Protein AF-A0A1Z4BYY1-F1 (afdb_monomer_lite)

Radius of gyration: 28.83 Å; chains: 1; bounding box: 79×63×106 Å

InterPro domains:
  IPR002645 STAS domain [PF01740] (46-101)
  IPR002645 STAS domain [PF13466] (146-228)
  IPR002645 STAS domain [PS50801] (149-253)
  IPR036513 STAS domain superfamily [G3DSA:3.30.750.24] (23-112)
  IPR036513 STAS domain superfamily [G3DSA:3.30.750.24] (144-237)
  IPR036513 STAS domain superfamily [SSF52091] (21-101)
  IPR036513 STAS domain superfamily [SSF52091] (142-229)
  IPR052746 MlaB ABC Transporter Complex Protein [PTHR35849] (22-103)

Secondary structure (DSSP, 8-state):
------EEEEE--SSTTEEEEEEEEEESGGGHHHHHTTTTPPTT-EEEEEEEEEEEE-HHHHHHHHHHHHHHHHTTPEEEEES--HHH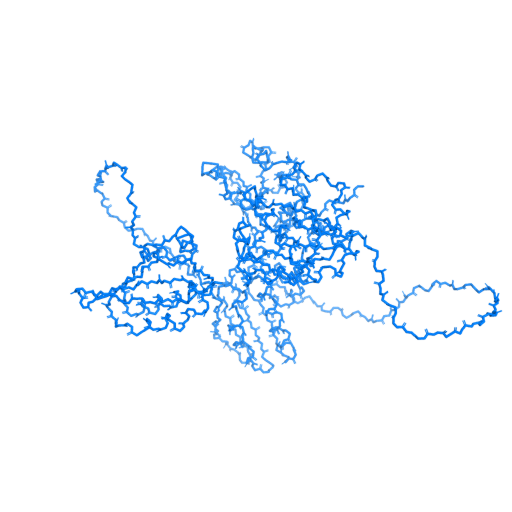HHHHHHTTGGGGB-----------PPPP----PPPPPP-----SS-EEEEE--SSTTEEEEEEEEEESGGGHHHHHTTTTPPTT-EEEEEEEEEEEE-HHHHHHHHHHHHHHHTTT-EEEEES--HHHHHHHHHTT-GGGBTTS-------PPP-----PPPP--------------------------EEEEEEE-SSGGGHHHHHHHHHHHHHHHTSEEEEEEE-STTT---SSGGG-SEEEE-HHHHHHHHHHH-PEEEEEETT----EEEEEETT----SGGGGTT-EEEES-SSSHHHHHHHHHHHTT-GGGGGPEEEE-SSHHHHHHHHHTTS-SEEEEEHHHHHTS-HHHHHTEEEEEE---S----EEEE-GGGHHHHHHHHHHHHGGGTSHHHHHHHHHTT---EEPPPHHHHHHHHHHHHHHSPPP-

Organism: NCBI:txid1704499

pLDDT: mean 74.2, std 22.25, range [24.22, 98.38]

Structure (mmCIF, N/CA/C/O backbone):
data_AF-A0A1Z4BYY1-F1
#
_entry.id   AF-A0A1Z4BYY1-F1
#
loop_
_atom_site.group_PDB
_atom_site.id
_atom_site.type_symbol
_atom_site.label_atom_id
_atom_site.label_alt_id
_atom_site.label_comp_id
_atom_site.label_asym_id
_atom_site.label_entity_id
_atom_site.label_seq_id
_atom_site.pdbx_PDB_ins_code
_atom_site.Cartn_x
_atom_site.Cartn_y
_atom_site.Cartn_z
_atom_site.occupancy
_atom_site.B_iso_or_equiv
_atom_site.auth_seq_id
_atom_site.auth_comp_id
_atom_site.auth_asym_id
_atom_site.auth_atom_id
_atom_site.pdbx_PDB_model_num
ATOM 1 N N . MET A 1 1 ? -32.435 -3.959 11.731 1.00 29.23 1 MET A N 1
ATOM 2 C CA . MET A 1 1 ? -33.380 -4.037 10.593 1.00 29.23 1 MET A CA 1
ATOM 3 C C . MET A 1 1 ? -32.977 -5.238 9.761 1.00 29.23 1 MET A C 1
ATOM 5 O O . MET A 1 1 ? -31.782 -5.407 9.567 1.00 29.23 1 MET A O 1
ATOM 9 N N . ASN A 1 2 ? -33.936 -6.091 9.390 1.00 29.00 2 ASN A N 1
ATOM 10 C CA . ASN A 1 2 ? -33.721 -7.375 8.711 1.00 29.00 2 ASN A CA 1
ATOM 11 C C . ASN A 1 2 ? -32.662 -7.276 7.605 1.00 29.00 2 ASN A C 1
ATOM 13 O O . ASN A 1 2 ? -32.911 -6.640 6.584 1.00 29.00 2 ASN A O 1
ATOM 17 N N . THR A 1 3 ? -31.516 -7.938 7.783 1.00 36.88 3 THR A N 1
ATOM 18 C CA . THR A 1 3 ? -30.720 -8.409 6.650 1.00 36.88 3 THR A CA 1
ATOM 19 C C . THR A 1 3 ? -31.627 -9.355 5.878 1.00 36.88 3 THR A C 1
ATOM 21 O O . THR A 1 3 ? -31.947 -10.457 6.327 1.00 36.88 3 THR A O 1
ATOM 24 N N . SER A 1 4 ? -32.166 -8.874 4.762 1.00 45.34 4 SER A N 1
ATOM 25 C CA . SER A 1 4 ? -32.947 -9.710 3.865 1.00 45.34 4 SER A CA 1
ATOM 26 C C . SER A 1 4 ? -32.005 -10.777 3.319 1.00 45.34 4 SER A C 1
ATOM 28 O O . SER A 1 4 ? -31.196 -10.493 2.440 1.00 45.34 4 SER A O 1
ATOM 30 N N . LYS A 1 5 ? -32.076 -11.986 3.893 1.00 61.59 5 LYS A N 1
ATOM 31 C CA . LYS A 1 5 ? -31.408 -13.181 3.364 1.00 61.59 5 LYS A CA 1
ATOM 32 C C . LYS A 1 5 ? -31.688 -13.282 1.870 1.00 61.59 5 LYS A C 1
ATOM 34 O O . LYS A 1 5 ? -32.816 -12.983 1.463 1.00 61.59 5 LYS A O 1
ATOM 39 N N . LEU A 1 6 ? -30.687 -13.704 1.095 1.00 68.44 6 LEU A N 1
ATOM 40 C CA . LEU A 1 6 ? -30.835 -13.865 -0.346 1.00 68.44 6 LEU A CA 1
ATOM 41 C C . LEU A 1 6 ? -32.078 -14.713 -0.643 1.00 68.44 6 LEU A C 1
ATOM 43 O O . LEU A 1 6 ? -32.304 -15.762 -0.040 1.00 68.44 6 LEU A O 1
ATOM 47 N N . LYS A 1 7 ? -32.914 -14.245 -1.561 1.00 67.94 7 LYS A N 1
ATOM 48 C CA . LYS A 1 7 ? -34.047 -15.017 -2.072 1.00 67.94 7 LYS A CA 1
ATOM 49 C C . LYS A 1 7 ? -33.906 -15.154 -3.572 1.00 67.94 7 LYS A C 1
ATOM 51 O O . LYS A 1 7 ? -33.552 -14.193 -4.251 1.00 67.94 7 LYS A O 1
ATOM 56 N N . ILE A 1 8 ? -34.218 -16.348 -4.060 1.00 75.00 8 ILE A N 1
ATOM 57 C CA . ILE A 1 8 ? -34.346 -16.641 -5.480 1.00 75.00 8 ILE A CA 1
ATOM 58 C C . ILE A 1 8 ? -35.834 -16.758 -5.789 1.00 75.00 8 ILE A C 1
ATOM 60 O O . ILE A 1 8 ? -36.528 -17.587 -5.197 1.00 75.00 8 ILE A O 1
ATOM 64 N N . LEU A 1 9 ? -36.325 -15.930 -6.708 1.00 63.56 9 LEU A N 1
ATOM 65 C CA . LEU A 1 9 ? -37.685 -16.045 -7.233 1.00 63.56 9 LEU A CA 1
ATOM 66 C C . LEU A 1 9 ? -37.616 -16.629 -8.653 1.00 63.56 9 LEU A C 1
ATOM 68 O O . LEU A 1 9 ? -37.113 -15.942 -9.548 1.00 63.56 9 LEU A O 1
ATOM 72 N N . PRO A 1 10 ? -38.068 -17.880 -8.875 1.00 64.88 10 PRO A N 1
ATOM 73 C CA . PRO A 1 10 ? -38.140 -18.455 -10.213 1.00 64.88 10 PRO A CA 1
ATOM 74 C C . PRO A 1 10 ? -39.303 -17.834 -10.995 1.00 64.88 10 PRO A C 1
ATOM 76 O O . PRO A 1 10 ? -40.405 -17.688 -10.459 1.00 64.88 10 PRO A O 1
ATOM 79 N N . GLN A 1 11 ? -39.085 -17.508 -12.271 1.00 54.97 11 GLN A N 1
ATOM 80 C CA . GLN A 1 11 ? -40.147 -17.063 -13.177 1.00 54.97 11 GLN A CA 1
ATOM 81 C C . GLN A 1 11 ? -40.450 -18.150 -14.225 1.00 54.97 11 GLN A C 1
ATOM 83 O O . GLN A 1 11 ? -39.518 -18.725 -14.792 1.00 54.97 11 GLN A O 1
ATOM 88 N N . PRO A 1 12 ? -41.729 -18.459 -14.512 1.00 47.47 12 PRO A N 1
ATOM 89 C CA . PRO A 1 12 ? -42.070 -19.383 -15.587 1.00 47.47 12 PRO A CA 1
ATOM 90 C C . PRO A 1 12 ? -41.693 -18.773 -16.942 1.00 47.47 12 PRO A C 1
ATOM 92 O O . PRO A 1 12 ? -42.216 -17.732 -17.336 1.00 47.47 12 PRO A O 1
ATOM 95 N N . SER A 1 13 ? -40.784 -19.438 -17.651 1.00 49.53 13 SER A N 1
ATOM 96 C CA . SER A 1 13 ? -40.435 -19.124 -19.036 1.00 49.53 13 SER A CA 1
ATOM 97 C C . SER A 1 13 ? -41.408 -19.799 -20.005 1.00 49.53 13 SER A C 1
ATOM 99 O O . SER A 1 13 ? -41.860 -20.920 -19.766 1.00 49.53 13 SER A O 1
ATOM 101 N N . ALA A 1 14 ? -41.709 -19.124 -21.118 1.00 45.97 14 ALA A N 1
ATOM 102 C CA . ALA A 1 14 ? -42.519 -19.669 -22.209 1.00 45.97 14 ALA A CA 1
ATOM 103 C C . ALA A 1 14 ? -41.783 -20.761 -23.017 1.00 45.97 14 ALA A C 1
ATOM 105 O O . ALA A 1 14 ? -42.436 -21.589 -23.650 1.00 45.97 14 ALA A O 1
ATOM 106 N N . ASP A 1 15 ? -40.447 -20.807 -22.935 1.00 52.66 15 ASP A N 1
ATOM 107 C CA . ASP A 1 15 ? -39.593 -21.813 -23.571 1.00 52.66 15 ASP A CA 1
ATOM 108 C C . ASP A 1 15 ? -38.971 -22.745 -22.525 1.00 52.66 15 ASP A C 1
ATOM 110 O O . ASP A 1 15 ? -38.279 -22.297 -21.608 1.00 52.66 15 ASP A O 1
ATOM 114 N N . LYS A 1 16 ? -39.159 -24.065 -22.698 1.00 50.00 16 LYS A N 1
ATOM 115 C CA . LYS A 1 16 ? -38.660 -25.126 -21.790 1.00 50.00 16 LYS A CA 1
ATOM 116 C C . LYS A 1 16 ? -37.138 -25.117 -21.560 1.00 50.00 16 LYS A C 1
ATOM 118 O O . LYS A 1 16 ? -36.675 -25.792 -20.646 1.00 50.00 16 LYS A O 1
ATOM 123 N N . LEU A 1 17 ? -36.378 -24.393 -22.382 1.00 59.91 17 LEU A N 1
ATOM 124 C CA . LEU A 1 17 ? -34.914 -24.318 -22.354 1.00 59.91 17 LEU A CA 1
ATOM 125 C C . LEU A 1 17 ? -34.377 -22.990 -21.795 1.00 59.91 17 LEU A C 1
ATOM 127 O O . LEU A 1 17 ? -33.167 -22.814 -21.766 1.00 59.91 17 LEU A O 1
ATOM 131 N N . SER A 1 18 ? -35.236 -22.070 -21.345 1.00 67.38 18 SER A N 1
ATOM 132 C CA . SER A 1 18 ? -34.820 -20.798 -20.738 1.00 67.38 18 SER A CA 1
ATOM 133 C C . SER A 1 18 ? -35.343 -20.701 -19.304 1.00 67.38 18 SER A C 1
ATOM 135 O O . SER A 1 18 ? -36.520 -20.958 -19.067 1.00 67.38 18 SER A O 1
ATOM 137 N N . GLN A 1 19 ? -34.487 -20.374 -18.337 1.00 74.56 19 GLN A N 1
ATOM 138 C CA . GLN A 1 19 ? -34.858 -20.184 -16.933 1.00 74.56 19 GLN A CA 1
ATOM 139 C C . GLN A 1 19 ? -34.368 -18.827 -16.436 1.00 74.56 19 GLN A C 1
ATOM 141 O O . GLN A 1 19 ? -33.205 -18.481 -16.626 1.00 74.56 19 GLN A O 1
ATOM 146 N N . GLN A 1 20 ? -35.247 -18.073 -15.777 1.00 80.88 20 GLN A N 1
ATOM 147 C CA . GLN A 1 20 ? -34.940 -16.746 -15.249 1.00 80.88 20 GLN A CA 1
ATOM 148 C C . GLN A 1 20 ? -35.119 -16.718 -13.730 1.00 80.88 20 GLN A C 1
ATOM 150 O O . GLN A 1 20 ? -36.133 -17.185 -13.198 1.00 80.88 20 GLN A O 1
ATOM 155 N N . PHE A 1 21 ? -34.133 -16.145 -13.043 1.00 81.19 21 PHE A N 1
ATOM 156 C CA . PHE A 1 21 ? -34.082 -16.043 -11.590 1.00 81.19 21 PHE A CA 1
ATOM 157 C C . PHE A 1 21 ? -33.832 -14.604 -11.158 1.00 81.19 21 PHE A C 1
ATOM 159 O O . PHE A 1 21 ? -32.887 -13.960 -11.615 1.00 81.19 21 PHE A O 1
ATOM 166 N N . PHE A 1 22 ? -34.641 -14.121 -10.219 1.00 75.44 22 PHE A N 1
ATOM 167 C CA . PHE A 1 22 ? -34.391 -12.847 -9.550 1.00 75.44 22 PHE A CA 1
ATOM 168 C C . PHE A 1 22 ? -33.659 -13.095 -8.247 1.00 75.44 22 PHE A C 1
ATOM 170 O O . PHE A 1 22 ? -34.157 -13.827 -7.387 1.00 75.44 22 PHE A O 1
ATOM 177 N N . LEU A 1 23 ? -32.500 -12.461 -8.109 1.00 77.19 23 LEU A N 1
ATOM 178 C CA . LEU A 1 23 ? -31.747 -12.426 -6.867 1.00 77.19 23 LEU A CA 1
ATOM 179 C C . LEU A 1 23 ? -32.184 -11.187 -6.079 1.00 77.19 23 LEU A C 1
ATOM 181 O O . LEU A 1 23 ? -32.141 -10.067 -6.589 1.00 77.19 23 LEU A O 1
ATOM 185 N N . VAL A 1 24 ? -32.632 -11.401 -4.844 1.00 75.19 24 VAL A N 1
ATOM 186 C CA . VAL A 1 24 ? -33.107 -10.334 -3.952 1.00 75.19 24 VAL A CA 1
ATOM 187 C C . VAL A 1 24 ? -32.321 -10.380 -2.646 1.00 75.19 24 VAL A C 1
ATOM 189 O O . VAL A 1 24 ? -32.402 -11.382 -1.935 1.00 75.19 24 VAL A O 1
ATOM 192 N N . GLY A 1 25 ? -31.598 -9.306 -2.317 1.00 74.12 25 GLY A N 1
ATOM 193 C CA . GLY A 1 25 ? -30.807 -9.165 -1.086 1.00 74.12 25 GLY A CA 1
ATOM 194 C C . GLY A 1 25 ? -29.290 -9.191 -1.309 1.00 74.12 25 GLY A C 1
ATOM 195 O O . GLY A 1 25 ? -28.794 -8.831 -2.375 1.00 74.12 25 GLY A O 1
ATOM 196 N N . THR A 1 26 ? -28.533 -9.598 -0.289 1.00 69.38 26 THR A N 1
ATOM 197 C CA . THR A 1 26 ? -27.060 -9.644 -0.340 1.00 69.38 26 THR A CA 1
ATOM 198 C C . THR A 1 26 ? -26.565 -11.018 -0.779 1.00 69.38 26 THR A C 1
ATOM 200 O O . THR A 1 26 ? -27.019 -12.035 -0.259 1.00 69.38 26 THR A O 1
ATOM 203 N N . VAL A 1 27 ? -25.595 -11.057 -1.695 1.00 70.75 27 VAL A N 1
ATOM 204 C CA . VAL A 1 27 ? -24.869 -12.283 -2.052 1.00 70.75 27 VAL A CA 1
ATOM 205 C C . VAL A 1 27 ? -23.561 -12.326 -1.258 1.00 70.75 27 VAL A C 1
ATOM 207 O O . VAL A 1 27 ? -22.602 -11.614 -1.572 1.00 70.75 27 VAL A O 1
ATOM 210 N N . ASP A 1 28 ? -23.535 -13.140 -0.205 1.00 61.19 28 ASP A N 1
ATOM 211 C CA . ASP A 1 28 ? -22.402 -13.323 0.705 1.00 61.19 28 ASP A CA 1
ATOM 212 C C . ASP A 1 28 ? -22.211 -14.799 1.111 1.00 61.19 28 ASP A C 1
ATOM 214 O O . ASP A 1 28 ? -22.616 -15.706 0.389 1.00 61.19 28 ASP A O 1
ATOM 218 N N . ILE A 1 29 ? -21.552 -15.061 2.244 1.00 58.00 29 ILE A N 1
ATOM 219 C CA . ILE A 1 29 ? -21.330 -16.421 2.745 1.00 58.00 29 ILE A CA 1
ATOM 220 C C . ILE A 1 29 ? -22.628 -17.116 3.185 1.00 58.00 29 ILE A C 1
ATOM 222 O O . ILE A 1 29 ? -22.705 -18.339 3.129 1.00 58.00 29 ILE A O 1
ATOM 226 N N . GLU A 1 30 ? -23.669 -16.371 3.565 1.00 67.81 30 GLU A N 1
ATOM 227 C CA . GLU A 1 30 ? -24.973 -16.943 3.921 1.00 67.81 30 GLU A CA 1
ATOM 228 C C . GLU A 1 30 ? -25.808 -17.294 2.678 1.00 67.81 30 GLU A C 1
ATOM 230 O O . GLU A 1 30 ? -26.826 -17.978 2.779 1.00 67.81 30 GLU A O 1
ATOM 235 N N . ALA A 1 31 ? -25.379 -16.856 1.488 1.00 69.19 31 ALA A N 1
ATOM 236 C CA . ALA A 1 31 ? -26.041 -17.161 0.223 1.00 69.19 31 ALA A CA 1
ATOM 237 C C . ALA A 1 31 ? -25.719 -18.562 -0.328 1.00 69.19 31 ALA A C 1
ATOM 239 O O . ALA A 1 31 ? -26.334 -18.958 -1.318 1.00 69.19 31 ALA A O 1
ATOM 240 N N . VAL A 1 32 ? -24.783 -19.305 0.282 1.00 72.31 32 VAL A N 1
ATOM 241 C CA . VAL A 1 32 ? -24.315 -20.623 -0.192 1.00 72.31 32 VAL A CA 1
ATOM 242 C C . VAL A 1 32 ? -25.484 -21.580 -0.405 1.00 72.31 32 VAL A C 1
ATOM 244 O O . VAL A 1 32 ? -25.726 -21.993 -1.536 1.00 72.31 32 VAL A O 1
ATOM 247 N N . ASP A 1 33 ? -26.264 -21.848 0.644 1.00 71.88 33 ASP A N 1
ATOM 248 C CA . ASP A 1 33 ? -27.361 -22.824 0.600 1.00 71.88 33 ASP A CA 1
ATOM 249 C C . ASP A 1 33 ? -28.412 -22.464 -0.461 1.00 71.88 33 ASP A C 1
ATOM 251 O O . ASP A 1 33 ? -29.008 -23.330 -1.100 1.00 71.88 33 ASP A O 1
ATOM 255 N N . ILE A 1 34 ? -28.631 -21.164 -0.675 1.00 72.94 34 ILE A N 1
ATOM 256 C CA . ILE A 1 34 ? -29.602 -20.642 -1.638 1.00 72.94 34 ILE A CA 1
ATOM 257 C C . ILE A 1 34 ? -29.064 -20.766 -3.067 1.00 72.94 34 ILE A C 1
ATOM 259 O O . ILE A 1 34 ? -29.794 -21.214 -3.948 1.00 72.94 34 ILE A O 1
ATOM 263 N N . LEU A 1 35 ? -27.795 -20.437 -3.313 1.00 74.88 35 LEU A N 1
ATOM 264 C CA . LEU A 1 35 ? -27.165 -20.597 -4.628 1.00 74.88 35 LEU A CA 1
ATOM 265 C C . LEU A 1 35 ? -26.968 -22.072 -5.006 1.00 74.88 35 LEU A C 1
ATOM 267 O O . LEU A 1 35 ? -27.059 -22.408 -6.184 1.00 74.88 35 LEU A O 1
ATOM 271 N N . GLU A 1 36 ? -26.770 -22.971 -4.042 1.00 78.56 36 GLU A N 1
ATOM 272 C CA . GLU A 1 36 ? -26.684 -24.412 -4.313 1.00 78.56 36 GLU A CA 1
ATOM 273 C C . GLU A 1 36 ? -28.003 -24.993 -4.843 1.00 78.56 36 GLU A C 1
ATOM 275 O O . GLU A 1 36 ? -27.984 -25.941 -5.632 1.00 78.56 36 GLU A O 1
ATOM 280 N N . THR A 1 37 ? -29.153 -24.372 -4.543 1.00 75.75 37 THR A N 1
ATOM 281 C CA . THR A 1 37 ? -30.435 -24.759 -5.169 1.00 75.75 37 THR A CA 1
ATOM 282 C C . THR A 1 37 ? -30.434 -24.592 -6.690 1.00 75.75 37 THR A C 1
ATOM 284 O O . THR A 1 37 ? -31.232 -25.218 -7.383 1.00 75.75 37 THR A O 1
ATOM 287 N N . LEU A 1 38 ? -29.508 -23.798 -7.231 1.00 78.88 38 LEU A N 1
ATOM 288 C CA . LEU A 1 38 ? -29.332 -23.584 -8.662 1.00 78.88 38 LEU A CA 1
ATOM 289 C C . LEU A 1 38 ? -28.371 -24.598 -9.316 1.00 78.88 38 LEU A C 1
ATOM 291 O O . LEU A 1 38 ? -28.220 -24.618 -10.541 1.00 78.88 38 LEU A O 1
ATOM 295 N N . TYR A 1 39 ? -27.744 -25.492 -8.542 1.00 78.06 39 TYR A N 1
ATOM 296 C CA . TYR A 1 39 ? -26.809 -26.498 -9.073 1.00 78.06 39 TYR A CA 1
ATOM 297 C C . TYR A 1 39 ? -27.520 -27.633 -9.816 1.00 78.06 39 TYR A C 1
ATOM 299 O O . TYR A 1 39 ? -26.894 -28.382 -10.567 1.00 78.06 39 TYR A O 1
ATOM 307 N N . ILE A 1 40 ? -28.828 -27.788 -9.618 1.00 76.25 40 ILE A N 1
ATOM 308 C CA . ILE A 1 40 ? -29.632 -28.877 -10.190 1.00 76.25 40 ILE A CA 1
ATOM 309 C C . ILE A 1 40 ? -30.207 -28.555 -11.576 1.00 76.25 40 ILE A C 1
ATOM 311 O O . ILE A 1 40 ? -31.000 -29.337 -12.098 1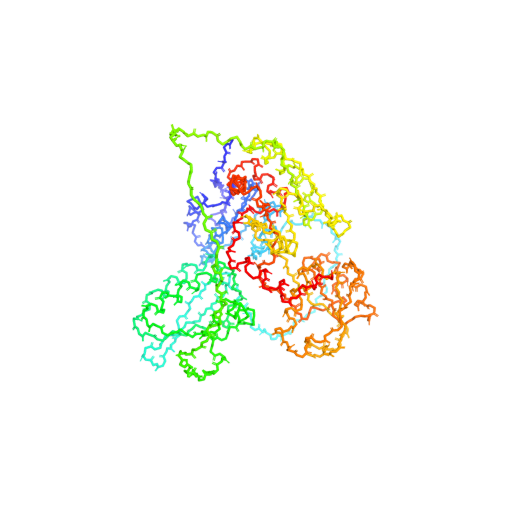.00 76.25 40 ILE A O 1
ATOM 315 N N . LEU A 1 41 ? -29.814 -27.435 -12.195 1.00 76.94 41 LEU A N 1
ATOM 316 C CA . LEU A 1 41 ? -30.310 -27.085 -13.525 1.00 76.94 41 LEU A CA 1
ATOM 317 C C . LEU A 1 41 ? -29.894 -28.112 -14.595 1.00 76.94 41 LEU A C 1
ATOM 319 O O . LEU A 1 41 ? -28.750 -28.596 -14.566 1.00 76.94 41 LEU A O 1
ATOM 323 N N . PRO A 1 42 ? -30.810 -28.445 -15.531 1.00 72.56 42 PRO A N 1
ATOM 324 C CA . PRO A 1 42 ? -30.518 -29.351 -16.636 1.00 72.56 42 PRO A CA 1
ATOM 325 C C . PRO A 1 42 ? -29.423 -28.772 -17.551 1.00 72.56 42 PRO A C 1
ATOM 327 O O . PRO A 1 42 ? -29.243 -27.552 -17.577 1.00 72.56 42 PRO A O 1
ATOM 330 N N . PRO A 1 43 ? -28.670 -29.627 -18.268 1.00 79.25 43 PRO A N 1
ATOM 331 C CA . PRO A 1 43 ? -27.701 -29.179 -19.266 1.00 79.25 43 PRO A CA 1
ATOM 332 C C . PRO A 1 43 ? -28.392 -28.547 -20.485 1.00 79.25 43 PRO A C 1
ATOM 334 O O . PRO A 1 43 ? -29.592 -28.746 -20.696 1.00 79.25 43 PRO A O 1
ATOM 337 N N . ASP A 1 44 ? -27.615 -27.814 -21.283 1.00 79.00 44 ASP A N 1
ATOM 338 C CA . ASP A 1 44 ? -28.036 -27.158 -22.531 1.00 79.00 44 ASP A CA 1
ATOM 339 C C . ASP A 1 44 ? -29.189 -26.143 -22.375 1.00 79.00 44 ASP A C 1
ATOM 341 O O . ASP A 1 44 ? -29.985 -25.944 -23.296 1.00 79.00 44 ASP A O 1
ATOM 345 N N . CYS A 1 45 ? -29.297 -25.481 -21.216 1.00 80.56 45 CYS A N 1
ATOM 346 C CA . CYS A 1 45 ? -30.302 -24.440 -20.981 1.00 80.56 45 CYS A CA 1
ATOM 347 C C . CYS A 1 45 ? -29.711 -23.023 -20.940 1.00 80.56 45 CYS A C 1
ATOM 349 O O . CYS A 1 45 ? -28.549 -22.806 -20.589 1.00 80.56 45 CYS A O 1
ATOM 351 N N . THR A 1 46 ? -30.535 -22.037 -21.280 1.00 81.50 46 THR A N 1
ATOM 352 C CA . THR A 1 46 ? -30.246 -20.618 -21.075 1.00 81.50 46 THR A CA 1
ATOM 353 C C . THR A 1 46 ? -30.692 -20.225 -19.676 1.00 81.50 46 THR A C 1
ATOM 355 O O . THR A 1 46 ? -31.842 -20.443 -19.300 1.00 81.50 46 THR A O 1
ATOM 358 N N . VAL A 1 47 ? -29.791 -19.633 -18.903 1.00 84.38 47 VAL A N 1
ATOM 359 C CA . VAL A 1 47 ? -30.039 -19.212 -17.529 1.00 84.38 47 VAL A CA 1
ATOM 360 C C . VAL A 1 47 ? -29.801 -17.718 -17.411 1.00 84.38 47 VAL A C 1
ATOM 362 O O . VAL A 1 47 ? -28.695 -17.241 -17.661 1.00 84.38 47 VAL A O 1
ATOM 365 N N . GLU A 1 48 ? -30.833 -16.983 -17.008 1.00 85.38 48 GLU A N 1
ATOM 366 C CA . GLU A 1 48 ? -30.750 -15.553 -16.748 1.00 85.38 48 GLU A CA 1
ATOM 367 C C . GLU A 1 48 ? -30.822 -15.257 -15.246 1.00 85.38 48 GLU A C 1
ATOM 369 O O . GLU A 1 48 ? -31.800 -15.600 -14.579 1.00 85.38 48 GLU A O 1
ATOM 374 N N . LEU A 1 49 ? -29.801 -14.579 -14.719 1.00 84.56 49 LEU A N 1
ATOM 375 C CA . LEU A 1 49 ? -29.792 -14.036 -13.365 1.00 84.56 49 LEU A CA 1
ATOM 376 C C . LEU A 1 49 ? -30.006 -12.526 -13.397 1.00 84.56 49 LEU A C 1
ATOM 378 O O . LEU A 1 49 ? -29.171 -11.776 -13.904 1.00 84.56 49 LEU A O 1
ATOM 382 N N . ASN A 1 50 ? -31.101 -12.080 -12.796 1.00 83.00 50 ASN A N 1
ATOM 383 C CA . ASN A 1 50 ? -31.432 -10.671 -12.672 1.00 83.00 50 ASN A CA 1
ATOM 384 C C . ASN A 1 50 ? -30.963 -10.126 -11.313 1.00 83.00 50 ASN A C 1
ATOM 386 O O . ASN A 1 50 ? -31.402 -10.599 -10.261 1.00 83.00 50 ASN A O 1
ATOM 390 N N . PHE A 1 51 ? -30.090 -9.116 -11.352 1.00 87.62 51 PHE A N 1
ATOM 391 C CA . PHE A 1 51 ? -29.461 -8.491 -10.182 1.00 87.62 51 PHE A CA 1
ATOM 392 C C . PHE A 1 51 ? -30.121 -7.167 -9.754 1.00 87.62 51 PHE A C 1
ATOM 394 O O . PHE A 1 51 ? -29.584 -6.465 -8.898 1.00 87.62 51 PHE A O 1
ATOM 401 N N . SER A 1 52 ? -31.294 -6.823 -10.299 1.00 76.88 52 SER A N 1
ATOM 402 C CA . SER A 1 52 ? -31.963 -5.533 -10.038 1.00 76.88 52 SER A CA 1
ATOM 403 C C . SER A 1 52 ? -32.272 -5.262 -8.562 1.00 76.88 52 SER A C 1
ATOM 405 O O . SER A 1 52 ? -32.370 -4.102 -8.170 1.00 76.88 52 SER A O 1
ATOM 407 N N . GLN A 1 53 ? -32.420 -6.311 -7.749 1.00 72.31 53 GLN A N 1
ATOM 408 C CA . GLN A 1 53 ? -32.680 -6.228 -6.307 1.00 72.31 53 GLN A CA 1
ATOM 409 C C . GLN A 1 53 ? -31.535 -6.819 -5.473 1.00 72.31 53 GLN A C 1
ATOM 411 O O . GLN A 1 53 ? -31.731 -7.192 -4.315 1.00 72.31 53 GLN A O 1
ATOM 416 N N . VAL A 1 54 ? -30.343 -6.933 -6.066 1.00 75.75 54 VAL A N 1
ATOM 417 C CA . VAL A 1 54 ? -29.134 -7.324 -5.343 1.00 75.75 54 VAL A CA 1
ATOM 418 C C . VAL A 1 54 ? -28.457 -6.076 -4.806 1.00 75.75 54 VAL A C 1
ATOM 420 O O . VAL A 1 54 ? -27.915 -5.262 -5.559 1.00 75.75 54 VAL A O 1
ATOM 423 N N . ASP A 1 55 ? -28.467 -5.950 -3.484 1.00 64.75 55 ASP A N 1
ATOM 424 C CA . ASP A 1 55 ? -27.930 -4.780 -2.793 1.00 64.75 55 ASP A CA 1
ATOM 425 C C . ASP A 1 55 ? -26.394 -4.783 -2.819 1.00 64.75 55 ASP A C 1
ATOM 427 O O . ASP A 1 55 ? -25.752 -3.754 -3.038 1.00 64.75 55 ASP A O 1
ATOM 431 N N . ARG A 1 56 ? -25.783 -5.959 -2.617 1.00 65.31 56 ARG A N 1
ATOM 432 C CA . ARG A 1 56 ? -24.327 -6.132 -2.519 1.00 65.31 56 ARG A CA 1
ATOM 433 C C . ARG A 1 56 ? -23.904 -7.556 -2.880 1.00 65.31 56 ARG A C 1
ATOM 435 O O . ARG A 1 56 ? -24.598 -8.514 -2.557 1.00 65.31 56 ARG A O 1
ATOM 442 N N . VAL A 1 57 ? -22.716 -7.683 -3.471 1.00 67.81 57 VAL A N 1
ATOM 443 C CA . VAL A 1 57 ? -21.975 -8.946 -3.616 1.00 67.81 57 VAL A CA 1
ATOM 444 C C . VAL A 1 57 ? -20.626 -8.762 -2.917 1.00 67.81 57 VAL A C 1
ATOM 446 O O . VAL A 1 57 ? -19.906 -7.819 -3.244 1.00 67.81 57 VAL A O 1
ATOM 449 N N . ASN A 1 58 ? -20.296 -9.587 -1.920 1.00 57.34 58 ASN A N 1
ATOM 450 C CA . ASN A 1 58 ? -18.971 -9.556 -1.276 1.00 57.34 58 ASN A CA 1
ATOM 451 C C . ASN A 1 58 ? -18.032 -10.621 -1.877 1.00 57.34 58 ASN A C 1
ATOM 453 O O . ASN A 1 58 ? -18.440 -11.386 -2.746 1.00 57.34 58 ASN A O 1
ATOM 457 N N . SER A 1 59 ? -16.776 -10.682 -1.429 1.00 53.91 59 SER A N 1
ATOM 458 C CA . SER A 1 59 ? -15.776 -11.624 -1.958 1.00 53.91 59 SER A CA 1
ATOM 459 C C . SER A 1 59 ? -16.188 -13.097 -1.822 1.00 53.91 59 SER A C 1
ATOM 461 O O . SER A 1 59 ? -15.989 -13.877 -2.750 1.00 53.91 59 SER A O 1
ATOM 463 N N . MET A 1 60 ? -16.826 -13.476 -0.710 1.00 62.44 60 MET A N 1
ATOM 464 C CA . MET A 1 60 ? -17.342 -14.835 -0.506 1.00 62.44 60 MET A CA 1
ATOM 465 C C . MET A 1 60 ? -18.545 -15.140 -1.403 1.00 62.44 60 MET A C 1
ATOM 467 O O . MET A 1 60 ? -18.578 -16.188 -2.040 1.00 62.44 60 MET A O 1
ATOM 471 N N . GLY A 1 61 ? -19.502 -14.220 -1.521 1.00 63.62 61 GLY A N 1
ATOM 472 C CA . GLY A 1 61 ? -20.652 -14.378 -2.412 1.00 63.62 61 GLY A CA 1
ATOM 473 C C . GLY A 1 61 ? -20.258 -14.413 -3.889 1.00 63.62 61 GLY A C 1
ATOM 474 O O . GLY A 1 61 ? -20.816 -15.186 -4.665 1.00 63.62 61 GLY A O 1
ATOM 475 N N . LEU A 1 62 ? -19.240 -13.642 -4.271 1.00 69.12 62 LEU A N 1
ATOM 476 C CA . LEU A 1 62 ? -18.658 -13.684 -5.608 1.00 69.12 62 LEU A CA 1
ATOM 477 C C . LEU A 1 62 ? -18.023 -15.042 -5.909 1.00 69.12 62 LEU A C 1
ATOM 479 O O . LEU A 1 62 ? -18.246 -15.586 -6.987 1.00 69.12 62 LEU A O 1
ATOM 483 N N . ALA A 1 63 ? -17.281 -15.612 -4.955 1.00 60.12 63 ALA A N 1
ATOM 484 C CA . ALA A 1 63 ? -16.713 -16.949 -5.098 1.00 60.12 63 ALA A CA 1
ATOM 485 C C . ALA A 1 63 ? -17.806 -18.015 -5.299 1.00 60.12 63 ALA A C 1
ATOM 487 O O . ALA A 1 63 ? -17.638 -18.926 -6.110 1.00 60.12 63 ALA A O 1
ATOM 488 N N . GLN A 1 64 ? -18.956 -17.876 -4.628 1.00 72.88 64 GLN A N 1
ATOM 489 C CA . GLN A 1 64 ? -20.096 -18.776 -4.834 1.00 72.88 64 GLN A CA 1
ATOM 490 C C . GLN A 1 64 ? -20.753 -18.602 -6.207 1.00 72.88 64 GLN A C 1
ATOM 492 O O . GLN A 1 64 ? -21.082 -19.598 -6.851 1.00 72.88 64 GLN A O 1
ATOM 497 N N . LEU A 1 65 ? -20.904 -17.363 -6.687 1.00 73.94 65 LEU A N 1
ATOM 498 C CA . LEU A 1 65 ? -21.388 -17.094 -8.046 1.00 73.94 65 LEU A CA 1
ATOM 499 C C . LEU A 1 65 ? -20.432 -17.650 -9.108 1.00 73.94 65 LEU A C 1
ATOM 501 O O . LEU A 1 65 ? -20.886 -18.261 -10.070 1.00 73.94 65 LEU A O 1
ATOM 505 N N . LEU A 1 66 ? -19.120 -17.503 -8.913 1.00 73.56 66 LEU A N 1
ATOM 506 C CA . LEU A 1 66 ? -18.096 -18.074 -9.791 1.00 73.56 66 LEU A CA 1
ATOM 507 C C . LEU A 1 66 ? -18.201 -19.599 -9.857 1.00 73.56 66 LEU A C 1
ATOM 509 O O . LEU A 1 66 ? -18.269 -20.154 -10.951 1.00 73.56 66 LEU A O 1
ATOM 513 N N . LYS A 1 67 ? -18.301 -20.265 -8.700 1.00 76.50 67 LYS A N 1
ATOM 514 C CA . LYS A 1 67 ? -18.485 -21.721 -8.613 1.00 76.50 67 LYS A CA 1
ATOM 515 C C . LYS A 1 67 ? -19.773 -22.178 -9.309 1.00 76.50 67 LYS A C 1
ATOM 517 O O . LYS A 1 67 ? -19.769 -23.182 -10.020 1.00 76.50 67 LYS A O 1
ATOM 522 N N . LEU A 1 68 ? -20.867 -21.433 -9.136 1.00 79.94 68 LEU A N 1
ATOM 523 C CA . LEU A 1 68 ? -22.138 -21.687 -9.819 1.00 79.94 68 LEU A CA 1
ATOM 524 C C . LEU A 1 68 ? -21.995 -21.550 -11.344 1.00 79.94 68 LEU A C 1
ATOM 526 O O . LEU A 1 68 ? -22.461 -22.413 -12.088 1.00 79.94 68 LEU A O 1
ATOM 530 N N . PHE A 1 69 ? -21.330 -20.492 -11.814 1.00 83.69 69 PHE A N 1
ATOM 531 C CA . PHE A 1 69 ? -21.127 -20.247 -13.242 1.00 83.69 69 PHE A CA 1
ATOM 532 C C . PHE A 1 69 ? -20.216 -21.285 -13.881 1.00 83.69 69 PHE A C 1
ATOM 534 O O . PHE A 1 69 ? -20.538 -21.781 -14.955 1.00 83.69 69 PHE A O 1
ATOM 541 N N . GLU A 1 70 ? -19.130 -21.666 -13.217 1.00 80.25 70 GLU A N 1
ATOM 542 C CA . GLU A 1 70 ? -18.232 -22.722 -13.683 1.00 80.25 70 GLU A CA 1
ATOM 543 C C . GLU A 1 70 ? -18.982 -24.055 -13.829 1.00 80.25 70 GLU A C 1
ATOM 545 O O . GLU A 1 70 ? -18.909 -24.710 -14.872 1.00 80.25 70 GLU A O 1
ATOM 550 N N . LEU A 1 71 ? -19.805 -24.410 -12.836 1.00 82.62 71 LEU A N 1
ATOM 551 C CA . LEU A 1 71 ? -20.650 -25.603 -12.885 1.00 82.62 71 LEU A CA 1
ATOM 552 C C . LEU A 1 71 ? -21.637 -25.572 -14.062 1.00 82.62 71 LEU A C 1
ATOM 554 O O . LEU A 1 71 ? -21.835 -26.588 -14.731 1.00 82.62 71 LEU A O 1
ATOM 558 N N . TRP A 1 72 ? -22.246 -24.422 -14.343 1.00 84.06 72 TRP A N 1
ATOM 559 C CA . TRP A 1 72 ? -23.145 -24.253 -15.486 1.00 84.06 72 TRP A CA 1
ATOM 560 C C . TRP A 1 72 ? -22.418 -24.278 -16.832 1.00 84.06 72 TRP A C 1
ATOM 562 O O . TRP A 1 72 ? -22.915 -24.902 -17.770 1.00 84.06 72 TRP A O 1
ATOM 572 N N . GLN A 1 73 ? -21.225 -23.691 -16.928 1.00 81.38 73 GLN A N 1
ATOM 573 C CA . GLN A 1 73 ? -20.402 -23.760 -18.137 1.00 81.38 73 GLN A CA 1
ATOM 574 C C . GLN A 1 73 ? -19.993 -25.204 -18.458 1.00 81.38 73 GLN A C 1
ATOM 576 O O . GLN A 1 73 ? -20.093 -25.620 -19.611 1.00 81.38 73 GLN A O 1
ATOM 581 N N . HIS A 1 74 ? -19.630 -26.008 -17.451 1.00 85.06 74 HIS A N 1
ATOM 582 C CA . HIS A 1 74 ? -19.346 -27.439 -17.635 1.00 85.06 74 HIS A CA 1
ATOM 583 C C . HIS A 1 74 ? -20.549 -28.250 -18.136 1.00 85.06 74 HIS A C 1
ATOM 585 O O . HIS A 1 74 ? -20.366 -29.308 -18.737 1.00 85.06 74 HIS A O 1
ATOM 591 N N . ARG A 1 75 ? -21.772 -27.760 -17.909 1.00 81.69 75 ARG A N 1
ATOM 592 C CA . ARG A 1 75 ? -23.022 -28.365 -18.393 1.00 81.69 75 ARG A CA 1
ATOM 593 C C . ARG A 1 75 ? -23.536 -27.749 -19.695 1.00 81.69 75 ARG A C 1
ATOM 595 O O . ARG A 1 75 ? -24.673 -28.014 -20.073 1.00 81.69 75 ARG A O 1
ATOM 602 N N . ASN A 1 76 ? -22.708 -26.948 -20.367 1.00 83.12 76 ASN A N 1
ATOM 603 C CA . ASN A 1 76 ? -23.041 -26.273 -21.620 1.00 83.12 76 ASN A CA 1
ATOM 604 C C . ASN A 1 76 ? -24.253 -25.320 -21.511 1.00 83.12 76 ASN A C 1
ATOM 606 O O . ASN A 1 76 ? -24.955 -25.069 -22.489 1.00 83.12 76 ASN A O 1
ATOM 610 N N . ASN A 1 77 ? -24.501 -24.770 -20.317 1.00 83.06 77 ASN A N 1
ATOM 611 C CA . ASN A 1 77 ? -25.567 -23.793 -20.105 1.00 83.06 77 ASN A CA 1
ATOM 612 C C . ASN A 1 77 ? -25.113 -22.392 -20.541 1.00 83.06 77 ASN A C 1
ATOM 614 O O . ASN A 1 77 ? -23.995 -21.963 -20.238 1.00 83.06 77 ASN A O 1
ATOM 618 N N . GLN A 1 78 ? -25.995 -21.648 -21.210 1.00 83.75 78 GLN A N 1
ATOM 619 C CA . GLN A 1 78 ? -25.746 -20.251 -21.569 1.00 83.75 78 GLN A CA 1
ATOM 620 C C . GLN A 1 78 ? -26.124 -19.339 -20.406 1.00 83.75 78 GLN A C 1
ATOM 622 O O . GLN A 1 78 ? -27.288 -19.260 -20.033 1.00 83.75 78 GLN A O 1
ATOM 627 N N . ILE A 1 79 ? -25.148 -18.629 -19.844 1.00 88.00 79 ILE A N 1
ATOM 628 C CA . ILE A 1 79 ? -25.349 -17.781 -18.665 1.00 88.00 79 ILE A CA 1
ATOM 629 C C . ILE A 1 79 ? -25.499 -16.328 -19.108 1.00 88.00 79 ILE A C 1
ATOM 631 O O . ILE A 1 79 ? -24.634 -15.797 -19.806 1.00 88.00 79 ILE A O 1
ATOM 635 N N . ARG A 1 80 ? -26.570 -15.677 -18.657 1.00 86.19 80 ARG A N 1
ATOM 636 C CA . ARG A 1 80 ? -26.824 -14.253 -18.862 1.00 86.19 80 ARG A CA 1
ATOM 637 C C . ARG A 1 80 ? -27.081 -13.576 -17.521 1.00 86.19 80 ARG A C 1
ATOM 639 O O . ARG A 1 80 ? -27.892 -14.036 -16.728 1.00 86.19 80 ARG A O 1
ATOM 646 N N . VAL A 1 81 ? -26.411 -12.463 -17.273 1.00 86.94 81 VAL A N 1
ATOM 647 C CA . VAL A 1 81 ? -26.576 -11.655 -16.067 1.00 86.94 81 VAL A CA 1
ATOM 648 C C . VAL A 1 81 ? -27.104 -10.286 -16.476 1.00 86.94 81 VAL A C 1
ATOM 650 O O . VAL A 1 81 ? -26.490 -9.595 -17.289 1.00 86.94 81 VAL A O 1
ATOM 653 N N . THR A 1 82 ? -28.260 -9.902 -15.939 1.00 86.00 82 THR A N 1
ATOM 654 C CA . THR A 1 82 ? -28.966 -8.664 -16.296 1.00 86.00 82 THR A CA 1
ATOM 655 C C . THR A 1 82 ? -29.136 -7.747 -15.089 1.00 86.00 82 THR A C 1
ATOM 657 O O . THR A 1 82 ? -29.154 -8.193 -13.940 1.00 86.00 82 THR A O 1
ATOM 660 N N . ASN A 1 83 ? -29.283 -6.444 -15.352 1.00 80.56 83 ASN A N 1
ATOM 661 C CA . ASN A 1 83 ? -29.624 -5.428 -14.349 1.00 80.56 83 ASN A CA 1
ATOM 662 C C . ASN A 1 83 ? -28.656 -5.354 -13.154 1.00 80.56 83 ASN A C 1
ATOM 664 O O . ASN A 1 83 ? -29.077 -5.197 -12.009 1.00 80.56 83 ASN A O 1
ATOM 668 N N . VAL A 1 84 ? -27.349 -5.463 -13.413 1.00 77.31 84 VAL A N 1
ATOM 669 C CA . VAL A 1 84 ? -26.321 -5.264 -12.382 1.00 77.31 84 VAL A CA 1
ATOM 670 C C . VAL A 1 84 ? -26.198 -3.789 -12.015 1.00 77.31 84 VAL A C 1
ATOM 672 O O . VAL A 1 84 ? -26.153 -2.913 -12.879 1.00 77.31 84 VAL A O 1
ATOM 675 N N . ASN A 1 85 ? -26.100 -3.497 -10.719 1.00 71.50 85 ASN A N 1
ATOM 676 C CA . ASN A 1 85 ? -25.787 -2.145 -10.270 1.00 71.50 85 ASN A CA 1
ATOM 677 C C . ASN A 1 85 ? -24.315 -1.786 -10.579 1.00 71.50 85 ASN A C 1
ATOM 679 O O . ASN A 1 85 ? -23.485 -2.656 -10.857 1.00 71.50 85 ASN A O 1
ATOM 683 N N . ARG A 1 86 ? -23.965 -0.493 -10.511 1.00 64.94 86 ARG A N 1
ATOM 684 C CA . ARG A 1 86 ? -22.627 0.007 -10.888 1.00 64.94 86 ARG A CA 1
ATOM 685 C C . ARG A 1 86 ? -21.488 -0.675 -10.123 1.00 64.94 86 ARG A C 1
ATOM 687 O O . ARG A 1 86 ? -20.444 -0.941 -10.710 1.00 64.94 86 ARG A O 1
ATOM 694 N N . MET A 1 87 ? -21.678 -0.950 -8.835 1.00 56.22 87 MET A N 1
ATOM 695 C CA . MET A 1 87 ? -20.656 -1.561 -7.983 1.00 56.22 87 MET A CA 1
ATOM 696 C C . MET A 1 87 ? -20.431 -3.031 -8.358 1.00 56.22 87 MET A C 1
ATOM 698 O O . MET A 1 87 ? -19.290 -3.454 -8.528 1.00 56.22 87 MET A O 1
ATOM 702 N N . ILE A 1 88 ? -21.513 -3.780 -8.579 1.00 66.25 88 ILE A N 1
ATOM 703 C CA . ILE A 1 88 ? -21.464 -5.175 -9.036 1.00 66.25 88 ILE A CA 1
ATOM 704 C C . ILE A 1 88 ? -20.873 -5.252 -10.449 1.00 66.25 88 ILE A C 1
ATOM 706 O O . ILE A 1 88 ? -20.059 -6.128 -10.718 1.00 66.25 88 ILE A O 1
ATOM 710 N N . GLY A 1 89 ? -21.190 -4.296 -11.327 1.00 61.88 89 GLY A N 1
ATOM 711 C CA . GLY A 1 89 ? -20.590 -4.200 -12.659 1.00 61.88 89 GLY A CA 1
ATOM 712 C C . GLY A 1 89 ? -19.072 -3.981 -12.628 1.00 61.88 89 GLY A C 1
ATOM 713 O O . GLY A 1 89 ? -18.343 -4.631 -13.374 1.00 61.88 89 GLY A O 1
ATOM 714 N N . VAL A 1 90 ? -18.570 -3.116 -11.736 1.00 59.34 90 VAL A N 1
ATOM 715 C CA . VAL A 1 90 ? -17.118 -2.936 -11.526 1.00 59.34 90 VAL A CA 1
ATOM 716 C C . VAL A 1 90 ? -16.484 -4.222 -11.001 1.00 59.34 90 VAL A C 1
ATOM 718 O O . VAL A 1 90 ? -15.450 -4.645 -11.508 1.00 59.34 90 VAL A O 1
ATOM 721 N N . LEU A 1 91 ? -17.132 -4.883 -10.046 1.00 51.19 91 LEU A N 1
ATOM 722 C CA . LEU A 1 91 ? -16.656 -6.130 -9.456 1.00 51.19 91 LEU A CA 1
ATOM 723 C C . LEU A 1 91 ? -16.622 -7.278 -10.484 1.00 51.19 91 LEU A C 1
ATOM 725 O O . LEU A 1 91 ? -15.640 -8.014 -10.551 1.00 51.19 91 LEU A O 1
ATOM 729 N N . PHE A 1 92 ? -17.617 -7.369 -11.371 1.00 64.50 92 PHE A N 1
ATOM 730 C CA . PHE A 1 92 ? -17.618 -8.300 -12.506 1.00 64.50 92 PHE A CA 1
ATOM 731 C C . PHE A 1 92 ? -16.511 -7.978 -13.515 1.00 64.50 92 PHE A C 1
ATOM 733 O O . PHE A 1 92 ? -15.916 -8.886 -14.095 1.00 64.50 92 PHE A O 1
ATOM 740 N N . LYS A 1 93 ? -16.192 -6.692 -13.697 1.00 65.38 93 LYS A N 1
ATOM 741 C CA . LYS A 1 93 ? -15.086 -6.253 -14.553 1.00 65.38 93 LYS A CA 1
ATOM 742 C C . LYS A 1 93 ? -13.721 -6.618 -13.980 1.00 65.38 93 LYS A C 1
ATOM 744 O O . LYS A 1 93 ? -12.864 -7.068 -14.734 1.00 65.38 93 LYS A O 1
ATOM 749 N N . MET A 1 94 ? -13.537 -6.458 -12.673 1.00 48.47 94 MET A N 1
ATOM 750 C CA . MET A 1 94 ? -12.292 -6.806 -11.979 1.00 48.47 94 MET A CA 1
ATOM 751 C C . MET A 1 94 ? -12.037 -8.316 -11.945 1.00 48.47 94 MET A C 1
ATOM 753 O O . MET A 1 94 ? -10.887 -8.726 -11.931 1.00 48.47 94 MET A O 1
ATOM 757 N N . THR A 1 95 ? -13.095 -9.130 -11.986 1.00 53.41 95 THR A N 1
ATOM 758 C CA . THR A 1 95 ? -13.020 -10.601 -11.869 1.00 53.41 95 THR A CA 1
ATOM 759 C C . THR A 1 95 ? -13.244 -11.346 -13.187 1.00 53.41 95 THR A C 1
ATOM 761 O O . THR A 1 95 ? -13.460 -12.555 -13.211 1.00 53.41 95 THR A O 1
ATOM 764 N N . GLY A 1 96 ? -13.229 -10.635 -14.321 1.00 64.62 96 GLY A N 1
ATOM 765 C CA . GLY A 1 96 ? -13.370 -11.245 -15.650 1.00 64.62 96 GLY A CA 1
ATOM 766 C C . GLY A 1 96 ? -14.755 -11.846 -15.949 1.00 64.62 96 GLY A C 1
ATOM 767 O O . GLY A 1 96 ? -14.918 -12.556 -16.947 1.00 64.62 96 GLY A O 1
ATOM 768 N N . LEU A 1 97 ? -15.761 -11.544 -15.123 1.00 71.06 97 LEU A N 1
ATOM 769 C CA . LEU A 1 97 ? -17.154 -11.981 -15.264 1.00 71.06 97 LEU A CA 1
ATOM 770 C C . LEU A 1 97 ? -17.971 -11.124 -16.241 1.00 71.06 97 LEU A C 1
ATOM 772 O O . LEU A 1 97 ? -19.113 -11.467 -16.544 1.00 71.06 97 LEU A O 1
ATOM 776 N N . THR A 1 98 ? -17.405 -10.040 -16.780 1.00 78.69 98 THR A N 1
ATOM 777 C CA . THR A 1 98 ? -18.068 -9.157 -17.763 1.00 78.69 98 THR A CA 1
ATOM 778 C C . THR A 1 98 ? -18.663 -9.920 -18.944 1.00 78.69 98 THR A C 1
ATOM 780 O O . THR A 1 98 ? -19.694 -9.523 -19.469 1.00 78.69 98 THR A O 1
ATOM 783 N N . ARG A 1 99 ? -18.049 -11.046 -19.333 1.00 80.25 99 ARG A N 1
ATOM 784 C CA . ARG A 1 99 ? -18.514 -11.919 -20.424 1.00 80.25 99 ARG A CA 1
ATOM 785 C C . ARG A 1 99 ? -19.916 -12.504 -20.217 1.00 80.25 99 ARG A C 1
ATOM 787 O O . ARG A 1 99 ? -20.509 -12.978 -21.176 1.00 80.25 99 ARG A O 1
ATOM 794 N N . PHE A 1 100 ? -20.421 -12.501 -18.983 1.00 82.00 100 PHE A N 1
ATOM 795 C CA . PHE A 1 100 ? -21.764 -12.975 -18.652 1.00 82.00 100 PHE A CA 1
ATOM 796 C C . PHE A 1 100 ? -22.795 -11.845 -18.590 1.00 82.00 100 PHE A C 1
ATOM 798 O O . PHE A 1 100 ? -23.987 -12.130 -18.508 1.00 82.00 100 PHE A O 1
ATOM 805 N N . LEU A 1 101 ? -22.374 -10.575 -18.613 1.00 80.94 101 LEU A N 1
ATOM 806 C CA . LEU A 1 101 ? -23.299 -9.444 -18.612 1.00 80.94 101 LEU A CA 1
ATOM 807 C C . LEU A 1 101 ? -24.010 -9.360 -19.964 1.00 80.94 101 LEU A C 1
ATOM 809 O O . LEU A 1 101 ? -23.367 -9.402 -21.012 1.00 80.94 101 LEU A O 1
ATOM 813 N N . ALA A 1 102 ? -25.334 -9.217 -19.946 1.00 73.25 102 ALA A N 1
ATOM 814 C CA . ALA A 1 102 ? -26.060 -8.847 -21.152 1.00 73.25 102 ALA A CA 1
ATOM 815 C C . ALA A 1 102 ? -25.653 -7.423 -21.561 1.00 73.25 102 ALA A C 1
ATOM 817 O O . ALA A 1 102 ? -25.665 -6.516 -20.728 1.00 73.25 102 ALA A O 1
ATOM 818 N N . GLU A 1 103 ? -25.284 -7.226 -22.827 1.00 49.62 103 GLU A N 1
ATOM 819 C CA . GLU A 1 103 ? -25.052 -5.891 -23.374 1.00 49.62 103 GLU A CA 1
ATOM 820 C C . GLU A 1 103 ? -26.351 -5.082 -23.302 1.00 49.62 103 GLU A C 1
ATOM 822 O O . GLU A 1 103 ? -27.294 -5.351 -24.040 1.00 49.62 103 GLU A O 1
ATOM 827 N N . ASP A 1 104 ? -26.391 -4.088 -22.417 1.00 35.25 104 ASP A N 1
ATOM 828 C CA . ASP A 1 104 ? -27.413 -3.047 -22.434 1.00 35.25 104 ASP A CA 1
ATOM 829 C C . ASP A 1 104 ? -26.714 -1.690 -22.283 1.00 35.25 104 ASP A C 1
ATOM 831 O O . ASP A 1 104 ? -26.436 -1.194 -21.190 1.00 35.25 104 ASP A O 1
ATOM 835 N N . LEU A 1 105 ? -26.334 -1.117 -23.426 1.00 33.44 105 LEU A N 1
ATOM 836 C CA . LEU A 1 105 ? -25.807 0.241 -23.547 1.00 33.44 105 LEU A CA 1
ATOM 837 C C . LEU A 1 105 ? -26.617 0.968 -24.621 1.00 33.44 105 LEU A C 1
ATOM 839 O O . LEU A 1 105 ? -26.184 1.186 -25.750 1.00 33.44 105 LEU A O 1
ATOM 843 N N . GLY A 1 106 ? -27.829 1.361 -24.238 1.00 28.27 106 GLY A N 1
ATOM 844 C CA . GLY A 1 106 ? -28.558 2.421 -24.914 1.00 28.27 106 GLY A CA 1
ATOM 845 C C . GLY A 1 106 ? -27.889 3.772 -24.658 1.00 28.27 106 GLY A C 1
ATOM 846 O O . GLY A 1 106 ? -28.252 4.474 -23.721 1.00 28.27 106 GLY A O 1
ATOM 847 N N . MET A 1 107 ? -26.929 4.144 -25.503 1.00 28.27 107 MET A N 1
ATOM 848 C CA . MET A 1 107 ? -26.669 5.538 -25.877 1.00 28.27 107 MET A CA 1
ATOM 849 C C . MET A 1 107 ? -26.255 5.572 -27.351 1.00 28.27 107 MET A C 1
ATOM 851 O O . MET A 1 107 ? -25.173 5.127 -27.726 1.00 28.27 107 MET A O 1
ATOM 855 N N . GLU A 1 108 ? -27.159 6.085 -28.187 1.00 27.22 108 GLU A N 1
ATOM 856 C CA . GLU A 1 108 ? -26.945 6.358 -29.605 1.00 27.22 108 GLU A CA 1
ATOM 857 C C . GLU A 1 108 ? -25.761 7.309 -29.822 1.00 27.22 108 GLU A C 1
ATOM 859 O O . GLU A 1 108 ? -25.816 8.469 -29.418 1.00 27.22 108 GLU A O 1
ATOM 864 N N . ILE A 1 109 ? -24.753 6.866 -30.578 1.00 29.14 109 ILE A N 1
ATOM 865 C CA . ILE A 1 109 ? -23.987 7.748 -31.465 1.00 29.14 109 ILE A CA 1
ATOM 866 C C . ILE A 1 109 ? -23.830 7.048 -32.821 1.00 29.14 109 ILE A C 1
ATOM 868 O O . ILE A 1 109 ? -23.124 6.056 -32.959 1.00 29.14 109 ILE A O 1
ATOM 872 N N . ALA A 1 110 ? -24.563 7.595 -33.791 1.00 28.23 110 ALA A N 1
ATOM 873 C CA . ALA A 1 110 ? -24.370 7.603 -35.241 1.00 28.23 110 ALA A CA 1
ATOM 874 C C . ALA A 1 110 ? -23.614 6.437 -35.919 1.00 28.23 110 ALA A C 1
ATOM 876 O O . ALA A 1 110 ? -22.396 6.291 -35.845 1.00 28.23 110 ALA A O 1
ATOM 877 N N . LYS A 1 111 ? -24.381 5.720 -36.749 1.00 27.34 111 LYS A N 1
ATOM 878 C CA . LYS A 1 111 ? -23.950 4.831 -37.836 1.00 27.34 111 LYS A CA 1
ATOM 879 C C . LYS A 1 111 ? -22.778 5.393 -38.656 1.00 27.34 111 LYS A C 1
ATOM 881 O O . LYS A 1 111 ? -22.915 6.434 -39.296 1.00 27.34 111 LYS A O 1
ATOM 886 N N . ALA A 1 112 ? -21.734 4.584 -38.804 1.00 27.41 112 ALA A N 1
ATOM 887 C CA . ALA A 1 112 ? -20.985 4.474 -40.050 1.00 27.41 112 ALA A CA 1
ATOM 888 C C . ALA A 1 112 ? -20.733 2.984 -40.334 1.00 27.41 112 ALA A C 1
ATOM 890 O O . ALA A 1 112 ? -20.120 2.272 -39.544 1.00 27.41 112 ALA A O 1
ATOM 891 N N . THR A 1 113 ? -21.299 2.508 -41.438 1.00 27.89 113 THR A N 1
ATOM 892 C CA . THR A 1 113 ? -21.234 1.134 -41.948 1.00 27.89 113 THR A CA 1
ATOM 893 C C . THR A 1 113 ? -19.783 0.701 -42.216 1.00 27.89 113 THR A C 1
ATOM 895 O O . THR A 1 113 ? -19.040 1.487 -42.807 1.00 27.89 113 THR A O 1
ATOM 898 N N . PRO A 1 114 ? -19.363 -0.533 -41.871 1.00 28.88 114 PRO A N 1
ATOM 899 C CA . PRO A 1 114 ? -18.043 -1.035 -42.231 1.00 28.88 114 PRO A CA 1
ATOM 900 C C . PRO A 1 114 ? -18.048 -1.607 -43.654 1.00 28.88 114 PRO A C 1
ATOM 902 O O . PRO A 1 114 ? -18.911 -2.405 -44.024 1.00 28.88 114 PRO A O 1
ATOM 905 N N . ALA A 1 115 ? -17.059 -1.202 -44.449 1.00 25.78 115 ALA A N 1
ATOM 906 C CA . ALA A 1 115 ? -16.709 -1.871 -45.691 1.00 25.78 115 ALA A CA 1
ATOM 907 C C . ALA A 1 115 ? -15.907 -3.144 -45.383 1.00 25.78 115 ALA A C 1
ATOM 909 O O . ALA A 1 115 ? -14.986 -3.146 -44.568 1.00 25.78 115 ALA A O 1
ATOM 910 N N . VAL A 1 116 ? -16.301 -4.222 -46.052 1.00 28.09 116 VAL A N 1
ATOM 911 C CA . VAL A 1 116 ? -15.718 -5.564 -46.025 1.00 28.09 116 VAL A CA 1
ATOM 912 C C . VAL A 1 116 ? -14.297 -5.548 -46.596 1.00 28.09 116 VAL A C 1
ATOM 914 O O . VAL A 1 116 ? -14.103 -5.095 -47.721 1.00 28.09 116 VAL A O 1
ATOM 917 N N . ALA A 1 117 ? -13.331 -6.118 -45.871 1.00 26.64 117 ALA A N 1
ATOM 918 C CA . ALA A 1 117 ? -12.067 -6.587 -46.439 1.00 26.64 117 ALA A CA 1
ATOM 919 C C . ALA A 1 117 ? -11.519 -7.783 -45.635 1.00 26.64 117 ALA A C 1
ATOM 921 O O . ALA A 1 117 ? -10.991 -7.638 -44.539 1.00 26.64 117 ALA A O 1
ATOM 922 N N . THR A 1 118 ? -11.758 -8.966 -46.204 1.00 24.78 118 THR A N 1
ATOM 923 C CA . THR A 1 118 ? -10.878 -10.146 -46.322 1.00 24.78 118 THR A CA 1
ATOM 924 C C . THR A 1 118 ? -9.832 -10.454 -45.240 1.00 24.78 118 THR A C 1
ATOM 926 O O . THR A 1 118 ? -8.871 -9.728 -45.018 1.00 24.78 118 THR A O 1
ATOM 929 N N . SER A 1 119 ? -10.005 -11.658 -44.696 1.00 25.89 119 SER A N 1
ATOM 930 C CA . SER A 1 119 ? -9.134 -12.470 -43.847 1.00 25.89 119 SER A CA 1
ATOM 931 C C . SER A 1 119 ? -7.789 -12.874 -44.467 1.00 25.89 119 SER A C 1
ATOM 933 O O . SER A 1 119 ? -7.770 -13.346 -45.601 1.00 25.89 119 SER A O 1
ATOM 935 N N . GLU A 1 120 ? -6.737 -12.888 -43.644 1.00 26.12 120 GLU A N 1
ATOM 936 C CA . GLU A 1 120 ? -5.638 -13.871 -43.676 1.00 26.12 120 GLU A CA 1
ATOM 937 C C . GLU A 1 120 ? -5.137 -14.135 -42.232 1.00 26.12 120 GLU A C 1
ATOM 939 O O . GLU A 1 120 ? -5.220 -13.232 -41.393 1.00 26.12 120 GLU A O 1
ATOM 944 N N . PRO A 1 121 ? -4.690 -15.361 -41.885 1.00 27.02 121 PRO A N 1
ATOM 945 C CA . PRO A 1 121 ? -4.528 -15.793 -40.498 1.00 27.02 121 PRO A CA 1
ATOM 946 C C . PRO A 1 121 ? -3.123 -15.489 -39.956 1.00 27.02 121 PRO A C 1
ATOM 948 O O . PRO A 1 121 ? -2.129 -16.012 -40.455 1.00 27.02 121 PRO A O 1
ATOM 951 N N . ALA A 1 122 ? -3.036 -14.694 -38.887 1.00 25.16 122 ALA A N 1
ATOM 952 C CA . ALA A 1 122 ? -1.806 -14.510 -38.116 1.00 25.16 122 ALA A CA 1
ATOM 953 C C . ALA A 1 122 ? -1.833 -15.377 -36.846 1.00 25.16 122 ALA A C 1
ATOM 955 O O . ALA A 1 122 ? -2.844 -15.466 -36.152 1.00 25.16 122 ALA A O 1
ATOM 956 N N . ALA A 1 123 ? -0.711 -16.046 -36.589 1.00 26.94 123 ALA A N 1
ATOM 957 C CA . ALA A 1 123 ? -0.505 -17.053 -35.557 1.00 26.94 123 ALA A CA 1
ATOM 958 C C . ALA A 1 123 ? -0.885 -16.594 -34.136 1.00 26.94 123 ALA A C 1
ATOM 960 O O . ALA A 1 123 ? -0.529 -15.502 -33.700 1.00 26.94 123 ALA A O 1
ATOM 961 N N . VAL A 1 124 ? -1.561 -17.486 -33.407 1.00 28.77 124 VAL A N 1
ATOM 962 C CA . VAL A 1 124 ? -1.909 -17.354 -31.986 1.00 28.77 124 VAL A CA 1
ATOM 963 C C . VAL A 1 124 ? -0.651 -17.593 -31.134 1.00 28.77 124 VAL A C 1
ATOM 965 O O . VAL A 1 124 ? -0.105 -18.697 -31.190 1.00 28.77 124 VAL A O 1
ATOM 968 N N . PRO A 1 125 ? -0.174 -16.624 -30.329 1.00 25.72 125 PRO A N 1
ATOM 969 C CA . PRO A 1 125 ? 0.758 -16.903 -29.241 1.00 25.72 125 PRO A CA 1
ATOM 970 C C . PRO A 1 125 ? -0.003 -17.548 -28.067 1.00 25.72 125 PRO A C 1
ATOM 972 O O . PRO A 1 125 ? -1.189 -17.264 -27.882 1.00 25.72 125 PRO A O 1
ATOM 975 N N . PRO A 1 126 ? 0.636 -18.413 -27.260 1.00 28.45 126 PRO A N 1
ATOM 976 C CA . PRO A 1 126 ? -0.057 -19.167 -26.223 1.00 28.45 126 PRO A CA 1
ATOM 977 C C . PRO A 1 126 ? -0.610 -18.235 -25.137 1.00 28.45 126 PRO A C 1
ATOM 979 O O . PRO A 1 126 ? 0.110 -17.432 -24.549 1.00 28.45 126 PRO A O 1
ATOM 982 N N . THR A 1 127 ? -1.910 -18.360 -24.874 1.00 26.95 127 THR A N 1
ATOM 983 C CA . THR A 1 127 ? -2.610 -17.716 -23.761 1.00 26.95 127 THR A CA 1
ATOM 984 C C . THR A 1 127 ? -2.105 -18.296 -22.440 1.00 26.95 127 THR A C 1
ATOM 986 O O . THR A 1 127 ? -2.318 -19.473 -22.155 1.00 26.95 127 THR A O 1
ATOM 989 N N . ILE A 1 128 ? -1.433 -17.475 -21.633 1.00 27.50 128 ILE A N 1
ATOM 990 C CA . ILE A 1 128 ? -1.080 -17.801 -20.248 1.00 27.50 128 ILE A CA 1
ATOM 991 C C . ILE A 1 128 ? -2.371 -17.709 -19.422 1.00 27.50 128 ILE A C 1
A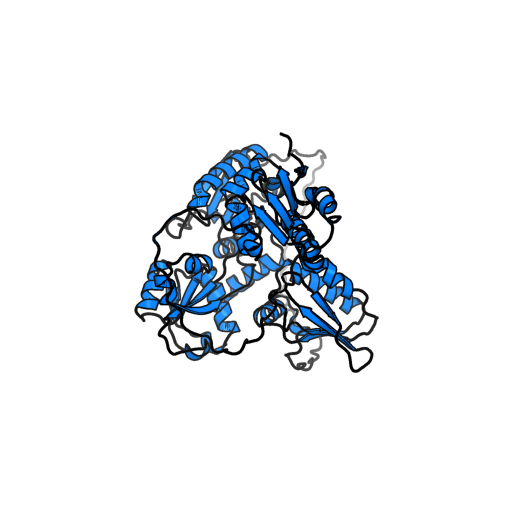TOM 993 O O . ILE A 1 128 ? -2.988 -16.650 -19.334 1.00 27.50 128 ILE A O 1
ATOM 997 N N . LEU A 1 129 ? -2.811 -18.839 -18.869 1.00 29.17 129 LEU A N 1
ATOM 998 C CA . LEU A 1 129 ? -3.936 -18.932 -17.938 1.00 29.17 129 LEU A CA 1
ATOM 999 C C . LEU A 1 129 ? -3.494 -18.396 -16.569 1.00 29.17 129 LEU A C 1
ATOM 1001 O O . LEU A 1 129 ? -2.755 -19.065 -15.854 1.00 29.17 129 LEU A O 1
ATOM 1005 N N . THR A 1 130 ? -3.947 -17.207 -16.181 1.00 34.00 130 THR A N 1
ATOM 1006 C CA . THR A 1 130 ? -3.771 -16.681 -14.822 1.00 34.00 130 THR A CA 1
ATOM 1007 C C . THR A 1 130 ? -4.854 -17.254 -13.899 1.00 34.00 130 THR A C 1
ATOM 1009 O O . THR A 1 130 ? -6.000 -16.813 -13.916 1.00 34.00 130 THR A O 1
ATOM 1012 N N . SER A 1 131 ? -4.522 -18.275 -13.102 1.00 38.69 131 SER A N 1
ATOM 1013 C CA . SER A 1 131 ? -5.426 -18.816 -12.074 1.00 38.69 131 SER A CA 1
ATOM 1014 C C . SER A 1 131 ? -5.364 -17.981 -10.787 1.00 38.69 131 SER A C 1
ATOM 1016 O O . SER A 1 131 ? -4.287 -17.834 -10.211 1.00 38.69 131 SER A O 1
ATOM 1018 N N . GLU A 1 132 ? -6.503 -17.490 -10.282 1.00 52.12 132 GLU A N 1
ATOM 1019 C CA . GLU A 1 132 ? -6.555 -16.685 -9.044 1.00 52.12 132 GLU A CA 1
ATOM 1020 C C . GLU A 1 132 ? -6.315 -17.496 -7.749 1.00 52.12 132 GLU A C 1
ATOM 1022 O O . GLU A 1 132 ? -5.920 -16.930 -6.734 1.00 52.12 132 GLU A O 1
ATOM 1027 N N . LYS A 1 133 ? -6.518 -18.821 -7.759 1.00 65.38 133 LYS A N 1
ATOM 1028 C CA . LYS A 1 133 ? -6.367 -19.696 -6.580 1.00 65.38 133 LYS A CA 1
ATOM 1029 C C . LYS A 1 133 ? -5.081 -20.522 -6.662 1.00 65.38 133 LYS A C 1
ATOM 1031 O O . LYS A 1 133 ? -4.773 -21.031 -7.737 1.00 65.38 133 LYS A O 1
ATOM 1036 N N . LEU A 1 134 ? -4.371 -20.697 -5.537 1.00 76.56 134 LEU A N 1
ATOM 1037 C CA . LEU A 1 134 ? -3.180 -21.553 -5.487 1.00 76.56 134 LEU A CA 1
ATOM 1038 C C . LEU A 1 134 ? -3.540 -22.994 -5.865 1.00 76.56 134 LEU A C 1
ATOM 1040 O O . LEU A 1 134 ? -4.350 -23.636 -5.192 1.00 76.56 134 LEU A O 1
ATOM 1044 N N . GLN A 1 135 ? -2.901 -23.514 -6.907 1.00 82.38 135 GLN A N 1
ATOM 1045 C CA . GLN A 1 135 ? -2.953 -24.926 -7.272 1.00 82.38 135 GLN A CA 1
ATOM 1046 C C . GLN A 1 135 ? -1.570 -25.548 -7.108 1.00 82.38 135 GLN A C 1
ATOM 1048 O O . GLN A 1 135 ? -0.555 -24.918 -7.404 1.00 82.38 135 GLN A O 1
ATOM 1053 N N . ILE A 1 136 ? -1.535 -26.793 -6.637 1.00 84.94 136 ILE A N 1
ATOM 1054 C CA . ILE A 1 136 ? -0.296 -27.533 -6.399 1.00 84.94 136 ILE A CA 1
ATOM 1055 C C . ILE A 1 136 ? -0.351 -28.812 -7.218 1.00 84.94 136 ILE A C 1
ATOM 1057 O O . ILE A 1 136 ? -1.203 -29.670 -6.987 1.00 84.94 136 ILE A O 1
ATOM 1061 N N . GLN A 1 137 ? 0.555 -28.938 -8.182 1.00 81.81 137 GLN A N 1
ATOM 1062 C CA . GLN A 1 137 ? 0.652 -30.117 -9.029 1.00 81.81 137 GLN A CA 1
ATOM 1063 C C . GLN A 1 137 ? 1.909 -30.921 -8.671 1.00 81.81 137 GLN A C 1
ATOM 1065 O O . GLN A 1 137 ? 3.016 -30.383 -8.764 1.00 81.81 137 GLN A O 1
ATOM 1070 N N . PRO A 1 138 ? 1.787 -32.206 -8.292 1.00 81.44 138 PRO A N 1
ATOM 1071 C CA . PRO A 1 138 ? 2.949 -33.067 -8.123 1.00 81.44 138 PRO A CA 1
ATOM 1072 C C . PRO A 1 138 ? 3.618 -33.320 -9.480 1.00 81.44 138 PRO A C 1
ATOM 1074 O O . PRO A 1 138 ? 2.953 -33.571 -10.486 1.00 81.44 138 PRO A O 1
ATOM 1077 N N . GLN A 1 139 ? 4.944 -33.264 -9.506 1.00 75.75 139 GLN A N 1
ATOM 1078 C CA . GLN A 1 139 ? 5.768 -33.561 -10.673 1.00 75.75 139 GLN A CA 1
ATOM 1079 C C . GLN A 1 139 ? 6.466 -34.919 -10.505 1.00 75.75 139 GLN A C 1
ATOM 1081 O O . GLN A 1 139 ? 6.793 -35.310 -9.383 1.00 75.75 139 GLN A O 1
ATOM 1086 N N . PRO A 1 140 ? 6.716 -35.654 -11.604 1.00 65.06 140 PRO A N 1
ATOM 1087 C CA . PRO A 1 140 ? 7.385 -36.947 -11.542 1.00 65.06 140 PRO A CA 1
ATOM 1088 C C . PRO A 1 140 ? 8.832 -36.787 -11.060 1.00 65.06 140 PRO A C 1
ATOM 1090 O O . PRO A 1 140 ? 9.672 -36.198 -11.743 1.00 65.06 140 PRO A O 1
ATOM 1093 N N . SER A 1 141 ? 9.129 -37.346 -9.890 1.00 61.84 141 SER A N 1
ATOM 1094 C CA . SER A 1 141 ? 10.482 -37.407 -9.341 1.00 61.84 141 SER A CA 1
ATOM 1095 C C . SER A 1 141 ? 11.237 -38.622 -9.869 1.00 61.84 141 SER A C 1
ATOM 1097 O O . SER A 1 141 ? 10.702 -39.729 -9.922 1.00 61.84 141 SER A O 1
ATOM 1099 N N . ARG A 1 142 ? 12.503 -38.429 -10.255 1.00 51.78 142 ARG A N 1
ATOM 1100 C CA . ARG A 1 142 ? 13.357 -39.491 -10.824 1.00 51.78 142 ARG A CA 1
ATOM 1101 C C . ARG A 1 142 ? 13.998 -40.398 -9.761 1.00 51.78 142 ARG A C 1
ATOM 1103 O O . ARG A 1 142 ? 14.604 -41.405 -10.114 1.00 51.78 142 ARG A O 1
ATOM 1110 N N . THR A 1 143 ? 13.845 -40.060 -8.484 1.00 55.12 143 THR A N 1
ATOM 1111 C CA . THR A 1 143 ? 14.588 -40.620 -7.347 1.00 55.12 143 THR A CA 1
ATOM 1112 C C . THR A 1 143 ? 13.696 -40.619 -6.107 1.00 55.12 143 THR A C 1
ATOM 1114 O O . THR A 1 143 ? 13.165 -39.586 -5.720 1.00 55.12 143 THR A O 1
ATOM 1117 N N . ASN A 1 144 ? 13.512 -41.774 -5.465 1.00 50.84 144 ASN A N 1
ATOM 1118 C CA . ASN A 1 144 ? 12.858 -41.866 -4.154 1.00 50.84 144 ASN A CA 1
ATOM 1119 C C . ASN A 1 144 ? 13.940 -41.543 -3.100 1.00 50.84 144 ASN A C 1
ATOM 1121 O O . ASN A 1 144 ? 14.951 -42.252 -3.117 1.00 50.84 144 ASN A O 1
ATOM 1125 N N . PRO A 1 145 ? 13.839 -40.481 -2.267 1.00 64.62 145 PRO A N 1
ATOM 1126 C CA . PRO A 1 145 ? 12.632 -39.853 -1.715 1.00 64.62 145 PRO A CA 1
ATOM 1127 C C . PRO A 1 145 ? 12.435 -38.367 -2.103 1.00 64.62 145 PRO A C 1
ATOM 1129 O O . PRO A 1 145 ? 11.956 -37.569 -1.293 1.00 64.62 145 PRO A O 1
ATOM 1132 N N . GLU A 1 146 ? 12.831 -37.954 -3.308 1.00 75.62 146 GLU A N 1
ATOM 1133 C CA . GLU A 1 146 ? 12.600 -36.580 -3.769 1.00 75.62 146 GLU A CA 1
ATOM 1134 C C . GLU A 1 146 ? 11.141 -36.407 -4.215 1.00 75.62 146 GLU A C 1
ATOM 1136 O O . GLU A 1 146 ? 10.608 -37.216 -4.970 1.00 75.62 146 GLU A O 1
ATOM 1141 N N . GLN A 1 147 ? 10.472 -35.346 -3.779 1.00 82.19 147 GLN A N 1
ATOM 1142 C CA . GLN A 1 147 ? 9.128 -34.955 -4.195 1.00 82.19 147 GLN A CA 1
ATOM 1143 C C . GLN A 1 147 ? 9.186 -33.547 -4.767 1.00 82.19 147 GLN A C 1
ATOM 1145 O O . GLN A 1 147 ? 9.696 -32.631 -4.126 1.00 82.19 147 GLN A O 1
ATOM 1150 N N . ARG A 1 148 ? 8.670 -33.356 -5.980 1.00 86.25 148 ARG A N 1
ATOM 1151 C CA . ARG A 1 148 ? 8.629 -32.040 -6.613 1.00 86.25 148 ARG A CA 1
ATOM 1152 C C . ARG A 1 148 ? 7.187 -31.602 -6.806 1.00 86.25 148 ARG A C 1
ATOM 1154 O O . ARG A 1 148 ? 6.373 -32.377 -7.297 1.00 86.25 148 ARG A O 1
ATOM 1161 N N . PHE A 1 149 ? 6.886 -30.362 -6.451 1.00 87.12 149 PHE A N 1
ATOM 1162 C CA . PHE A 1 149 ? 5.567 -29.765 -6.622 1.00 87.12 149 PHE A CA 1
ATOM 1163 C C . PHE A 1 149 ? 5.702 -28.461 -7.390 1.00 87.12 149 PHE A C 1
ATOM 1165 O O . PHE A 1 149 ? 6.545 -27.635 -7.050 1.00 87.12 149 PHE A O 1
ATOM 1172 N N . LYS A 1 150 ? 4.872 -28.267 -8.411 1.00 85.00 150 LYS A N 1
ATOM 1173 C CA . LYS A 1 150 ? 4.762 -26.990 -9.114 1.00 85.00 150 LYS A CA 1
ATOM 1174 C C . LYS A 1 150 ? 3.546 -26.234 -8.606 1.00 85.00 150 LYS A C 1
ATOM 1176 O O . LYS A 1 150 ? 2.454 -26.800 -8.531 1.00 85.00 150 LYS A O 1
ATOM 1181 N N . LEU A 1 151 ? 3.773 -24.989 -8.205 1.00 87.06 151 LEU A N 1
ATOM 1182 C CA . LEU A 1 151 ? 2.756 -24.100 -7.667 1.00 87.06 151 LEU A CA 1
ATOM 1183 C C . LEU A 1 151 ? 2.303 -23.143 -8.771 1.00 87.06 151 LEU A C 1
ATOM 1185 O O . LEU A 1 151 ? 3.128 -22.622 -9.520 1.00 87.06 151 LEU A O 1
ATOM 1189 N N . TYR A 1 152 ? 0.994 -22.918 -8.845 1.00 82.38 152 TYR A N 1
ATOM 1190 C CA . TYR A 1 152 ? 0.354 -22.041 -9.823 1.00 82.38 152 TYR A CA 1
ATOM 1191 C C . TYR A 1 152 ? -0.566 -21.054 -9.111 1.00 82.38 152 TYR A C 1
ATOM 1193 O O . TYR A 1 152 ? -1.342 -21.460 -8.245 1.00 82.38 152 TYR A O 1
ATOM 1201 N N . GLY A 1 153 ? -0.521 -19.782 -9.498 1.00 80.62 153 GLY A N 1
ATOM 1202 C CA . GLY A 1 153 ? -1.422 -18.752 -8.982 1.00 80.62 153 GLY A CA 1
ATOM 1203 C C . GLY A 1 153 ? -0.832 -17.960 -7.816 1.00 80.62 153 GLY A C 1
ATOM 1204 O O . GLY A 1 153 ? 0.346 -17.612 -7.820 1.00 80.62 153 GLY A O 1
ATOM 1205 N N . MET A 1 154 ? -1.663 -17.608 -6.838 1.00 75.56 154 MET A N 1
ATOM 1206 C CA . MET A 1 154 ? -1.312 -16.655 -5.780 1.00 75.56 154 MET A CA 1
ATOM 1207 C C . MET A 1 154 ? -1.228 -17.358 -4.427 1.00 75.56 154 MET A C 1
ATOM 1209 O O . MET A 1 154 ? -2.152 -18.074 -4.044 1.00 75.56 154 MET A O 1
ATOM 1213 N N . VAL A 1 155 ? -0.142 -17.147 -3.681 1.00 73.94 155 VAL A N 1
ATOM 1214 C CA . VAL A 1 155 ? -0.027 -17.634 -2.302 1.00 73.94 155 VAL A CA 1
ATOM 1215 C C . VAL A 1 155 ? -0.538 -16.537 -1.371 1.00 73.94 155 VAL A C 1
ATOM 1217 O O . VAL A 1 155 ? 0.177 -15.588 -1.048 1.00 73.94 155 VAL A O 1
ATOM 1220 N N . ASP A 1 156 ? -1.802 -16.648 -0.972 1.00 65.19 156 ASP A N 1
ATOM 1221 C CA . ASP A 1 156 ? -2.469 -15.712 -0.067 1.00 65.19 156 ASP A CA 1
ATOM 1222 C C . ASP A 1 156 ? -3.305 -16.428 1.008 1.00 65.19 156 ASP A C 1
ATOM 1224 O O . ASP A 1 156 ? -3.110 -17.612 1.282 1.00 65.19 156 ASP A O 1
ATOM 1228 N N . VAL A 1 157 ? -4.231 -15.718 1.658 1.00 51.62 157 VAL A N 1
ATOM 1229 C CA . VAL A 1 157 ? -5.118 -16.281 2.690 1.00 51.62 157 VAL A CA 1
ATOM 1230 C C . VAL A 1 157 ? -5.953 -17.467 2.186 1.00 51.62 157 VAL A C 1
ATOM 1232 O O . VAL A 1 157 ? -6.298 -18.346 2.972 1.00 51.62 157 VAL A O 1
ATOM 1235 N N . ASN A 1 158 ? -6.228 -17.548 0.882 1.00 67.62 158 ASN A N 1
ATOM 1236 C CA . ASN A 1 158 ? -7.010 -18.628 0.277 1.00 67.62 158 ASN A CA 1
ATOM 1237 C C . ASN A 1 158 ? -6.151 -19.847 -0.103 1.00 67.62 158 ASN A C 1
ATOM 1239 O O . ASN A 1 158 ? -6.684 -20.869 -0.539 1.00 67.62 158 ASN A O 1
ATOM 1243 N N . ALA A 1 159 ? -4.825 -19.761 0.057 1.00 73.88 159 ALA A N 1
ATOM 1244 C CA . ALA A 1 159 ? -3.893 -20.847 -0.238 1.00 73.88 159 ALA A CA 1
ATOM 1245 C C . ALA A 1 159 ? -3.866 -21.946 0.839 1.00 73.88 159 ALA A C 1
ATOM 1247 O O . ALA A 1 159 ? -3.227 -22.976 0.629 1.00 73.88 159 ALA A O 1
ATOM 1248 N N . VAL A 1 160 ? -4.542 -21.746 1.978 1.00 70.44 160 VAL A N 1
ATOM 1249 C CA . VAL A 1 160 ? -4.508 -22.655 3.138 1.00 70.44 160 VAL A CA 1
ATOM 1250 C C . VAL A 1 160 ? -4.878 -24.084 2.750 1.00 70.44 160 VAL A C 1
ATOM 1252 O O . VAL A 1 160 ? -4.094 -24.992 3.007 1.00 70.44 160 VAL A O 1
ATOM 1255 N N . ASP A 1 161 ? -6.014 -24.283 2.078 1.00 75.06 161 ASP A N 1
ATOM 1256 C CA . ASP A 1 161 ? -6.484 -25.625 1.702 1.00 75.06 161 ASP A CA 1
ATOM 1257 C C . ASP A 1 161 ? -5.504 -26.326 0.753 1.00 75.06 161 ASP A C 1
ATOM 1259 O O . ASP A 1 161 ? -5.234 -27.519 0.881 1.00 75.06 161 ASP A O 1
ATOM 1263 N N . ALA A 1 162 ? -4.930 -25.572 -0.189 1.00 79.19 162 ALA A N 1
ATOM 1264 C CA . ALA A 1 162 ? -3.954 -26.098 -1.131 1.00 79.19 162 ALA A CA 1
ATOM 1265 C C . ALA A 1 162 ? -2.658 -26.496 -0.408 1.00 79.19 162 ALA A C 1
ATOM 1267 O O . ALA A 1 162 ? -2.175 -27.612 -0.586 1.00 79.19 162 ALA A O 1
ATOM 1268 N N . LEU A 1 163 ? -2.126 -25.634 0.465 1.00 79.75 163 LEU A N 1
ATOM 1269 C CA . LEU A 1 163 ? -0.909 -25.904 1.238 1.00 79.75 163 LEU A CA 1
ATOM 1270 C C . LEU A 1 163 ? -1.100 -27.015 2.281 1.00 79.75 163 LEU A C 1
ATOM 1272 O O . LEU A 1 163 ? -0.151 -27.741 2.565 1.00 79.75 163 LEU A O 1
ATOM 1276 N N . GLN A 1 164 ? -2.309 -27.217 2.814 1.00 79.94 164 GLN A N 1
ATOM 1277 C CA . GLN A 1 164 ? -2.605 -28.336 3.719 1.00 79.94 164 GLN A CA 1
ATOM 1278 C C . GLN A 1 164 ? -2.340 -29.701 3.073 1.00 79.94 164 GLN A C 1
ATOM 1280 O O . GLN A 1 164 ? -1.899 -30.626 3.757 1.00 79.94 164 GLN A O 1
ATOM 1285 N N . THR A 1 165 ? -2.513 -29.823 1.753 1.00 78.31 165 THR A N 1
ATOM 1286 C CA . THR A 1 165 ? -2.198 -31.065 1.022 1.00 78.31 165 THR A CA 1
ATOM 1287 C C . THR A 1 165 ? -0.718 -31.452 1.093 1.00 78.31 165 THR A C 1
ATOM 1289 O O . THR A 1 165 ? -0.372 -32.606 0.862 1.00 78.31 165 THR A O 1
ATOM 1292 N N . LEU A 1 166 ? 0.160 -30.514 1.457 1.00 84.25 166 LEU A N 1
ATOM 1293 C CA . LEU A 1 166 ? 1.599 -30.723 1.585 1.00 84.25 166 LEU A CA 1
ATOM 1294 C C . LEU A 1 166 ? 2.037 -31.159 2.998 1.00 84.25 166 LEU A C 1
ATOM 1296 O O . LEU A 1 166 ? 3.188 -31.544 3.198 1.00 84.25 166 LEU A O 1
ATOM 1300 N N . TYR A 1 167 ? 1.132 -31.182 3.982 1.00 81.56 167 TYR A N 1
ATOM 1301 C CA . TYR A 1 167 ? 1.439 -31.649 5.346 1.00 81.56 167 TYR A CA 1
ATOM 1302 C C . TYR A 1 167 ? 1.559 -33.179 5.461 1.00 81.56 167 TYR A C 1
ATOM 1304 O O . TYR A 1 167 ? 2.058 -33.687 6.462 1.00 81.56 167 TYR A O 1
ATOM 1312 N N . ILE A 1 168 ? 1.122 -33.929 4.446 1.00 78.88 168 ILE A N 1
ATOM 1313 C CA . ILE A 1 168 ? 1.138 -35.405 4.432 1.00 78.88 168 ILE A CA 1
ATOM 1314 C C . ILE A 1 168 ? 2.404 -36.004 3.790 1.00 78.88 168 ILE A C 1
ATOM 1316 O O . ILE A 1 168 ? 2.450 -37.203 3.514 1.00 78.88 168 ILE A O 1
ATOM 1320 N N . VAL A 1 169 ? 3.429 -35.187 3.532 1.00 79.12 169 VAL A N 1
ATOM 1321 C CA . VAL A 1 169 ? 4.705 -35.640 2.954 1.00 79.12 169 VAL A CA 1
ATOM 1322 C C . VAL A 1 169 ? 5.418 -36.614 3.917 1.00 79.12 169 VAL A C 1
ATOM 1324 O O . VAL A 1 169 ? 5.468 -36.355 5.121 1.00 79.12 169 VAL A O 1
ATOM 1327 N N . PRO A 1 170 ? 5.971 -37.742 3.421 1.00 74.62 170 PRO A N 1
ATOM 1328 C CA . PRO A 1 170 ? 6.640 -38.742 4.250 1.00 74.62 170 PRO A CA 1
ATOM 1329 C C . PRO A 1 170 ? 7.906 -38.209 4.942 1.00 74.62 170 PRO A C 1
ATOM 1331 O O . PRO A 1 170 ? 8.593 -37.323 4.438 1.00 74.62 170 PRO A O 1
ATOM 1334 N N . LEU A 1 171 ? 8.229 -38.800 6.097 1.00 69.31 171 LEU A N 1
ATOM 1335 C CA . LEU A 1 171 ? 9.427 -38.492 6.889 1.00 69.31 171 LEU A CA 1
ATOM 1336 C C . LEU A 1 171 ? 10.710 -38.712 6.069 1.00 69.31 171 LEU A C 1
ATOM 1338 O O . LEU A 1 171 ? 10.789 -39.666 5.291 1.00 69.31 171 LEU A O 1
ATOM 1342 N N . ASN A 1 172 ? 11.723 -37.864 6.281 1.00 69.00 172 ASN A N 1
ATOM 1343 C CA . ASN A 1 172 ? 13.015 -37.887 5.573 1.00 69.00 172 ASN A CA 1
ATOM 1344 C C . ASN A 1 172 ? 12.931 -37.670 4.047 1.00 69.00 172 ASN A C 1
ATOM 1346 O O . ASN A 1 172 ? 13.846 -38.050 3.310 1.00 69.00 172 ASN A O 1
ATOM 1350 N N . ALA A 1 173 ? 11.837 -37.088 3.547 1.00 79.94 173 ALA A N 1
ATOM 1351 C CA . ALA A 1 173 ? 11.720 -36.712 2.143 1.00 79.94 173 ALA A CA 1
ATOM 1352 C C . ALA A 1 173 ? 12.547 -35.460 1.802 1.00 79.94 173 ALA A C 1
ATOM 1354 O O . ALA A 1 173 ? 12.913 -34.656 2.663 1.00 79.94 173 ALA A O 1
ATOM 1355 N N . SER A 1 174 ? 12.815 -35.275 0.511 1.00 83.88 174 SER A N 1
ATOM 1356 C CA . SER A 1 174 ? 13.354 -34.026 -0.031 1.00 83.88 174 SER A CA 1
ATOM 1357 C C . SER A 1 174 ? 12.298 -33.371 -0.901 1.00 83.88 174 SER A C 1
ATOM 1359 O O . SER A 1 174 ? 11.893 -33.948 -1.904 1.00 83.88 174 SER A O 1
ATOM 1361 N N . VAL A 1 175 ? 11.814 -32.193 -0.515 1.00 87.69 175 VAL A N 1
ATOM 1362 C CA . VAL A 1 175 ? 10.744 -31.484 -1.218 1.00 87.69 175 VAL A CA 1
ATOM 1363 C C . VAL A 1 175 ? 11.306 -30.314 -2.011 1.00 87.69 175 VAL A C 1
ATOM 1365 O O . VAL A 1 175 ? 11.964 -29.433 -1.463 1.00 87.69 175 VAL A O 1
ATOM 1368 N N . THR A 1 176 ? 10.999 -30.275 -3.307 1.00 88.19 176 THR A N 1
ATOM 1369 C CA . THR A 1 176 ? 11.272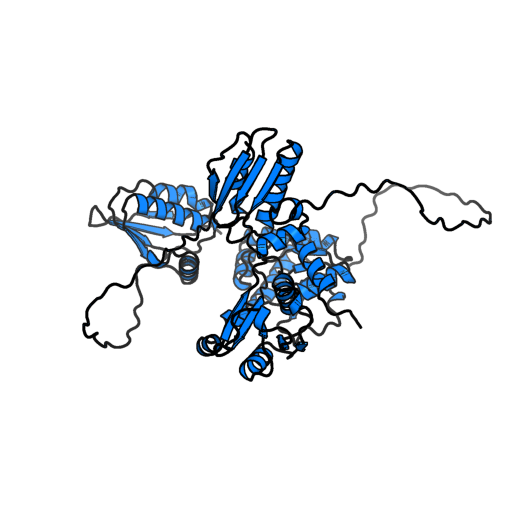 -29.134 -4.185 1.00 88.19 176 THR A CA 1
ATOM 1370 C C . THR A 1 176 ? 9.969 -28.461 -4.600 1.00 88.19 176 THR A C 1
ATOM 1372 O O . THR A 1 176 ? 9.138 -29.082 -5.259 1.00 88.19 176 THR A O 1
ATOM 1375 N N . LEU A 1 177 ? 9.798 -27.188 -4.255 1.00 89.12 177 LEU A N 1
ATOM 1376 C CA . LEU A 1 177 ? 8.684 -26.358 -4.699 1.00 89.12 177 LEU A CA 1
ATOM 1377 C C . LEU A 1 177 ? 9.118 -25.466 -5.862 1.00 89.12 177 LEU A C 1
ATOM 1379 O O . LEU A 1 177 ? 10.064 -24.692 -5.741 1.00 89.12 177 LEU A O 1
ATOM 1383 N N . ASP A 1 178 ? 8.420 -25.573 -6.984 1.00 86.56 178 ASP A N 1
ATOM 1384 C CA . ASP A 1 178 ? 8.656 -24.789 -8.191 1.00 86.56 178 ASP A CA 1
ATOM 1385 C C . ASP A 1 178 ? 7.677 -23.615 -8.252 1.00 86.56 178 ASP A C 1
ATOM 1387 O O . ASP A 1 178 ? 6.465 -23.814 -8.363 1.00 86.56 178 ASP A O 1
ATOM 1391 N N . PHE A 1 179 ? 8.224 -22.405 -8.153 1.00 89.62 179 PHE A N 1
ATOM 1392 C CA . PHE A 1 179 ? 7.484 -21.147 -8.075 1.00 89.62 179 PHE A CA 1
ATOM 1393 C C . PHE A 1 179 ? 7.368 -20.431 -9.431 1.00 89.62 179 PHE A C 1
ATOM 1395 O O . PHE A 1 179 ? 6.918 -19.289 -9.477 1.00 89.62 179 PHE A O 1
ATOM 1402 N N . SER A 1 180 ? 7.722 -21.098 -10.538 1.00 83.44 180 SER A N 1
ATOM 1403 C CA . SER A 1 180 ? 7.729 -20.492 -11.883 1.00 83.44 180 SER A CA 1
ATOM 1404 C C . SER A 1 180 ? 6.396 -19.871 -12.318 1.00 83.44 180 SER A C 1
ATOM 1406 O O . SER A 1 180 ? 6.407 -18.932 -13.104 1.00 83.44 180 SER A O 1
ATOM 1408 N N . GLU A 1 181 ? 5.266 -20.369 -11.810 1.00 81.94 181 GLU A N 1
ATOM 1409 C CA . GLU A 1 181 ? 3.912 -19.877 -12.131 1.00 81.94 181 GLU A CA 1
ATOM 1410 C C . GLU A 1 181 ? 3.215 -19.271 -10.905 1.00 81.94 181 GLU A C 1
ATOM 1412 O O . GLU A 1 181 ? 1.990 -19.116 -10.876 1.00 81.94 181 GLU A O 1
ATOM 1417 N N . VAL A 1 182 ? 3.987 -18.958 -9.861 1.00 79.88 182 VAL A N 1
ATOM 1418 C CA . VAL A 1 182 ? 3.478 -18.228 -8.706 1.00 79.88 182 VAL A CA 1
ATOM 1419 C C . VAL A 1 182 ? 3.550 -16.744 -9.027 1.00 79.88 182 VAL A C 1
ATOM 1421 O O . VAL A 1 182 ? 4.631 -16.160 -9.108 1.00 79.88 182 VAL A O 1
ATOM 1424 N N . ALA A 1 183 ? 2.382 -16.135 -9.215 1.00 66.38 183 ALA A N 1
ATOM 1425 C CA . ALA A 1 183 ? 2.269 -14.726 -9.564 1.00 66.38 183 ALA A CA 1
ATOM 1426 C C . ALA A 1 183 ? 2.672 -13.832 -8.382 1.00 66.38 183 ALA A C 1
ATOM 1428 O O . ALA A 1 183 ? 3.489 -12.931 -8.537 1.00 66.38 183 ALA A O 1
ATOM 1429 N N . ARG A 1 184 ? 2.154 -14.124 -7.180 1.00 70.12 184 ARG A N 1
ATOM 1430 C CA . ARG A 1 184 ? 2.397 -13.323 -5.969 1.00 70.12 184 ARG A CA 1
ATOM 1431 C C . ARG A 1 184 ? 2.404 -14.165 -4.696 1.00 70.12 184 ARG A C 1
ATOM 1433 O O . ARG A 1 184 ? 1.740 -15.203 -4.630 1.00 70.12 184 ARG A O 1
ATOM 1440 N N . VAL A 1 185 ? 3.079 -13.662 -3.664 1.00 69.75 185 VAL A N 1
ATOM 1441 C CA . VAL A 1 185 ? 3.007 -14.157 -2.280 1.00 69.75 185 VAL A CA 1
ATOM 1442 C C . VAL A 1 185 ? 2.752 -12.949 -1.382 1.00 69.75 185 VAL A C 1
ATOM 1444 O O . VAL A 1 185 ? 3.588 -12.054 -1.337 1.00 69.75 185 VAL A O 1
ATOM 1447 N N . ASN A 1 186 ? 1.613 -12.897 -0.688 1.00 59.41 186 ASN A N 1
ATOM 1448 C CA . ASN A 1 186 ? 1.351 -11.822 0.279 1.00 59.41 186 ASN A CA 1
ATOM 1449 C C . ASN A 1 186 ? 1.760 -12.233 1.704 1.00 59.41 186 ASN A C 1
ATOM 1451 O O . ASN A 1 186 ? 2.134 -13.381 1.947 1.00 59.41 186 ASN A O 1
ATOM 1455 N N . SER A 1 187 ? 1.658 -11.311 2.662 1.00 51.72 187 SER A N 1
ATOM 1456 C CA . SER A 1 187 ? 2.025 -11.538 4.069 1.00 51.72 187 SER A CA 1
ATOM 1457 C C . SER A 1 187 ? 1.323 -12.749 4.700 1.00 51.72 187 SER A C 1
ATOM 1459 O O . SER A 1 187 ? 1.959 -13.566 5.367 1.00 51.72 187 SER A O 1
ATOM 1461 N N . MET A 1 188 ? 0.022 -12.931 4.447 1.00 57.94 188 MET A N 1
ATOM 1462 C CA . MET A 1 188 ? -0.723 -14.091 4.951 1.00 57.94 188 MET A CA 1
ATOM 1463 C C . MET A 1 188 ? -0.277 -15.398 4.290 1.00 57.94 188 MET A C 1
ATOM 1465 O O . MET A 1 188 ? -0.116 -16.401 4.983 1.00 57.94 188 MET A O 1
ATOM 1469 N N . GLY A 1 189 ? -0.048 -15.399 2.977 1.00 65.31 189 GLY A N 1
ATOM 1470 C CA . GLY A 1 189 ? 0.458 -16.564 2.254 1.00 65.31 189 GLY A CA 1
ATOM 1471 C C . GLY A 1 189 ? 1.868 -16.962 2.690 1.00 65.31 189 GLY A C 1
ATOM 1472 O O . GLY A 1 189 ? 2.154 -18.146 2.873 1.00 65.31 189 GLY A O 1
ATOM 1473 N N . LEU A 1 190 ? 2.724 -15.976 2.952 1.00 69.62 190 LEU A N 1
ATOM 1474 C CA . LEU A 1 190 ? 4.055 -16.185 3.510 1.00 69.62 190 LEU A CA 1
ATOM 1475 C C . LEU A 1 190 ? 4.000 -16.836 4.893 1.00 69.62 190 LEU A C 1
ATOM 1477 O O . LEU A 1 190 ? 4.716 -17.805 5.137 1.00 69.62 190 LEU A O 1
ATOM 1481 N N . ALA A 1 191 ? 3.114 -16.368 5.776 1.00 55.66 191 ALA A N 1
ATOM 1482 C CA . ALA A 1 191 ? 2.922 -16.978 7.090 1.00 55.66 191 ALA A CA 1
ATOM 1483 C C . ALA A 1 191 ? 2.494 -18.456 6.988 1.00 55.66 191 ALA A C 1
ATOM 1485 O O . ALA A 1 191 ? 2.894 -19.277 7.817 1.00 55.66 191 ALA A O 1
ATOM 1486 N N . GLN A 1 192 ? 1.712 -18.825 5.967 1.00 70.25 192 GLN A N 1
ATOM 1487 C CA . GLN A 1 192 ? 1.355 -20.227 5.719 1.00 70.25 192 GLN A CA 1
ATOM 1488 C C . GLN A 1 192 ? 2.544 -21.047 5.207 1.00 70.25 192 GLN A C 1
ATOM 1490 O O . GLN A 1 192 ? 2.764 -22.159 5.690 1.00 70.25 192 GLN A O 1
ATOM 1495 N N . LEU A 1 193 ? 3.346 -20.498 4.288 1.00 78.25 193 LEU A N 1
ATOM 1496 C CA . LEU A 1 193 ? 4.585 -21.143 3.835 1.00 78.25 193 LEU A CA 1
ATOM 1497 C C . LEU A 1 193 ? 5.564 -21.354 4.994 1.00 78.25 193 LEU A C 1
ATOM 1499 O O . LEU A 1 193 ? 6.124 -22.437 5.127 1.00 78.25 193 LEU A O 1
ATOM 1503 N N . LEU A 1 194 ? 5.715 -20.362 5.874 1.00 71.00 194 LEU A N 1
ATOM 1504 C CA . LEU A 1 194 ? 6.545 -20.450 7.076 1.00 71.00 194 LEU A CA 1
ATOM 1505 C C . LEU A 1 194 ? 6.105 -21.589 7.997 1.00 71.00 194 LEU A C 1
ATOM 1507 O O . LEU A 1 194 ? 6.933 -22.404 8.404 1.00 71.00 194 LEU A O 1
ATOM 1511 N N . LYS A 1 195 ? 4.802 -21.687 8.284 1.00 71.81 195 LYS A N 1
ATOM 1512 C CA . LYS A 1 195 ? 4.241 -22.776 9.100 1.00 71.81 195 LYS A CA 1
ATOM 1513 C C . LYS A 1 195 ? 4.465 -24.146 8.465 1.00 71.81 195 LYS A C 1
ATOM 1515 O O . LYS A 1 195 ? 4.803 -25.093 9.175 1.00 71.81 195 LYS A O 1
ATOM 1520 N N . LEU A 1 196 ? 4.281 -24.258 7.150 1.00 81.38 196 LEU A N 1
ATOM 1521 C CA . LEU A 1 196 ? 4.534 -25.495 6.413 1.00 81.38 196 LEU A CA 1
ATOM 1522 C C . LEU A 1 196 ? 6.020 -25.874 6.472 1.00 81.38 196 LEU A C 1
ATOM 1524 O O . LEU A 1 196 ? 6.357 -27.020 6.762 1.00 81.38 196 LEU A O 1
ATOM 1528 N N . PHE A 1 197 ? 6.917 -24.912 6.253 1.00 84.44 197 PHE A N 1
ATOM 1529 C CA . PHE A 1 197 ? 8.356 -25.159 6.271 1.00 84.44 197 PHE A CA 1
ATOM 1530 C C . PHE A 1 197 ? 8.850 -25.533 7.664 1.00 84.44 197 PHE A C 1
ATOM 1532 O O . PHE A 1 197 ? 9.610 -26.488 7.790 1.00 84.44 197 PHE A O 1
ATOM 1539 N N . GLN A 1 198 ? 8.372 -24.865 8.714 1.00 75.62 198 GLN A N 1
ATOM 1540 C CA . GLN A 1 198 ? 8.683 -25.247 10.091 1.00 75.62 198 GLN A CA 1
ATOM 1541 C C . GLN A 1 198 ? 8.225 -26.684 10.384 1.00 75.62 198 GLN A C 1
ATOM 1543 O O . GLN A 1 198 ? 8.997 -27.489 10.901 1.00 75.62 198 GLN A O 1
ATOM 1548 N N . HIS A 1 199 ? 6.998 -27.033 9.988 1.00 81.31 199 HIS A N 1
ATOM 1549 C CA . HIS A 1 199 ? 6.450 -28.378 10.161 1.00 81.31 199 HIS A CA 1
ATOM 1550 C C . HIS A 1 199 ? 7.284 -29.465 9.462 1.00 81.31 199 HIS A C 1
ATOM 1552 O O . HIS A 1 199 ? 7.417 -30.579 9.981 1.00 81.31 199 HIS A O 1
ATOM 1558 N N . TRP A 1 200 ? 7.828 -29.155 8.284 1.00 85.44 200 TRP A N 1
ATOM 1559 C CA . TRP A 1 200 ? 8.732 -30.029 7.540 1.00 85.44 200 TRP A CA 1
ATOM 1560 C C . TRP A 1 200 ? 10.120 -30.126 8.176 1.00 85.44 200 TRP A C 1
ATOM 1562 O O . TRP A 1 200 ? 10.652 -31.228 8.292 1.00 85.44 200 TRP A O 1
ATOM 1572 N N . GLN A 1 201 ? 10.676 -29.015 8.661 1.00 82.50 201 GLN A N 1
ATOM 1573 C CA . GLN A 1 201 ? 11.955 -29.012 9.375 1.00 82.50 201 GLN A CA 1
ATOM 1574 C C . GLN A 1 201 ? 11.904 -29.848 10.662 1.00 82.50 201 GLN A C 1
ATOM 1576 O O . GLN A 1 201 ? 12.828 -30.608 10.921 1.00 82.50 201 GLN A O 1
ATOM 1581 N N . GLU A 1 202 ? 10.809 -29.781 11.428 1.00 84.56 202 GLU A N 1
ATOM 1582 C CA . GLU A 1 202 ? 10.587 -30.613 12.628 1.00 84.56 202 GLU A CA 1
ATOM 1583 C C . GLU A 1 202 ? 10.505 -32.125 12.322 1.00 84.56 202 GLU A C 1
ATOM 1585 O O . GLU A 1 202 ? 10.561 -32.947 13.236 1.00 84.56 202 GLU A O 1
ATOM 1590 N N . ARG A 1 203 ? 10.355 -32.497 11.044 1.00 82.44 203 ARG A N 1
ATOM 1591 C CA . ARG A 1 203 ? 10.243 -33.876 10.539 1.00 82.44 203 ARG A CA 1
ATOM 1592 C C . ARG A 1 203 ? 11.455 -34.330 9.725 1.00 82.44 203 ARG A C 1
ATOM 1594 O O . ARG A 1 203 ? 11.358 -35.340 9.025 1.00 82.44 203 ARG A O 1
ATOM 1601 N N . ASP A 1 204 ? 12.551 -33.573 9.776 1.00 83.31 204 ASP A N 1
ATOM 1602 C CA . ASP A 1 204 ? 13.764 -33.807 8.986 1.00 83.31 204 ASP A CA 1
ATOM 1603 C C . ASP A 1 204 ? 13.501 -33.884 7.464 1.00 83.31 204 ASP A C 1
ATOM 1605 O O . ASP A 1 204 ? 14.192 -34.581 6.718 1.00 83.31 204 ASP A O 1
ATOM 1609 N N . ILE A 1 205 ? 12.491 -33.155 6.973 1.00 84.62 205 ILE A N 1
ATOM 1610 C CA . ILE A 1 205 ? 12.206 -33.021 5.540 1.00 84.62 205 ILE A CA 1
ATOM 1611 C C . ILE A 1 205 ? 13.041 -31.860 4.994 1.00 84.62 205 ILE A C 1
ATOM 1613 O O . ILE A 1 205 ? 12.939 -30.722 5.460 1.00 84.62 205 ILE A O 1
ATOM 1617 N N . SER A 1 206 ? 13.868 -32.134 3.985 1.00 84.19 206 SER A N 1
ATOM 1618 C CA . SER A 1 206 ? 14.656 -31.086 3.324 1.00 84.19 206 SER A CA 1
ATOM 1619 C C . SER A 1 206 ? 13.787 -30.289 2.350 1.00 84.19 206 SER A C 1
ATOM 1621 O O . SER A 1 206 ? 12.947 -30.853 1.654 1.00 84.19 206 SER A O 1
ATOM 1623 N N . ILE A 1 207 ? 13.972 -28.968 2.317 1.00 88.44 207 ILE A N 1
ATOM 1624 C CA . ILE A 1 207 ? 13.113 -28.036 1.576 1.00 88.44 207 ILE A CA 1
ATOM 1625 C C . ILE A 1 207 ? 13.971 -27.271 0.579 1.00 88.44 207 ILE A C 1
ATOM 1627 O O . ILE A 1 207 ? 15.007 -26.710 0.942 1.00 88.44 207 ILE A O 1
ATOM 1631 N N . ARG A 1 208 ? 13.514 -27.216 -0.668 1.00 88.31 208 ARG A N 1
ATOM 1632 C CA . ARG A 1 208 ? 14.121 -26.435 -1.740 1.00 88.31 208 ARG A CA 1
ATOM 1633 C C . ARG A 1 208 ? 13.037 -25.683 -2.504 1.00 88.31 208 ARG A C 1
ATOM 1635 O O . ARG A 1 208 ? 12.027 -26.264 -2.878 1.00 88.31 208 ARG A O 1
ATOM 1642 N N . VAL A 1 209 ? 13.261 -24.409 -2.777 1.00 89.06 209 VAL A N 1
ATOM 1643 C CA . VAL A 1 209 ? 12.410 -23.549 -3.597 1.00 89.06 209 VAL A CA 1
ATOM 1644 C C . VAL A 1 209 ? 13.196 -23.150 -4.839 1.00 89.06 209 VAL A C 1
ATOM 1646 O O . VAL A 1 209 ? 14.329 -22.681 -4.741 1.00 89.06 209 VAL A O 1
ATOM 1649 N N . VAL A 1 210 ? 12.613 -23.382 -6.012 1.00 86.56 210 VAL A N 1
ATOM 1650 C CA . VAL A 1 210 ? 13.217 -23.097 -7.322 1.00 86.56 210 VAL A CA 1
ATOM 1651 C C . VAL A 1 210 ? 12.318 -22.162 -8.119 1.00 86.56 210 VAL A C 1
ATOM 1653 O O . VAL A 1 210 ? 11.100 -22.174 -7.937 1.00 86.56 210 VAL A O 1
ATOM 1656 N N . ASN A 1 211 ? 12.911 -21.393 -9.036 1.00 81.12 211 ASN A N 1
ATOM 1657 C CA . ASN A 1 211 ? 12.194 -20.497 -9.949 1.00 81.12 211 ASN A CA 1
ATOM 1658 C C . ASN A 1 211 ? 11.274 -19.496 -9.230 1.00 81.12 211 ASN A C 1
ATOM 1660 O O . ASN A 1 211 ? 10.211 -19.152 -9.744 1.00 81.12 211 ASN A O 1
ATOM 1664 N N . ALA A 1 212 ? 11.651 -19.055 -8.027 1.00 79.00 212 ALA A N 1
ATOM 1665 C CA . ALA A 1 212 ? 10.949 -17.965 -7.370 1.00 79.00 212 ALA A CA 1
ATOM 1666 C C . ALA A 1 212 ? 11.132 -16.699 -8.207 1.00 79.00 212 ALA A C 1
ATOM 1668 O O . ALA A 1 212 ? 12.255 -16.347 -8.570 1.00 79.00 212 ALA A O 1
ATOM 1669 N N . ASN A 1 213 ? 10.029 -16.016 -8.514 1.00 69.94 213 ASN A N 1
ATOM 1670 C CA . ASN A 1 213 ? 10.130 -14.713 -9.151 1.00 69.94 213 ASN A CA 1
ATOM 1671 C C . ASN A 1 213 ? 10.883 -13.739 -8.224 1.00 69.94 213 ASN A C 1
ATOM 1673 O O . ASN A 1 213 ? 11.021 -13.968 -7.018 1.00 69.94 213 ASN A O 1
ATOM 1677 N N . ARG A 1 214 ? 11.384 -12.641 -8.790 1.00 64.81 214 ARG A N 1
ATOM 1678 C CA . ARG A 1 214 ? 12.255 -11.701 -8.078 1.00 64.81 214 ARG A CA 1
ATOM 1679 C C . ARG A 1 214 ? 11.639 -11.187 -6.775 1.00 64.81 214 ARG A C 1
ATOM 1681 O O . ARG A 1 214 ? 12.320 -11.194 -5.756 1.00 64.81 214 ARG A O 1
ATOM 1688 N N . MET A 1 215 ? 10.364 -10.801 -6.786 1.00 63.81 215 MET A N 1
ATOM 1689 C CA . MET A 1 215 ? 9.676 -10.284 -5.597 1.00 63.81 215 MET A CA 1
ATOM 1690 C C . MET A 1 215 ? 9.525 -11.350 -4.509 1.00 63.81 215 MET A C 1
ATOM 1692 O O . MET A 1 215 ? 9.744 -11.063 -3.336 1.00 63.81 215 MET A O 1
ATOM 1696 N N . ILE A 1 216 ? 9.259 -12.601 -4.883 1.00 70.75 216 ILE A N 1
ATOM 1697 C CA . ILE A 1 216 ? 9.209 -13.725 -3.939 1.00 70.75 216 ILE A CA 1
ATOM 1698 C C . ILE A 1 216 ? 10.604 -14.033 -3.387 1.00 70.75 216 ILE A C 1
ATOM 1700 O O . ILE A 1 216 ? 10.751 -14.253 -2.187 1.00 70.75 216 ILE A O 1
ATOM 1704 N N . GLY A 1 217 ? 11.639 -14.006 -4.230 1.00 68.88 217 GLY A N 1
ATOM 1705 C CA . GLY A 1 217 ? 13.027 -14.181 -3.799 1.00 68.88 217 GLY A CA 1
ATOM 1706 C C . GLY A 1 217 ? 13.465 -13.102 -2.804 1.00 68.88 217 GLY A C 1
ATOM 1707 O O . GLY A 1 217 ? 14.093 -13.403 -1.791 1.00 68.88 217 GLY A O 1
ATOM 1708 N N . VAL A 1 218 ? 13.074 -11.855 -3.055 1.00 59.72 218 VAL A N 1
ATOM 1709 C CA . VAL A 1 218 ? 13.293 -10.707 -2.167 1.00 59.72 218 VAL A CA 1
ATOM 1710 C C . VAL A 1 218 ? 12.544 -10.871 -0.843 1.00 59.72 218 VAL A C 1
ATOM 1712 O O . VAL A 1 218 ? 13.136 -10.730 0.225 1.00 59.72 218 VAL A O 1
ATOM 1715 N N . LEU A 1 219 ? 11.271 -11.250 -0.896 1.00 63.03 219 LEU A N 1
ATOM 1716 C CA . LEU A 1 219 ? 10.448 -11.505 0.282 1.00 63.03 219 LEU A CA 1
ATOM 1717 C C . LEU A 1 219 ? 11.034 -12.649 1.132 1.00 63.03 219 LEU A C 1
ATOM 1719 O O . LEU A 1 219 ? 11.140 -12.519 2.348 1.00 63.03 219 LEU A O 1
ATOM 1723 N N . PHE A 1 220 ? 11.558 -13.705 0.501 1.00 66.81 220 PHE A N 1
ATOM 1724 C CA . PHE A 1 220 ? 12.288 -14.779 1.183 1.00 66.81 220 PHE A CA 1
ATOM 1725 C C . PHE A 1 220 ? 13.596 -14.297 1.821 1.00 66.81 220 PHE A C 1
ATOM 1727 O O . PHE A 1 220 ? 13.933 -14.740 2.920 1.00 66.81 220 PHE A O 1
ATOM 1734 N N . LYS A 1 221 ? 14.332 -13.387 1.169 1.00 64.25 221 LYS A N 1
ATOM 1735 C CA . LYS A 1 221 ? 15.528 -12.766 1.761 1.00 64.25 221 LYS A CA 1
ATOM 1736 C C . LYS A 1 221 ? 15.187 -11.947 2.998 1.00 64.25 221 LYS A C 1
ATOM 1738 O O . LYS A 1 221 ? 15.877 -12.050 4.011 1.00 64.25 221 LYS A O 1
ATOM 1743 N N . MET A 1 222 ? 14.104 -11.181 2.924 1.00 51.69 222 MET A N 1
ATOM 1744 C CA . MET A 1 222 ? 13.650 -10.306 4.002 1.00 51.69 222 MET A CA 1
ATOM 1745 C C . MET A 1 222 ? 13.132 -11.076 5.219 1.00 51.69 222 MET A C 1
ATOM 1747 O O . MET A 1 222 ? 13.323 -10.614 6.339 1.00 51.69 222 MET A O 1
ATOM 1751 N N . THR A 1 223 ? 12.552 -12.265 5.034 1.00 57.12 223 THR A N 1
ATOM 1752 C CA . THR A 1 223 ? 12.005 -13.077 6.137 1.00 57.12 223 THR A CA 1
ATOM 1753 C C . THR A 1 223 ? 12.913 -14.224 6.588 1.00 57.12 223 THR A C 1
ATOM 1755 O O . THR A 1 223 ? 12.464 -15.150 7.266 1.00 57.12 223 THR A O 1
ATOM 1758 N N . GLY A 1 224 ? 14.198 -14.204 6.211 1.00 59.97 224 GLY A N 1
ATOM 1759 C CA . GLY A 1 224 ? 15.176 -15.220 6.626 1.00 59.97 224 GLY A CA 1
ATOM 1760 C C . GLY A 1 224 ? 14.970 -16.604 5.992 1.00 59.97 224 GLY A C 1
ATOM 1761 O O . GLY A 1 224 ? 15.507 -17.605 6.478 1.00 59.97 224 GLY A O 1
ATOM 1762 N N . LEU A 1 225 ? 14.210 -16.674 4.896 1.00 68.38 225 LEU A N 1
ATOM 1763 C CA . LEU A 1 225 ? 13.929 -17.884 4.118 1.00 68.38 225 LEU A CA 1
ATOM 1764 C C . LEU A 1 225 ? 14.877 -18.101 2.942 1.00 68.38 225 LEU A C 1
ATOM 1766 O O . LEU A 1 225 ? 14.733 -19.098 2.234 1.00 68.38 225 LEU A O 1
ATOM 1770 N N . THR A 1 226 ? 15.889 -17.247 2.769 1.00 73.94 226 THR A N 1
ATOM 1771 C CA . THR A 1 226 ? 16.913 -17.377 1.716 1.00 73.94 226 THR A CA 1
ATOM 1772 C C . THR A 1 226 ? 17.510 -18.776 1.646 1.00 73.94 226 THR A C 1
ATOM 1774 O O . THR A 1 226 ? 17.727 -19.299 0.563 1.00 73.94 226 THR A O 1
ATOM 1777 N N . ARG A 1 227 ? 17.709 -19.419 2.804 1.00 80.06 227 ARG A N 1
ATOM 1778 C CA . ARG A 1 227 ? 18.281 -20.771 2.921 1.00 80.06 227 ARG A CA 1
ATOM 1779 C C . ARG A 1 227 ? 17.502 -21.863 2.181 1.00 80.06 227 ARG A C 1
ATOM 1781 O O . ARG A 1 227 ? 18.030 -22.955 2.004 1.00 80.06 227 ARG A O 1
ATOM 1788 N N . PHE A 1 228 ? 16.254 -21.594 1.801 1.00 83.19 228 PHE A N 1
ATOM 1789 C CA . PHE A 1 228 ? 15.430 -22.517 1.031 1.00 83.19 228 PHE A CA 1
ATOM 1790 C C . PHE A 1 228 ? 15.508 -22.262 -0.480 1.00 83.19 228 PHE A C 1
ATOM 1792 O O . PHE A 1 228 ? 15.095 -23.133 -1.238 1.00 83.19 228 PHE A O 1
ATOM 1799 N N . LEU A 1 229 ? 16.035 -21.123 -0.941 1.00 81.06 229 LEU A N 1
ATOM 1800 C CA . LEU A 1 229 ? 16.182 -20.818 -2.367 1.00 81.06 229 LEU A CA 1
ATOM 1801 C C . LEU A 1 229 ? 17.354 -21.607 -2.970 1.00 81.06 229 LEU A C 1
ATOM 1803 O O . LEU A 1 229 ? 18.454 -21.632 -2.425 1.00 81.06 229 LEU A O 1
ATOM 1807 N N . ALA A 1 230 ? 17.121 -22.255 -4.111 1.00 65.62 230 ALA A N 1
ATOM 1808 C CA . ALA A 1 230 ? 18.117 -23.104 -4.769 1.00 65.62 230 ALA A CA 1
ATOM 1809 C C . ALA A 1 230 ? 19.228 -22.337 -5.507 1.00 65.62 230 ALA A C 1
ATOM 1811 O O . ALA A 1 230 ? 20.232 -22.951 -5.869 1.00 65.62 230 ALA A O 1
ATOM 1812 N N . ASP A 1 231 ? 19.043 -21.034 -5.739 1.00 53.03 231 ASP A N 1
ATOM 1813 C CA . ASP A 1 231 ? 19.935 -20.211 -6.566 1.00 53.03 231 ASP A CA 1
ATOM 1814 C C . ASP A 1 231 ? 21.204 -19.734 -5.835 1.00 53.03 231 ASP A C 1
ATOM 1816 O O . ASP A 1 231 ? 22.068 -19.108 -6.446 1.00 53.03 231 ASP A O 1
ATOM 1820 N N . GLU A 1 232 ? 21.389 -20.088 -4.558 1.00 37.88 232 GLU A N 1
ATOM 1821 C CA . GLU A 1 232 ? 22.673 -19.938 -3.869 1.00 37.88 232 GLU A CA 1
ATOM 1822 C C . GLU A 1 232 ? 23.334 -21.306 -3.653 1.00 37.88 232 GLU A C 1
ATOM 1824 O O . GLU A 1 232 ? 22.841 -22.176 -2.931 1.00 37.88 232 GLU A O 1
ATOM 1829 N N . ALA A 1 233 ? 24.495 -21.506 -4.283 1.00 26.58 233 ALA A N 1
ATOM 1830 C CA . ALA A 1 233 ? 25.377 -22.620 -3.959 1.00 26.58 233 ALA A CA 1
ATOM 1831 C C . ALA A 1 233 ? 25.709 -22.595 -2.453 1.00 26.58 233 ALA A C 1
ATOM 1833 O O . ALA A 1 233 ? 25.917 -21.514 -1.898 1.00 26.58 233 ALA A O 1
ATOM 1834 N N . PRO A 1 234 ? 25.810 -23.754 -1.774 1.00 28.56 234 PRO A N 1
ATOM 1835 C CA . PRO A 1 234 ? 26.080 -23.787 -0.345 1.00 28.56 234 PRO A CA 1
ATOM 1836 C C . PRO A 1 234 ? 27.457 -23.177 -0.064 1.00 28.56 234 PRO A C 1
ATOM 1838 O O . PRO A 1 234 ? 28.497 -23.797 -0.304 1.00 28.56 234 PRO A O 1
ATOM 1841 N N . SER A 1 235 ? 27.468 -21.952 0.463 1.00 25.80 235 SER A N 1
ATOM 1842 C CA . SER A 1 235 ? 28.653 -21.391 1.096 1.00 25.80 235 SER A CA 1
ATOM 1843 C C . SER A 1 235 ? 28.991 -22.279 2.288 1.00 25.80 235 SER A C 1
ATOM 1845 O O . SER A 1 235 ? 28.165 -22.510 3.173 1.00 25.80 235 SER A O 1
ATOM 1847 N N . LYS A 1 236 ? 30.192 -22.858 2.261 1.00 25.36 236 LYS A N 1
ATOM 1848 C CA . LYS A 1 236 ? 30.713 -23.742 3.303 1.00 25.36 236 LYS A CA 1
ATOM 1849 C C . LYS A 1 236 ? 30.516 -23.093 4.673 1.00 25.36 236 LYS A C 1
ATOM 1851 O O . LYS A 1 236 ? 31.073 -22.032 4.948 1.00 25.36 236 LYS A O 1
ATOM 1856 N N . ALA A 1 237 ? 29.777 -23.783 5.538 1.00 24.78 237 ALA A N 1
ATOM 1857 C CA . ALA A 1 237 ? 29.718 -23.496 6.959 1.00 24.78 237 ALA A CA 1
ATOM 1858 C C . ALA A 1 237 ? 31.146 -23.487 7.522 1.00 24.78 237 ALA A C 1
ATOM 1860 O O . ALA A 1 237 ? 31.778 -24.532 7.681 1.00 24.78 237 ALA A O 1
ATOM 1861 N N . THR A 1 238 ? 31.674 -22.294 7.787 1.00 24.41 238 THR A N 1
ATOM 1862 C CA . THR A 1 238 ? 32.890 -22.148 8.581 1.00 24.41 238 THR A CA 1
ATOM 1863 C C . THR A 1 238 ? 32.464 -22.209 10.036 1.00 24.41 238 THR A C 1
ATOM 1865 O O . THR A 1 238 ? 31.833 -21.293 10.556 1.00 24.41 238 THR A O 1
ATOM 1868 N N . ILE A 1 239 ? 32.771 -23.334 10.672 1.00 28.22 239 ILE A N 1
ATOM 1869 C CA . ILE A 1 239 ? 32.680 -23.514 12.116 1.00 28.22 239 ILE A CA 1
ATOM 1870 C C . ILE A 1 239 ? 33.640 -22.503 12.754 1.00 28.22 239 ILE A C 1
ATOM 1872 O O . ILE A 1 239 ? 34.855 -22.631 12.608 1.00 28.22 239 ILE A O 1
ATOM 1876 N N . VAL A 1 240 ? 33.104 -21.502 13.451 1.00 29.58 240 VAL A N 1
ATOM 1877 C CA . VAL A 1 240 ? 33.879 -20.637 14.349 1.00 29.58 240 VAL A CA 1
ATOM 1878 C C . VAL A 1 240 ? 33.603 -21.109 15.783 1.00 29.58 240 VAL A C 1
ATOM 1880 O O . VAL A 1 240 ? 32.438 -21.165 16.179 1.00 29.58 240 VAL A O 1
ATOM 1883 N N . PRO A 1 241 ? 34.628 -21.516 16.553 1.00 29.39 241 PRO A N 1
ATOM 1884 C CA . PRO A 1 241 ? 34.454 -22.027 17.910 1.00 29.39 241 PRO A CA 1
ATOM 1885 C C . PRO A 1 241 ? 34.107 -20.903 18.907 1.00 29.39 241 PRO A C 1
ATOM 1887 O O . PRO A 1 241 ? 34.453 -19.743 18.676 1.00 29.39 241 PRO A O 1
ATOM 1890 N N . PRO A 1 242 ? 33.455 -21.227 20.041 1.00 28.91 242 PRO A N 1
ATOM 1891 C CA . PRO A 1 242 ? 33.068 -20.244 21.040 1.00 28.91 242 PRO A CA 1
ATOM 1892 C C . PRO A 1 242 ? 34.276 -19.891 21.912 1.00 28.91 242 PRO A C 1
ATOM 1894 O O . PRO A 1 242 ? 34.867 -20.759 22.554 1.00 28.91 242 PRO A O 1
ATOM 1897 N N . GLY A 1 243 ? 34.641 -18.613 21.970 1.00 27.16 243 GLY A N 1
ATOM 1898 C CA . GLY A 1 243 ? 35.671 -18.177 22.901 1.00 27.16 243 GLY A CA 1
ATOM 1899 C C . GLY A 1 243 ? 36.060 -16.712 22.789 1.00 27.16 243 GLY A C 1
ATOM 1900 O O . GLY A 1 243 ? 36.821 -16.343 21.903 1.00 27.16 243 GLY A O 1
ATOM 1901 N N . SER A 1 244 ? 35.685 -15.966 23.831 1.00 26.92 244 SER A N 1
ATOM 1902 C CA . SER A 1 244 ? 36.466 -14.898 24.480 1.00 26.92 244 SER A CA 1
ATOM 1903 C C . SER A 1 244 ? 35.973 -13.454 24.324 1.00 26.92 244 SER A C 1
ATOM 1905 O O . SER A 1 244 ? 35.856 -12.915 23.233 1.00 26.92 244 SER A O 1
ATOM 1907 N N . ALA A 1 245 ? 35.871 -12.832 25.505 1.00 27.62 245 ALA A N 1
ATOM 1908 C CA . ALA A 1 245 ? 36.005 -11.408 25.816 1.00 27.62 245 ALA A CA 1
ATOM 1909 C C . ALA A 1 245 ? 34.743 -10.525 25.793 1.00 27.62 245 ALA A C 1
ATOM 1911 O O . ALA A 1 245 ? 34.537 -9.676 24.934 1.00 27.62 245 ALA A O 1
ATOM 1912 N N . VAL A 1 246 ? 33.985 -10.646 26.886 1.00 28.59 246 VAL A N 1
ATOM 1913 C CA . VAL A 1 246 ? 33.257 -9.539 27.527 1.00 28.59 246 VAL A CA 1
ATOM 1914 C C . VAL A 1 246 ? 34.276 -8.596 28.194 1.00 28.59 246 VAL A C 1
ATOM 1916 O O . VAL A 1 246 ? 35.103 -9.089 28.966 1.00 28.59 246 VAL A O 1
ATOM 1919 N N . PRO A 1 247 ? 34.220 -7.266 28.005 1.00 28.44 247 PRO A N 1
ATOM 1920 C CA . PRO A 1 247 ? 34.904 -6.328 28.887 1.00 28.44 247 PRO A CA 1
ATOM 1921 C C . PRO A 1 247 ? 34.005 -5.986 30.081 1.00 28.44 247 PRO A C 1
ATOM 1923 O O . PRO A 1 247 ? 32.978 -5.323 29.948 1.00 28.44 247 PRO A O 1
ATOM 1926 N N . GLN A 1 248 ? 34.412 -6.448 31.262 1.00 26.72 248 GLN A N 1
ATOM 1927 C CA . GLN A 1 248 ? 33.900 -5.993 32.553 1.00 26.72 248 GLN A CA 1
ATOM 1928 C C . GLN A 1 248 ? 34.365 -4.554 32.823 1.00 26.72 248 GLN A C 1
ATOM 1930 O O . GLN A 1 248 ? 35.564 -4.273 32.799 1.00 26.72 248 GLN A O 1
ATOM 1935 N N . ALA A 1 249 ? 33.427 -3.665 33.154 1.00 25.91 249 ALA A N 1
ATOM 1936 C CA . ALA A 1 249 ? 33.713 -2.403 33.827 1.00 25.91 249 ALA A CA 1
ATOM 1937 C C . ALA A 1 249 ? 33.536 -2.579 35.344 1.00 25.91 249 ALA A C 1
ATOM 1939 O O . ALA A 1 249 ? 32.621 -3.244 35.825 1.00 25.91 249 ALA A O 1
ATOM 1940 N N . ARG A 1 250 ? 34.498 -2.018 36.071 1.00 24.75 250 ARG A N 1
ATOM 1941 C CA . ARG A 1 250 ? 34.889 -2.292 37.454 1.00 24.75 250 ARG A CA 1
ATOM 1942 C C . ARG A 1 250 ? 34.041 -1.493 38.449 1.00 24.75 250 ARG A C 1
ATOM 1944 O O . ARG A 1 250 ? 33.844 -0.297 38.266 1.00 24.75 250 ARG A O 1
ATOM 1951 N N . ALA A 1 251 ? 33.603 -2.157 39.515 1.00 24.22 251 ALA A N 1
ATOM 1952 C CA . ALA A 1 251 ? 32.955 -1.557 40.675 1.00 24.22 251 ALA A CA 1
ATOM 1953 C C . ALA A 1 251 ? 33.960 -0.800 41.566 1.00 24.22 251 ALA A C 1
ATOM 1955 O O . ALA A 1 251 ? 35.105 -1.229 41.728 1.00 24.22 251 ALA A O 1
ATOM 1956 N N . THR A 1 252 ? 33.494 0.277 42.196 1.00 25.62 252 THR A N 1
ATOM 1957 C CA . THR A 1 252 ? 34.108 0.917 43.369 1.00 25.62 252 THR A CA 1
ATOM 1958 C C . THR A 1 252 ? 33.065 0.992 44.480 1.00 25.62 252 THR A C 1
ATOM 1960 O O . THR A 1 252 ? 31.998 1.570 44.284 1.00 25.62 252 THR A O 1
ATOM 1963 N N . GLU A 1 253 ? 33.372 0.388 45.627 1.00 25.61 253 GLU A N 1
ATOM 1964 C CA . GLU A 1 253 ? 32.570 0.410 46.854 1.00 25.61 253 GLU A CA 1
ATOM 1965 C C . GLU A 1 253 ? 32.841 1.661 47.701 1.00 25.61 253 GLU A C 1
ATOM 1967 O O . GLU A 1 253 ? 33.982 2.122 47.770 1.00 25.61 253 GLU A O 1
ATOM 1972 N N . SER A 1 254 ? 31.796 2.139 48.392 1.00 26.00 254 SER A N 1
ATOM 1973 C CA . SER A 1 254 ? 31.749 2.827 49.708 1.00 26.00 254 SER A CA 1
ATOM 1974 C C . SER A 1 254 ? 30.395 3.562 49.801 1.00 26.00 254 SER A C 1
ATOM 1976 O O . SER A 1 254 ? 30.000 4.179 48.825 1.00 26.00 254 SER A O 1
ATOM 1978 N N . SER A 1 255 ? 29.604 3.636 50.875 1.00 25.80 255 SER A N 1
ATOM 1979 C CA . SER A 1 255 ? 29.599 3.076 52.229 1.00 25.80 255 SER A CA 1
ATOM 1980 C C . SER A 1 255 ? 28.207 3.382 52.855 1.00 25.80 255 SER A C 1
ATOM 1982 O O . SER A 1 255 ? 27.674 4.454 52.592 1.00 25.80 255 SER A O 1
ATOM 1984 N N . VAL A 1 256 ? 27.685 2.484 53.706 1.00 26.58 256 VAL A N 1
ATOM 1985 C CA . VAL A 1 256 ? 26.886 2.704 54.949 1.00 26.58 256 VAL A CA 1
ATOM 1986 C C . VAL A 1 256 ? 25.604 3.579 54.940 1.00 26.58 256 VAL A C 1
ATOM 1988 O O . VAL A 1 256 ? 25.685 4.799 54.884 1.00 26.58 256 VAL A O 1
ATOM 1991 N N . ALA A 1 257 ? 24.433 2.960 55.202 1.00 26.20 257 ALA A N 1
ATOM 1992 C CA . ALA A 1 257 ? 23.559 3.184 56.385 1.00 26.20 257 ALA A CA 1
ATOM 1993 C C . ALA A 1 257 ? 22.134 2.588 56.203 1.00 26.20 257 ALA A C 1
ATOM 1995 O O . ALA A 1 257 ? 21.548 2.646 55.128 1.00 26.20 257 ALA A O 1
ATOM 1996 N N . ALA A 1 258 ? 21.563 2.051 57.285 1.00 25.09 258 ALA A N 1
ATOM 1997 C CA . ALA A 1 258 ? 20.194 1.519 57.430 1.00 25.09 258 ALA A CA 1
ATOM 1998 C C . ALA A 1 258 ? 19.518 2.193 58.657 1.00 25.09 258 ALA A C 1
ATOM 2000 O O . ALA A 1 258 ? 20.223 2.902 59.378 1.00 25.09 258 ALA A O 1
ATOM 2001 N N . PRO A 1 259 ? 18.281 1.853 59.090 1.00 37.25 259 PRO A N 1
ATOM 2002 C CA . PRO A 1 259 ? 16.991 1.653 58.400 1.00 37.25 259 PRO A CA 1
ATOM 2003 C C . PRO A 1 259 ? 15.839 2.476 59.059 1.00 37.25 259 PRO A C 1
ATOM 2005 O O . PRO A 1 259 ? 15.965 2.909 60.200 1.00 37.25 259 PRO A O 1
ATOM 2008 N N . VAL A 1 260 ? 14.657 2.604 58.428 1.00 27.64 260 VAL A N 1
ATOM 2009 C CA . VAL A 1 260 ? 13.400 2.952 59.145 1.00 27.64 260 VAL A CA 1
ATOM 2010 C C . VAL A 1 260 ? 12.213 2.135 58.614 1.00 27.64 260 VAL A C 1
ATOM 2012 O O . VAL A 1 260 ? 11.951 2.078 57.418 1.00 27.64 260 VAL A O 1
ATOM 2015 N N . GLN A 1 261 ? 11.507 1.486 59.544 1.00 27.05 261 GLN A N 1
ATOM 2016 C CA . GLN A 1 261 ? 10.313 0.648 59.374 1.00 27.05 261 GLN A CA 1
ATOM 2017 C C . GLN A 1 261 ? 9.003 1.459 59.359 1.00 27.05 261 GLN A C 1
ATOM 2019 O O . GLN A 1 261 ? 8.888 2.407 60.133 1.00 27.05 261 GLN A O 1
ATOM 2024 N N . ARG A 1 262 ? 7.977 0.972 58.630 1.00 25.56 262 ARG A N 1
ATOM 2025 C CA . ARG A 1 262 ? 6.560 0.727 59.057 1.00 25.56 262 ARG A CA 1
ATOM 2026 C C . ARG A 1 262 ? 5.656 0.554 57.817 1.00 25.56 262 ARG A C 1
ATOM 2028 O O . ARG A 1 262 ? 5.657 1.405 56.948 1.00 25.56 262 ARG A O 1
ATOM 2035 N N . ARG A 1 263 ? 5.085 -0.637 57.592 1.00 24.69 263 ARG A N 1
ATOM 2036 C CA . ARG A 1 263 ? 3.775 -1.196 58.035 1.00 24.69 263 ARG A CA 1
ATOM 2037 C C . ARG A 1 263 ? 2.581 -0.875 57.103 1.00 24.69 263 ARG A C 1
ATOM 2039 O O . ARG A 1 263 ? 2.064 0.226 57.147 1.00 24.69 263 ARG A O 1
ATOM 2046 N N . ILE A 1 264 ? 2.132 -1.935 56.410 1.00 28.94 264 ILE A N 1
ATOM 2047 C CA . ILE A 1 264 ? 0.754 -2.461 56.229 1.00 28.94 264 ILE A CA 1
ATOM 2048 C C . ILE A 1 264 ? -0.331 -1.517 55.667 1.00 28.94 264 ILE A C 1
ATOM 2050 O O . ILE A 1 264 ? -0.765 -0.602 56.359 1.00 28.94 264 ILE A O 1
ATOM 2054 N N . SER A 1 265 ? -0.913 -1.864 54.508 1.00 29.81 265 SER A N 1
ATOM 2055 C CA . SER A 1 265 ? -2.358 -2.187 54.386 1.00 29.81 265 SER A CA 1
ATOM 2056 C C . SER A 1 265 ? -2.768 -2.601 52.964 1.00 29.81 265 SER A C 1
ATOM 2058 O O . SER A 1 265 ? -2.436 -1.944 51.983 1.00 29.81 265 SER A O 1
ATOM 2060 N N . ASP A 1 266 ? -3.509 -3.707 52.902 1.00 30.17 266 ASP A N 1
ATOM 2061 C CA . ASP A 1 266 ? -4.228 -4.239 51.746 1.00 30.17 266 ASP A CA 1
ATOM 2062 C C . ASP A 1 266 ? -5.563 -3.499 51.527 1.00 30.17 266 ASP A C 1
ATOM 2064 O O . ASP A 1 266 ? -6.347 -3.375 52.469 1.00 30.17 266 ASP A O 1
ATOM 2068 N N . ALA A 1 267 ? -5.830 -3.057 50.290 1.00 29.64 267 ALA A N 1
ATOM 2069 C CA . ALA A 1 267 ? -7.143 -2.958 49.617 1.00 29.64 267 ALA A CA 1
ATOM 2070 C C . ALA A 1 267 ? -6.949 -2.378 48.191 1.00 29.64 267 ALA A C 1
ATOM 2072 O O . ALA A 1 267 ? -6.053 -1.553 47.999 1.00 29.64 267 ALA A O 1
ATOM 2073 N N . PRO A 1 268 ? -7.743 -2.775 47.173 1.00 32.66 268 PRO A N 1
ATOM 2074 C CA . PRO A 1 268 ? -7.471 -2.423 45.782 1.00 32.66 268 PRO A CA 1
ATOM 2075 C C . PRO A 1 268 ? -7.804 -0.950 45.522 1.00 32.66 268 PRO A C 1
ATOM 2077 O O . PRO A 1 268 ? -8.957 -0.527 45.605 1.00 32.66 268 PRO A O 1
ATOM 2080 N N . ALA A 1 269 ? -6.783 -0.162 45.195 1.00 28.75 269 ALA A N 1
ATOM 2081 C CA . ALA A 1 269 ? -6.955 1.216 44.770 1.00 28.75 269 ALA A CA 1
ATOM 2082 C C . ALA A 1 269 ? -7.553 1.246 43.357 1.00 28.75 269 ALA A C 1
ATOM 2084 O O . ALA A 1 269 ? -6.936 0.805 42.388 1.00 28.75 269 ALA A O 1
ATOM 2085 N N . ILE A 1 270 ? -8.766 1.790 43.260 1.00 37.09 270 ILE A N 1
ATOM 2086 C CA . ILE A 1 270 ? -9.356 2.294 42.022 1.00 37.09 270 ILE A CA 1
ATOM 2087 C C . ILE A 1 270 ? -8.326 3.232 41.388 1.00 37.09 270 ILE A C 1
ATOM 2089 O O . ILE A 1 270 ? -7.958 4.249 41.977 1.00 37.09 270 ILE A O 1
ATOM 2093 N N . ILE A 1 271 ? -7.837 2.859 40.207 1.00 37.50 271 ILE A N 1
ATOM 2094 C CA . ILE A 1 271 ? -6.904 3.657 39.416 1.00 37.50 271 ILE A CA 1
ATOM 2095 C C . ILE A 1 271 ? -7.637 4.940 39.009 1.00 37.50 271 ILE A C 1
ATOM 2097 O O . ILE A 1 271 ? -8.431 4.946 38.072 1.00 37.50 271 ILE A O 1
ATOM 2101 N N . GLN A 1 272 ? -7.383 6.036 39.724 1.00 33.12 272 GLN A N 1
ATOM 2102 C CA . GLN A 1 272 ? -7.661 7.379 39.227 1.00 33.12 272 GLN A CA 1
ATOM 2103 C C . GLN A 1 272 ? -6.637 7.688 38.131 1.00 33.12 272 GLN A C 1
ATOM 2105 O O . GLN A 1 272 ? -5.551 8.203 38.391 1.00 33.12 272 GLN A O 1
ATOM 2110 N N . ALA A 1 273 ? -6.969 7.305 36.899 1.00 34.62 273 ALA A N 1
ATOM 2111 C CA . ALA A 1 273 ? -6.267 7.760 35.712 1.00 34.62 273 ALA A CA 1
ATOM 2112 C C . ALA A 1 273 ? -6.638 9.228 35.457 1.00 34.62 273 ALA A C 1
ATOM 2114 O O . ALA A 1 273 ? -7.817 9.579 35.448 1.00 34.62 273 ALA A O 1
ATOM 2115 N N . ASN A 1 274 ? -5.630 10.077 35.259 1.00 35.31 274 ASN A N 1
ATOM 2116 C CA . ASN A 1 274 ? -5.800 11.476 34.877 1.00 35.31 274 ASN A CA 1
ATOM 2117 C C . ASN A 1 274 ? -6.694 11.590 33.632 1.00 35.31 274 ASN A C 1
ATOM 2119 O O . ASN A 1 274 ? -6.314 11.204 32.526 1.00 35.31 274 ASN A O 1
ATOM 2123 N N . THR A 1 275 ? -7.885 12.140 33.835 1.00 39.97 275 THR A N 1
ATOM 2124 C CA . THR A 1 275 ? -8.893 12.451 32.829 1.00 39.97 275 THR A CA 1
ATOM 2125 C C . THR A 1 275 ? -8.535 13.744 32.097 1.00 39.97 275 THR A C 1
ATOM 2127 O O . THR A 1 275 ? -8.961 14.835 32.465 1.00 39.97 275 THR A O 1
ATOM 2130 N N . SER A 1 276 ? -7.805 13.627 30.989 1.00 51.00 276 SER A N 1
ATOM 2131 C CA . SER A 1 276 ? -8.268 14.351 29.802 1.00 51.00 276 SER A CA 1
ATOM 2132 C C . SER A 1 276 ? -9.329 13.461 29.168 1.00 51.00 276 SER A C 1
ATOM 2134 O O . SER A 1 276 ? -9.016 12.380 28.669 1.00 51.00 276 SER A O 1
ATOM 2136 N N . ASP A 1 277 ? -10.598 13.856 29.261 1.00 74.06 277 ASP A N 1
ATOM 2137 C CA . ASP A 1 277 ? -11.730 13.051 28.774 1.00 74.06 277 ASP A CA 1
ATOM 2138 C C . ASP A 1 277 ? -11.854 13.033 27.238 1.00 74.06 277 ASP A C 1
ATOM 2140 O O . ASP A 1 277 ? -12.673 12.317 26.662 1.00 74.06 277 ASP A O 1
ATOM 2144 N N . LYS A 1 278 ? -10.995 13.814 26.580 1.00 89.88 278 LYS A N 1
ATOM 2145 C CA . LYS A 1 278 ? -10.957 14.042 25.144 1.00 89.88 278 LYS A CA 1
ATOM 2146 C C . LYS A 1 278 ? -9.701 13.428 24.535 1.00 89.88 278 LYS A C 1
ATOM 2148 O O . LYS A 1 278 ? -8.600 13.662 25.037 1.00 89.88 278 LYS A O 1
ATOM 2153 N N . LEU A 1 279 ? -9.889 12.677 23.453 1.00 93.81 279 LEU A N 1
ATOM 2154 C CA . LEU A 1 279 ? -8.830 12.097 22.625 1.00 93.81 279 LEU A CA 1
ATOM 2155 C C . LEU A 1 279 ? -8.594 12.958 21.383 1.00 93.81 279 LEU A C 1
ATOM 2157 O O . LEU A 1 279 ? -9.545 13.490 20.812 1.00 93.81 279 LEU A O 1
ATOM 2161 N N . ASN A 1 280 ? -7.350 13.046 20.927 1.00 94.56 280 ASN A N 1
ATOM 2162 C CA . ASN A 1 280 ? -6.984 13.707 19.677 1.00 94.56 280 ASN A CA 1
ATOM 2163 C C . ASN A 1 280 ? -6.603 12.660 18.627 1.00 94.56 280 ASN A C 1
ATOM 2165 O O . ASN A 1 280 ? -5.674 11.870 18.821 1.00 94.56 280 ASN A O 1
ATOM 2169 N N . LEU A 1 281 ? -7.346 12.654 17.525 1.00 94.94 281 LEU A N 1
ATOM 2170 C CA . LEU A 1 281 ? -7.177 11.765 16.387 1.00 94.94 281 LEU A CA 1
ATOM 2171 C C . LEU A 1 281 ? -6.688 12.570 15.183 1.00 94.94 281 LEU A C 1
ATOM 2173 O O . LEU A 1 281 ? -7.398 13.445 14.694 1.00 94.94 281 LEU A O 1
ATOM 2177 N N . TRP A 1 282 ? -5.522 12.215 14.655 1.00 94.00 282 TRP A N 1
ATOM 2178 C CA . TRP A 1 282 ? -5.039 12.729 13.376 1.00 94.00 282 TRP A CA 1
ATOM 2179 C C . TRP A 1 282 ? -5.266 11.718 12.260 1.00 94.00 282 TRP A C 1
ATOM 2181 O O . TRP A 1 282 ? -4.962 10.538 12.419 1.00 94.00 282 TRP A O 1
ATOM 2191 N N . VAL A 1 283 ? -5.734 12.173 11.103 1.00 93.81 283 VAL A N 1
ATOM 2192 C CA . VAL A 1 283 ? -5.950 11.325 9.925 1.00 93.81 283 VAL A CA 1
ATOM 2193 C C . VAL A 1 283 ? -5.291 11.953 8.700 1.00 93.81 283 VAL A C 1
ATOM 2195 O O . VAL A 1 283 ? -5.563 13.103 8.357 1.00 93.81 283 VAL A O 1
ATOM 2198 N N . SER A 1 284 ? -4.460 11.180 8.000 1.00 91.31 284 SER A N 1
ATOM 2199 C CA . SER A 1 284 ? -4.028 11.458 6.626 1.00 91.31 284 SER A CA 1
ATOM 2200 C C . SER A 1 284 ? -4.941 10.696 5.665 1.00 91.31 284 SER A C 1
ATOM 2202 O O . SER A 1 284 ? -4.820 9.482 5.492 1.00 91.31 284 SER A O 1
ATOM 2204 N N . ALA A 1 285 ? -5.908 11.408 5.082 1.00 87.69 285 ALA A N 1
ATOM 2205 C CA . ALA A 1 285 ? -6.860 10.848 4.133 1.00 87.69 285 ALA A CA 1
ATOM 2206 C C . ALA A 1 285 ? -6.169 10.510 2.807 1.00 87.69 285 ALA A C 1
ATOM 2208 O O . ALA A 1 285 ? -5.441 11.335 2.242 1.00 87.69 285 ALA A O 1
ATOM 2209 N N . GLN A 1 286 ? -6.459 9.324 2.277 1.00 85.75 286 GLN A N 1
ATOM 2210 C CA . GLN A 1 286 ? -5.850 8.814 1.046 1.00 85.75 286 GLN A CA 1
ATOM 2211 C C . GLN A 1 286 ? -6.404 9.540 -0.183 1.00 85.75 286 GLN A C 1
ATOM 2213 O O . GLN A 1 286 ? -5.673 9.812 -1.132 1.00 85.75 286 GLN A O 1
ATOM 2218 N N . SER A 1 287 ? -7.677 9.943 -0.146 1.00 83.50 287 SER A N 1
ATOM 2219 C CA . SER A 1 287 ? -8.285 10.771 -1.189 1.00 83.50 287 SER A CA 1
ATOM 2220 C C . SER A 1 287 ? -9.208 11.849 -0.624 1.00 83.50 287 SER A C 1
ATOM 2222 O O . SER A 1 287 ? -9.782 11.714 0.457 1.00 83.50 287 SER A O 1
ATOM 2224 N N . SER A 1 288 ? -9.415 12.915 -1.399 1.00 80.88 288 SER A N 1
ATOM 2225 C CA . SER A 1 288 ? -10.385 13.965 -1.068 1.00 80.88 288 SER A CA 1
ATOM 2226 C C . SER A 1 288 ? -11.830 13.451 -1.005 1.00 80.88 288 SER A C 1
ATOM 2228 O O . SER A 1 288 ? -12.654 14.019 -0.293 1.00 80.88 288 SER A O 1
ATOM 2230 N N . GLN A 1 289 ? -12.144 12.350 -1.696 1.00 83.62 289 GLN A N 1
ATOM 2231 C CA . GLN A 1 289 ? -13.477 11.738 -1.684 1.00 83.62 289 GLN A CA 1
ATOM 2232 C C . GLN A 1 289 ? -13.818 11.124 -0.318 1.00 83.62 289 GLN A C 1
ATOM 2234 O O . GLN A 1 289 ? -14.985 11.097 0.064 1.00 83.62 289 GLN A O 1
ATOM 2239 N N . GLN A 1 290 ? -12.807 10.714 0.456 1.00 86.81 290 GLN A N 1
ATOM 2240 C CA . GLN A 1 290 ? -12.988 10.129 1.789 1.00 86.81 290 GLN A CA 1
ATOM 2241 C C . GLN A 1 290 ? -13.259 11.165 2.886 1.00 86.81 290 GLN A C 1
ATOM 2243 O O . GLN A 1 290 ? -13.582 10.782 4.009 1.00 86.81 290 GLN A O 1
ATOM 2248 N N . MET A 1 291 ? -13.110 12.470 2.618 1.00 86.12 291 MET A N 1
ATOM 2249 C CA . MET A 1 291 ? -13.127 13.486 3.681 1.00 86.12 291 MET A CA 1
ATOM 2250 C C . MET A 1 291 ? -14.423 13.464 4.499 1.00 86.12 291 MET A C 1
ATOM 2252 O O . MET A 1 291 ? -14.376 13.498 5.726 1.00 86.12 291 MET A O 1
ATOM 2256 N N . ASN A 1 292 ? -15.574 13.328 3.836 1.00 87.94 292 ASN A N 1
ATOM 2257 C CA . ASN A 1 292 ? -16.865 13.208 4.518 1.00 87.94 292 ASN A CA 1
ATOM 2258 C C . ASN A 1 292 ? -16.971 11.903 5.322 1.00 87.94 292 ASN A C 1
ATOM 2260 O O . ASN A 1 292 ? -17.445 11.922 6.459 1.00 87.94 292 ASN A O 1
ATOM 2264 N N . GLY A 1 293 ? -16.477 10.792 4.765 1.00 92.62 293 GLY A N 1
ATOM 2265 C CA . GLY A 1 293 ? -16.432 9.497 5.446 1.00 92.62 293 GLY A CA 1
ATOM 2266 C C . GLY A 1 293 ? -15.663 9.563 6.766 1.00 92.62 293 GLY A C 1
ATOM 2267 O O . GLY A 1 293 ? -16.112 9.000 7.761 1.00 92.62 293 GLY A O 1
ATOM 2268 N N . TRP A 1 294 ? -14.573 10.335 6.832 1.00 95.19 294 TRP A N 1
ATOM 2269 C CA . TRP A 1 294 ? -13.790 10.507 8.061 1.00 95.19 294 TRP A CA 1
ATOM 2270 C C . TRP A 1 294 ? -14.533 11.267 9.170 1.00 95.19 294 TRP A C 1
ATOM 2272 O O . TRP A 1 294 ? -14.383 10.938 10.348 1.00 95.19 294 TRP A O 1
ATOM 2282 N N . TYR A 1 295 ? -15.396 12.228 8.832 1.00 93.44 295 TYR A N 1
ATOM 2283 C CA . TYR A 1 295 ? -16.252 12.882 9.831 1.00 93.44 295 TYR A CA 1
ATOM 2284 C C . TYR A 1 295 ? -17.333 11.936 10.376 1.00 93.44 295 TYR A C 1
ATOM 2286 O O . TYR A 1 295 ? -17.594 11.919 11.587 1.00 93.44 295 TYR A O 1
ATOM 2294 N N . PHE A 1 296 ? -17.934 11.107 9.515 1.00 94.12 296 PHE A N 1
ATOM 2295 C CA . PHE A 1 296 ? -18.868 10.069 9.962 1.00 94.12 296 PHE A CA 1
ATOM 2296 C C . PHE A 1 296 ? -18.167 8.989 10.787 1.00 94.12 296 PHE A C 1
ATOM 2298 O O . PHE A 1 296 ? -18.696 8.580 11.821 1.00 94.12 296 PHE A O 1
ATOM 2305 N N . PHE A 1 297 ? -16.947 8.615 10.407 1.00 96.81 297 PHE A N 1
ATOM 2306 C CA . PHE A 1 297 ? -16.074 7.743 11.186 1.00 96.81 297 PHE A CA 1
ATOM 2307 C C . PHE A 1 297 ? -15.820 8.291 12.580 1.00 96.81 297 PHE A C 1
ATOM 2309 O O . PHE A 1 297 ? -16.015 7.576 13.558 1.00 96.81 297 PHE A O 1
ATOM 2316 N N . ASN A 1 298 ? -15.468 9.570 12.703 1.00 96.12 298 ASN A N 1
ATOM 2317 C CA . ASN A 1 298 ? -15.239 10.164 14.014 1.00 96.12 298 ASN A CA 1
ATOM 2318 C C . ASN A 1 298 ? -16.515 10.181 14.873 1.00 96.12 298 ASN A C 1
ATOM 2320 O O . ASN A 1 298 ? -16.463 9.976 16.082 1.00 96.12 298 ASN A O 1
ATOM 2324 N N . THR A 1 299 ? -17.682 10.397 14.262 1.00 94.31 299 THR A N 1
ATOM 2325 C CA . THR A 1 299 ? -18.971 10.339 14.974 1.00 94.31 299 THR A CA 1
ATOM 2326 C C . THR A 1 299 ? -19.294 8.921 15.442 1.00 94.31 299 THR A C 1
ATOM 2328 O O . THR A 1 299 ? -19.734 8.727 16.575 1.00 94.31 299 THR A O 1
ATOM 2331 N N . TYR A 1 300 ? -19.069 7.931 14.579 1.00 95.94 300 TYR A N 1
ATOM 2332 C CA . TYR A 1 300 ? -19.206 6.515 14.907 1.00 95.94 300 TYR A CA 1
ATOM 2333 C C . TYR A 1 300 ? -18.290 6.144 16.076 1.00 95.94 300 TYR A C 1
ATOM 2335 O O . TYR A 1 300 ? -18.753 5.612 17.084 1.00 95.94 300 TYR A O 1
ATOM 2343 N N . LEU A 1 301 ? -17.013 6.510 15.979 1.00 95.19 301 LEU A N 1
ATOM 2344 C CA . LEU A 1 301 ? -16.005 6.182 16.973 1.00 95.19 301 LEU A CA 1
ATOM 2345 C C . LEU A 1 301 ? -16.344 6.756 18.355 1.00 95.19 301 LEU A C 1
ATOM 2347 O O . LEU A 1 301 ? -16.298 6.036 19.350 1.00 95.19 301 LEU A O 1
ATOM 2351 N N . GLN A 1 302 ? -16.748 8.026 18.418 1.00 94.62 302 GLN A N 1
ATOM 2352 C CA . GLN A 1 302 ? -17.132 8.676 19.675 1.00 94.62 302 GLN A CA 1
ATOM 2353 C C . GLN A 1 302 ? -18.318 7.988 20.357 1.00 94.62 302 GLN A C 1
ATOM 2355 O O . GLN A 1 302 ? -18.315 7.822 21.576 1.00 94.62 302 GLN A O 1
ATOM 2360 N N . ARG A 1 303 ? -19.323 7.553 19.583 1.00 94.38 303 ARG A N 1
ATOM 2361 C CA . ARG A 1 303 ? -20.498 6.847 20.122 1.00 94.38 303 ARG A CA 1
ATOM 2362 C C . ARG A 1 303 ? -20.128 5.506 20.745 1.00 94.38 303 ARG A C 1
ATOM 2364 O O . ARG A 1 303 ? -20.652 5.180 21.803 1.00 94.38 303 ARG A O 1
ATOM 2371 N N . HIS A 1 304 ? -19.242 4.754 20.094 1.00 93.25 304 HIS A N 1
ATOM 2372 C CA . HIS A 1 304 ? -18.846 3.418 20.546 1.00 93.25 304 HIS A CA 1
ATOM 2373 C C . HIS A 1 304 ? -17.816 3.443 21.674 1.00 93.25 304 HIS A C 1
ATOM 2375 O O . HIS A 1 304 ? -17.860 2.588 22.550 1.00 93.25 304 HIS A O 1
ATOM 2381 N N . LEU A 1 305 ? -16.931 4.443 21.706 1.00 91.12 305 LEU A N 1
ATOM 2382 C CA . LEU A 1 305 ? -16.008 4.624 22.829 1.00 91.12 305 LEU A CA 1
ATOM 2383 C C . LEU A 1 305 ? -16.661 5.311 24.035 1.00 91.12 305 LEU A C 1
ATOM 2385 O O . LEU A 1 305 ? -16.141 5.202 25.142 1.00 91.12 305 LEU A O 1
ATOM 2389 N N . GLY A 1 306 ? -17.755 6.051 23.830 1.00 91.00 306 GLY A N 1
ATOM 2390 C CA . GLY A 1 306 ? -18.366 6.880 24.870 1.00 91.00 306 GLY A CA 1
ATOM 2391 C C . GLY A 1 306 ? -17.467 8.038 25.321 1.00 91.00 306 GLY A C 1
ATOM 2392 O O . GLY A 1 306 ? -17.555 8.462 26.470 1.00 91.00 306 GLY A O 1
ATOM 2393 N N . ARG A 1 307 ? -16.576 8.523 24.443 1.00 90.06 307 ARG A N 1
ATOM 2394 C CA . ARG A 1 307 ? -15.592 9.585 24.726 1.00 90.06 307 ARG A CA 1
ATOM 2395 C C . ARG A 1 307 ? -15.549 10.597 23.592 1.00 90.06 307 ARG A C 1
ATOM 2397 O O . ARG A 1 307 ? -15.797 10.243 22.440 1.00 90.06 307 ARG A O 1
ATOM 2404 N N . GLU A 1 308 ? -15.204 11.841 23.908 1.00 94.31 308 GLU A N 1
ATOM 2405 C CA . GLU A 1 308 ? -15.004 12.871 22.887 1.00 94.31 308 GLU A CA 1
ATOM 2406 C C . GLU A 1 308 ? -13.708 12.597 22.110 1.00 94.31 308 GLU A C 1
ATOM 2408 O O . GLU A 1 308 ? -12.661 12.319 22.700 1.00 94.31 308 GLU A O 1
ATOM 2413 N N . VAL A 1 309 ? -13.770 12.699 20.781 1.00 95.06 309 VAL A N 1
ATOM 2414 C CA . VAL A 1 309 ? -12.614 12.542 19.889 1.00 95.06 309 VAL A CA 1
ATOM 2415 C C . VAL A 1 309 ? -12.539 13.753 18.962 1.00 95.06 309 VAL A C 1
ATOM 2417 O O . VAL A 1 309 ? -13.424 13.993 18.134 1.00 95.06 309 VAL A O 1
ATOM 2420 N N . HIS A 1 310 ? -11.472 14.536 19.101 1.00 94.94 310 HIS A N 1
ATOM 2421 C CA . HIS A 1 310 ? -11.147 15.624 18.192 1.00 94.94 310 HIS A CA 1
ATOM 2422 C C . HIS A 1 310 ? -10.456 15.075 16.951 1.00 94.94 310 HIS A C 1
ATOM 2424 O O . HIS A 1 310 ? -9.356 14.544 17.053 1.00 94.94 310 HIS A O 1
ATOM 2430 N N . LEU A 1 311 ? -11.097 15.212 15.792 1.00 93.88 311 LEU A N 1
ATOM 2431 C CA . LEU A 1 311 ? -10.516 14.816 14.515 1.00 93.88 311 LEU A CA 1
ATOM 2432 C C . LEU A 1 311 ? -9.779 15.992 13.865 1.00 93.88 311 LEU A C 1
ATOM 2434 O O . LEU A 1 311 ? -10.405 16.983 13.483 1.00 93.88 311 LEU A O 1
ATOM 2438 N N . GLU A 1 312 ? -8.480 15.816 13.645 1.00 91.81 312 GLU A N 1
ATOM 2439 C CA . GLU A 1 312 ? -7.662 16.619 12.739 1.00 91.81 312 GLU A CA 1
ATOM 2440 C C . GLU A 1 312 ? -7.475 15.853 11.423 1.00 91.81 312 GLU A C 1
ATOM 2442 O O . GLU A 1 312 ? -6.782 14.838 11.352 1.00 91.81 312 GLU A O 1
ATOM 2447 N N . LEU A 1 313 ? -8.138 16.324 10.365 1.00 89.62 313 LEU A N 1
ATOM 2448 C CA . LEU A 1 313 ? -8.107 15.690 9.052 1.00 89.62 313 LEU A CA 1
ATOM 2449 C C . LEU A 1 313 ? -7.152 16.435 8.119 1.00 89.62 313 LEU A C 1
ATOM 2451 O O . LEU A 1 313 ? -7.301 17.633 7.874 1.00 89.62 313 LEU A O 1
ATOM 2455 N N . SER A 1 314 ? -6.207 15.700 7.547 1.00 85.25 314 SER A N 1
ATOM 2456 C CA . SER A 1 314 ? -5.252 16.186 6.558 1.00 85.25 314 SER A CA 1
ATOM 2457 C C . SER A 1 314 ? -5.388 15.399 5.256 1.00 85.25 314 SER A C 1
ATOM 2459 O O . SER A 1 314 ? -5.669 14.204 5.254 1.00 85.25 314 SER A O 1
ATOM 2461 N N . HIS A 1 315 ? -5.205 16.078 4.128 1.00 80.50 315 HIS A N 1
ATOM 2462 C CA . HIS A 1 315 ? -5.093 15.453 2.814 1.00 80.50 315 HIS A CA 1
ATOM 2463 C C . HIS A 1 315 ? -4.032 16.201 2.000 1.00 80.50 315 HIS A C 1
ATOM 2465 O O . HIS A 1 315 ? -3.999 17.435 2.007 1.00 80.50 315 HIS A O 1
ATOM 2471 N N . GLY A 1 316 ? -3.167 15.456 1.308 1.00 68.38 316 GLY A N 1
ATOM 2472 C CA . GLY A 1 316 ? -2.083 16.003 0.489 1.00 68.38 316 GLY A CA 1
ATOM 2473 C C . GLY A 1 316 ? -0.887 16.563 1.278 1.00 68.38 316 GLY A C 1
ATOM 2474 O O . GLY A 1 316 ? -0.934 16.766 2.487 1.00 68.38 316 GLY A O 1
ATOM 2475 N N . ALA A 1 317 ? 0.206 16.837 0.559 1.00 56.25 317 ALA A N 1
ATOM 2476 C CA . ALA A 1 317 ? 1.508 17.204 1.133 1.00 56.25 317 ALA A CA 1
ATOM 2477 C C . ALA A 1 317 ? 1.565 18.601 1.794 1.00 56.25 317 ALA A C 1
ATOM 2479 O O . ALA A 1 317 ? 2.488 18.895 2.546 1.00 56.25 317 ALA A O 1
ATOM 2480 N N . MET A 1 318 ? 0.602 19.488 1.516 1.00 49.47 318 MET A N 1
ATOM 2481 C CA . MET A 1 318 ? 0.617 20.875 2.016 1.00 49.47 318 MET A CA 1
ATOM 2482 C C . MET A 1 318 ? 0.102 21.018 3.456 1.00 49.47 318 MET A C 1
ATOM 2484 O O . MET A 1 318 ? 0.374 22.028 4.107 1.00 49.47 318 MET A O 1
ATOM 2488 N N . THR A 1 319 ? -0.620 20.014 3.957 1.00 49.03 319 THR A N 1
ATOM 2489 C CA . THR A 1 319 ? -1.345 20.074 5.236 1.00 49.03 319 THR A CA 1
ATOM 2490 C C . THR A 1 319 ? -0.650 19.277 6.349 1.00 49.03 319 THR A C 1
ATOM 2492 O O . THR A 1 319 ? -0.909 19.511 7.525 1.00 49.03 319 THR A O 1
ATOM 2495 N N . GLU A 1 320 ? 0.307 18.409 6.004 1.00 52.84 320 GLU A N 1
ATOM 2496 C CA . GLU A 1 320 ? 1.123 17.603 6.931 1.00 52.84 320 GLU A CA 1
ATOM 2497 C C . GLU A 1 320 ? 2.281 18.427 7.538 1.00 52.84 320 GLU A C 1
ATOM 2499 O O . GLU A 1 320 ? 3.435 17.997 7.577 1.00 52.84 320 GLU A O 1
ATOM 2504 N N . ARG A 1 321 ? 2.018 19.658 8.010 1.00 53.16 321 ARG A N 1
ATOM 2505 C CA . ARG A 1 321 ? 3.027 20.442 8.750 1.00 53.16 321 ARG A CA 1
ATOM 2506 C C . ARG A 1 321 ? 3.274 19.806 10.123 1.00 53.16 321 ARG A C 1
ATOM 2508 O O . ARG A 1 321 ? 2.680 20.185 11.125 1.00 53.16 321 ARG A O 1
ATOM 2515 N N . ARG A 1 322 ? 4.229 18.876 10.094 1.00 60.09 322 ARG A N 1
ATOM 2516 C CA . ARG A 1 322 ? 4.836 17.956 11.073 1.00 60.09 322 ARG A CA 1
ATOM 2517 C C . ARG A 1 322 ? 4.898 18.304 12.566 1.00 60.09 322 ARG A C 1
ATOM 2519 O O . ARG A 1 322 ? 5.278 17.440 13.327 1.00 60.09 322 ARG A O 1
ATOM 2526 N N . LYS A 1 323 ? 4.580 19.508 13.044 1.00 57.91 323 LYS A N 1
ATOM 2527 C CA . LYS A 1 323 ? 4.977 19.903 14.414 1.00 57.91 323 LYS A CA 1
ATOM 2528 C C . LYS A 1 323 ? 4.110 19.354 15.556 1.00 57.91 323 LYS A C 1
ATOM 2530 O O . LYS A 1 323 ? 4.394 19.698 16.694 1.00 57.91 323 LYS A O 1
ATOM 2535 N N . LYS A 1 324 ? 3.054 18.584 15.277 1.00 77.56 324 LYS A N 1
ATOM 2536 C CA . LYS A 1 324 ? 2.113 18.120 16.314 1.00 77.56 324 LYS A CA 1
ATOM 2537 C C . LYS A 1 324 ? 1.634 16.681 16.172 1.00 77.56 324 LYS A C 1
ATOM 2539 O O . LYS A 1 324 ? 0.883 16.233 17.028 1.00 77.56 324 LYS A O 1
ATOM 2544 N N . ILE A 1 325 ? 2.028 15.951 15.126 1.00 88.50 325 ILE A N 1
ATOM 2545 C CA . ILE A 1 325 ? 1.516 14.584 14.931 1.00 88.50 325 ILE A CA 1
ATOM 2546 C C . ILE A 1 325 ? 1.992 13.686 16.082 1.00 88.50 325 ILE A C 1
ATOM 2548 O O . ILE A 1 325 ? 1.227 12.861 16.569 1.00 88.50 325 ILE A O 1
ATOM 2552 N N . GLU A 1 326 ? 3.206 13.907 16.590 1.00 89.12 326 GLU A N 1
ATOM 2553 C CA . GLU A 1 326 ? 3.753 13.198 17.751 1.00 89.12 326 GLU A CA 1
ATOM 2554 C C . GLU A 1 326 ? 2.956 13.462 19.040 1.00 89.12 326 GLU A C 1
ATOM 2556 O O . GLU A 1 326 ? 2.937 12.619 19.938 1.00 89.12 326 GLU A O 1
ATOM 2561 N N . GLU A 1 327 ? 2.285 14.616 19.124 1.00 89.81 327 GLU A N 1
ATOM 2562 C CA . GLU A 1 327 ? 1.456 15.040 20.256 1.00 89.81 327 GLU A CA 1
ATOM 2563 C C . GLU A 1 327 ? 0.025 14.493 20.186 1.00 89.81 327 GLU A C 1
ATOM 2565 O O . GLU A 1 327 ? -0.760 14.754 21.102 1.00 89.81 327 GLU A O 1
ATOM 2570 N N . MET A 1 328 ? -0.327 13.727 19.154 1.00 92.94 328 MET A N 1
ATOM 2571 C CA . MET A 1 328 ? -1.654 13.128 19.023 1.00 92.94 328 MET A CA 1
ATOM 2572 C C . MET A 1 328 ? -1.802 11.898 19.923 1.00 92.94 328 MET A C 1
ATOM 2574 O O . MET A 1 328 ? -0.829 11.327 20.424 1.00 92.94 328 MET A O 1
ATOM 2578 N N . ASP A 1 329 ? -3.042 11.506 20.192 1.00 94.81 329 ASP A N 1
ATOM 2579 C CA . ASP A 1 329 ? -3.317 10.303 20.979 1.00 94.81 329 ASP A CA 1
ATOM 2580 C C . ASP A 1 329 ? -3.412 9.088 20.059 1.00 94.81 329 ASP A C 1
ATOM 2582 O O . ASP A 1 329 ? -2.846 8.032 20.358 1.00 94.81 329 ASP A O 1
ATOM 2586 N N . ILE A 1 330 ? -4.091 9.275 18.924 1.00 95.56 330 ILE A N 1
ATOM 2587 C CA . ILE A 1 330 ? -4.323 8.287 17.873 1.00 95.56 330 ILE A CA 1
ATOM 2588 C C . ILE A 1 330 ? -3.966 8.930 16.531 1.00 95.56 330 ILE A C 1
ATOM 2590 O O . ILE A 1 330 ? -4.294 10.090 16.276 1.00 95.56 330 ILE A O 1
ATOM 2594 N N . VAL A 1 331 ? -3.324 8.173 15.651 1.00 95.56 331 VAL A N 1
ATOM 2595 C CA . VAL A 1 331 ? -2.967 8.623 14.304 1.00 95.56 331 VAL A CA 1
ATOM 2596 C C . VAL A 1 331 ? -3.385 7.579 13.274 1.00 95.56 331 VAL A C 1
ATOM 2598 O O . VAL A 1 331 ? -3.253 6.387 13.527 1.00 95.56 331 VAL A O 1
ATOM 2601 N N . PHE A 1 332 ? -3.870 8.014 12.115 1.00 95.94 332 PHE A N 1
ATOM 2602 C CA . PHE A 1 332 ? -3.995 7.214 10.900 1.00 95.94 332 PHE A CA 1
ATOM 2603 C C . PHE A 1 332 ? -3.127 7.849 9.824 1.00 95.94 332 PHE A C 1
ATOM 2605 O O . PHE A 1 332 ? -3.467 8.910 9.293 1.00 95.94 332 PHE A O 1
ATOM 2612 N N . THR A 1 333 ? -1.976 7.254 9.537 1.00 94.25 333 THR A N 1
ATOM 2613 C CA . THR A 1 333 ? -0.946 7.893 8.710 1.00 94.25 333 THR A CA 1
ATOM 2614 C C . THR A 1 333 ? -0.466 6.991 7.587 1.00 94.25 333 THR A C 1
ATOM 2616 O O . THR A 1 333 ? -0.634 5.773 7.623 1.00 94.25 333 THR A O 1
ATOM 2619 N N . LYS A 1 334 ? 0.135 7.624 6.575 1.00 93.44 334 LYS A N 1
ATOM 2620 C CA . LYS A 1 334 ? 0.862 6.953 5.493 1.00 93.44 334 LYS A CA 1
ATOM 2621 C C . LYS A 1 334 ? 1.981 6.066 6.053 1.00 93.44 334 LYS A C 1
ATOM 2623 O O . LYS A 1 334 ? 2.509 6.386 7.123 1.00 93.44 334 LYS A O 1
ATOM 2628 N N . PRO A 1 335 ? 2.428 5.044 5.301 1.00 94.06 335 PRO A N 1
ATOM 2629 C CA . PRO A 1 335 ? 3.441 4.097 5.767 1.00 94.06 335 PRO A CA 1
ATOM 2630 C C . PRO A 1 335 ? 4.724 4.768 6.282 1.00 94.06 335 PRO A C 1
ATOM 2632 O O . PRO A 1 335 ? 5.261 4.360 7.308 1.00 94.06 335 PRO A O 1
ATOM 2635 N N . PHE A 1 336 ? 5.192 5.836 5.621 1.00 93.88 336 PHE A N 1
ATOM 2636 C CA . PHE A 1 336 ? 6.397 6.567 6.037 1.00 93.88 336 PHE A CA 1
ATOM 2637 C C . PHE A 1 336 ? 6.261 7.151 7.452 1.00 93.88 336 PHE A C 1
ATOM 2639 O O . PHE A 1 336 ? 7.066 6.846 8.329 1.00 93.88 336 PHE A O 1
ATOM 2646 N N . GLU A 1 337 ? 5.214 7.943 7.695 1.00 92.50 337 GLU A N 1
ATOM 2647 C CA . GLU A 1 337 ? 4.978 8.570 9.001 1.00 92.50 337 GLU A CA 1
ATOM 2648 C C . GLU A 1 337 ? 4.595 7.546 10.071 1.00 92.50 337 GLU A C 1
ATOM 2650 O O . GLU A 1 337 ? 5.031 7.669 11.212 1.00 92.50 337 GLU A O 1
ATOM 2655 N N . ALA A 1 338 ? 3.823 6.513 9.720 1.00 94.50 338 ALA A N 1
ATOM 2656 C CA . ALA A 1 338 ? 3.521 5.416 10.637 1.00 94.50 338 ALA A CA 1
ATOM 2657 C C . ALA A 1 338 ? 4.810 4.753 11.146 1.00 94.50 338 ALA A C 1
ATOM 2659 O O . ALA A 1 338 ? 4.991 4.603 12.353 1.00 94.50 338 ALA A O 1
ATOM 2660 N N . THR A 1 339 ? 5.733 4.439 10.234 1.00 95.12 339 THR A N 1
ATOM 2661 C CA . THR A 1 339 ? 7.011 3.802 10.574 1.00 95.12 339 THR A CA 1
ATOM 2662 C C . THR A 1 339 ? 7.893 4.718 11.413 1.00 95.12 339 THR A C 1
ATOM 2664 O O . THR A 1 339 ? 8.447 4.287 12.424 1.00 95.12 339 THR A O 1
ATOM 2667 N N . ARG A 1 340 ? 7.973 6.004 11.050 1.00 94.25 340 ARG A N 1
ATOM 2668 C CA . ARG A 1 340 ? 8.710 7.007 11.823 1.00 94.25 340 ARG A CA 1
ATOM 2669 C C . ARG A 1 340 ? 8.193 7.099 13.261 1.00 94.25 340 ARG A C 1
ATOM 2671 O O . ARG A 1 340 ? 8.973 7.008 14.202 1.00 94.25 340 ARG A O 1
ATOM 2678 N N . LEU A 1 341 ? 6.877 7.211 13.447 1.00 94.50 341 LEU A N 1
ATOM 2679 C CA . LEU A 1 341 ? 6.260 7.280 14.776 1.00 94.50 341 LEU A CA 1
ATOM 2680 C C . LEU A 1 341 ? 6.464 5.992 15.585 1.00 94.50 341 LEU A C 1
ATOM 2682 O O . LEU A 1 341 ? 6.640 6.061 16.802 1.00 94.50 341 LEU A O 1
ATOM 2686 N N . MET A 1 342 ? 6.467 4.826 14.934 1.00 95.31 342 MET A N 1
ATOM 2687 C CA . MET A 1 342 ? 6.772 3.550 15.587 1.00 95.31 342 MET A CA 1
ATOM 2688 C C . MET A 1 342 ? 8.211 3.511 16.114 1.00 95.31 342 MET A C 1
ATOM 2690 O O . MET A 1 342 ? 8.427 3.151 17.271 1.00 95.31 342 MET A O 1
ATOM 2694 N N . LEU A 1 343 ? 9.185 3.904 15.289 1.00 94.31 343 LEU A N 1
ATOM 2695 C CA . LEU A 1 343 ? 10.610 3.798 15.617 1.00 94.31 343 LEU A CA 1
ATOM 2696 C C . LEU A 1 343 ? 11.099 4.917 16.546 1.00 94.31 343 LEU A C 1
ATOM 2698 O O . LEU A 1 343 ? 11.840 4.653 17.490 1.00 94.31 343 LEU A O 1
ATOM 2702 N N . GLU A 1 344 ? 10.679 6.158 16.300 1.00 93.25 344 GLU A N 1
ATOM 2703 C CA . GLU A 1 344 ? 11.182 7.343 17.008 1.00 93.25 344 GLU A CA 1
ATOM 2704 C C . GLU A 1 344 ? 10.337 7.700 18.239 1.00 93.25 344 GLU A C 1
ATOM 2706 O O . GLU A 1 344 ? 10.860 8.216 19.226 1.00 93.25 344 GLU A O 1
ATOM 2711 N N . HIS A 1 345 ? 9.031 7.408 18.205 1.00 93.81 345 HIS A N 1
ATOM 2712 C CA . HIS A 1 345 ? 8.067 7.837 19.230 1.00 93.81 345 HIS A CA 1
ATOM 2713 C C . HIS A 1 345 ? 7.316 6.680 19.900 1.00 93.81 345 HIS A C 1
ATOM 2715 O O . HIS A 1 345 ? 6.424 6.922 20.717 1.00 93.81 345 HIS A O 1
ATOM 2721 N N . GLN A 1 346 ? 7.685 5.432 19.591 1.00 95.12 346 GLN A N 1
ATOM 2722 C CA . GLN A 1 346 ? 7.132 4.216 20.200 1.00 95.12 346 GLN A CA 1
ATOM 2723 C C . GLN A 1 346 ? 5.612 4.075 20.031 1.00 95.12 346 GLN A C 1
ATOM 2725 O O . GLN A 1 346 ? 4.944 3.430 20.844 1.00 95.12 346 GLN A O 1
ATOM 2730 N N . TYR A 1 347 ? 5.045 4.674 18.980 1.00 96.31 347 TYR A N 1
ATOM 2731 C CA . TYR A 1 347 ? 3.640 4.465 18.651 1.00 96.31 347 TYR A CA 1
ATOM 2732 C C . TYR A 1 347 ? 3.388 2.988 18.353 1.00 96.31 347 TYR A C 1
ATOM 2734 O O . TYR A 1 347 ? 4.161 2.337 17.650 1.00 96.31 347 TYR A O 1
ATOM 2742 N N . LYS A 1 348 ? 2.280 2.462 18.873 1.00 95.75 348 LYS A N 1
ATOM 2743 C CA . LYS A 1 348 ? 1.897 1.062 18.688 1.00 95.75 348 LYS A CA 1
ATOM 2744 C C . LYS A 1 348 ? 0.952 0.943 17.494 1.00 95.75 348 LYS A C 1
ATOM 2746 O O . LYS A 1 348 ? -0.112 1.563 17.544 1.00 95.75 348 LYS A O 1
ATOM 2751 N N . PRO A 1 349 ? 1.302 0.176 16.447 1.00 96.44 349 PRO A N 1
ATOM 2752 C CA . PRO A 1 349 ? 0.400 -0.074 15.332 1.00 96.44 349 PRO A CA 1
ATOM 2753 C C . PRO A 1 349 ? -0.767 -0.949 15.803 1.00 96.44 349 PRO A C 1
ATOM 2755 O O . PRO A 1 349 ? -0.579 -1.929 16.523 1.00 96.44 349 PRO A O 1
ATOM 2758 N N . LEU A 1 350 ? -1.982 -0.582 15.410 1.00 96.06 350 LEU A N 1
ATOM 2759 C CA . LEU A 1 350 ? -3.220 -1.237 15.830 1.00 96.06 350 LEU A CA 1
ATOM 2760 C C . LEU A 1 350 ? -3.917 -1.920 14.664 1.00 96.06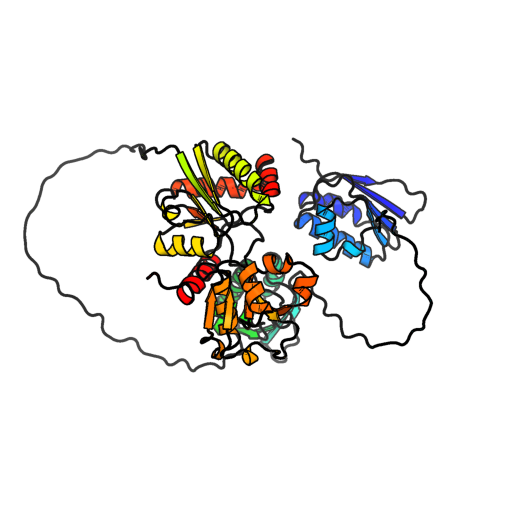 350 LEU A C 1
ATOM 2762 O O . LEU A 1 350 ? -4.245 -3.103 14.748 1.00 96.06 350 LEU A O 1
ATOM 2766 N N . LEU A 1 351 ? -4.181 -1.166 13.597 1.00 97.06 351 LEU A N 1
ATOM 2767 C CA . LEU A 1 351 ? -5.011 -1.607 12.482 1.00 97.06 351 LEU A CA 1
ATOM 2768 C C . LEU A 1 351 ? -4.536 -0.995 11.170 1.00 97.06 351 LEU A C 1
ATOM 2770 O O . LEU A 1 351 ? -3.997 0.106 11.141 1.00 97.06 351 LEU A O 1
ATOM 2774 N N . ARG A 1 352 ? -4.801 -1.691 10.074 1.00 94.88 352 ARG A N 1
ATOM 2775 C CA . ARG A 1 352 ? -4.638 -1.205 8.705 1.00 94.88 352 ARG A CA 1
ATOM 2776 C C . ARG A 1 352 ? -5.916 -1.472 7.909 1.00 94.88 352 ARG A C 1
ATOM 2778 O O . ARG A 1 352 ? -6.664 -2.391 8.268 1.00 94.88 352 ARG A O 1
ATOM 2785 N N . PRO A 1 353 ? -6.202 -0.698 6.853 1.00 92.88 353 PRO A N 1
ATOM 2786 C CA . PRO A 1 353 ? -7.292 -1.022 5.948 1.00 92.88 353 PRO A CA 1
ATOM 2787 C C . PRO A 1 353 ? -7.019 -2.359 5.241 1.00 92.88 353 PRO A C 1
ATOM 2789 O O . PRO A 1 353 ? -5.870 -2.743 4.993 1.00 92.88 353 PRO A O 1
ATOM 2792 N N . ILE A 1 354 ? -8.090 -3.089 4.939 1.00 87.12 354 ILE A N 1
ATOM 2793 C CA . ILE A 1 354 ? -8.028 -4.285 4.093 1.00 87.12 354 ILE A CA 1
ATOM 2794 C C . ILE A 1 354 ? -7.841 -3.846 2.633 1.00 87.12 354 ILE A C 1
ATOM 2796 O O . ILE A 1 354 ? -8.500 -2.908 2.190 1.00 87.12 354 ILE A O 1
ATOM 2800 N N . ASP A 1 355 ? -6.960 -4.541 1.907 1.00 79.56 355 ASP A N 1
ATOM 2801 C CA . ASP A 1 355 ? -6.709 -4.375 0.466 1.00 79.56 355 ASP A CA 1
ATOM 2802 C C . ASP A 1 355 ? -6.378 -2.941 0.017 1.00 79.56 355 ASP A C 1
ATOM 2804 O O . ASP A 1 355 ? -6.763 -2.509 -1.067 1.00 79.56 355 ASP A O 1
ATOM 2808 N N . GLN A 1 356 ? -5.649 -2.194 0.848 1.00 82.62 356 GLN A N 1
ATOM 2809 C CA . GLN A 1 356 ? -5.119 -0.882 0.484 1.00 82.62 356 GLN A CA 1
ATOM 2810 C C . GLN A 1 356 ? -3.645 -0.776 0.850 1.00 82.62 356 GLN A C 1
ATOM 2812 O O . GLN A 1 356 ? -3.279 -0.754 2.028 1.00 82.62 356 GLN A O 1
ATOM 2817 N N . THR A 1 357 ? -2.814 -0.702 -0.182 1.00 85.88 357 THR A N 1
ATOM 2818 C CA . THR A 1 357 ? -1.358 -0.630 -0.090 1.00 85.88 357 THR A CA 1
ATOM 2819 C C . THR A 1 357 ? -0.834 0.315 -1.160 1.00 85.88 357 THR A C 1
ATOM 2821 O O . THR A 1 357 ? -1.314 0.310 -2.291 1.00 85.88 357 THR A O 1
ATOM 2824 N N . ASP A 1 358 ? 0.172 1.095 -0.803 1.00 90.19 358 ASP A N 1
ATOM 2825 C CA . ASP A 1 358 ? 0.894 1.971 -1.704 1.00 90.19 358 ASP A CA 1
ATOM 2826 C C . ASP A 1 358 ? 1.929 1.150 -2.478 1.00 90.19 358 ASP A C 1
ATOM 2828 O O . ASP A 1 358 ? 2.807 0.521 -1.896 1.00 90.19 358 ASP A O 1
ATOM 2832 N N . GLU A 1 359 ? 1.867 1.188 -3.804 1.00 89.56 359 GLU A N 1
ATOM 2833 C CA . GLU A 1 359 ? 2.882 0.590 -4.674 1.00 89.56 359 GLU A CA 1
ATOM 2834 C C . GLU A 1 359 ? 3.516 1.669 -5.546 1.00 89.56 359 GLU A C 1
ATOM 2836 O O . GLU A 1 359 ? 2.861 2.645 -5.922 1.00 89.56 359 GLU A O 1
ATOM 2841 N N . VAL A 1 360 ? 4.775 1.495 -5.930 1.00 94.44 360 VAL A N 1
ATOM 2842 C CA . VAL A 1 360 ? 5.487 2.413 -6.819 1.00 94.44 360 VAL A CA 1
ATOM 2843 C C . VAL A 1 360 ? 5.534 1.871 -8.244 1.00 94.44 360 VAL A C 1
ATOM 2845 O O . VAL A 1 360 ? 5.842 0.705 -8.474 1.00 94.44 360 VAL A O 1
ATOM 2848 N N . THR A 1 361 ? 5.293 2.748 -9.213 1.00 95.25 361 THR A N 1
ATOM 2849 C CA . THR A 1 361 ? 5.581 2.508 -10.627 1.00 95.25 361 THR A CA 1
ATOM 2850 C C . THR A 1 361 ? 6.798 3.329 -11.040 1.00 95.25 361 THR A C 1
ATOM 2852 O O . THR A 1 361 ? 6.863 4.541 -10.788 1.00 95.25 361 THR A O 1
ATOM 2855 N N . LEU A 1 362 ? 7.758 2.674 -11.692 1.00 95.31 362 LEU A N 1
ATOM 2856 C CA . LEU A 1 362 ? 8.915 3.303 -12.315 1.00 95.31 362 LEU A CA 1
ATOM 2857 C C . LEU A 1 362 ? 8.566 3.617 -13.765 1.00 95.31 362 LEU A C 1
ATOM 2859 O O . LEU A 1 362 ? 8.292 2.732 -14.576 1.00 95.31 362 LEU A O 1
ATOM 2863 N N . LEU A 1 363 ? 8.573 4.904 -14.090 1.00 98.00 363 LEU A N 1
ATOM 2864 C CA . LEU A 1 363 ? 8.120 5.412 -15.377 1.00 98.00 363 LEU A CA 1
ATOM 2865 C C . LEU A 1 363 ? 9.266 6.087 -16.119 1.00 98.00 363 LEU A C 1
ATOM 2867 O O . LEU A 1 363 ? 10.037 6.858 -15.547 1.00 98.00 363 LEU A O 1
ATOM 2871 N N . VAL A 1 364 ? 9.325 5.847 -17.420 1.00 98.19 364 VAL A N 1
ATOM 2872 C CA . VAL A 1 364 ? 10.241 6.498 -18.360 1.00 98.19 364 VAL A CA 1
ATOM 2873 C C . VAL A 1 364 ? 9.436 7.121 -19.498 1.00 98.19 364 VAL A C 1
ATOM 2875 O O . VAL A 1 364 ? 8.230 6.899 -19.620 1.00 98.19 364 VAL A O 1
ATOM 2878 N N . ARG A 1 365 ? 10.069 7.934 -20.346 1.00 98.19 365 ARG A N 1
ATOM 2879 C CA . ARG A 1 365 ? 9.403 8.454 -21.554 1.00 98.19 365 ARG A CA 1
ATOM 2880 C C . ARG A 1 365 ? 9.172 7.320 -22.555 1.00 98.19 365 ARG A C 1
ATOM 2882 O O . ARG A 1 365 ? 10.054 6.484 -22.738 1.00 98.19 365 ARG A O 1
ATOM 2889 N N . SER A 1 366 ? 8.034 7.338 -23.249 1.00 96.88 366 SER A N 1
ATOM 2890 C CA . SER A 1 366 ? 7.703 6.346 -24.287 1.00 96.88 366 SER A CA 1
ATOM 2891 C C . SER A 1 366 ? 8.751 6.280 -25.403 1.00 96.88 366 SER A C 1
ATOM 2893 O O . SER A 1 366 ? 9.107 5.197 -25.849 1.00 96.88 366 SER A O 1
ATOM 2895 N N . GLU A 1 367 ? 9.281 7.438 -25.804 1.00 95.12 367 GLU A N 1
ATOM 2896 C CA . GLU A 1 367 ? 10.268 7.574 -26.885 1.00 95.12 367 GLU A CA 1
ATOM 2897 C C . GLU A 1 367 ? 11.717 7.290 -26.443 1.00 95.12 367 GLU A C 1
ATOM 2899 O O . GLU A 1 367 ? 12.649 7.413 -27.243 1.00 95.12 367 GLU A O 1
ATOM 2904 N N . ASP A 1 368 ? 11.950 6.967 -25.163 1.00 95.62 368 ASP A N 1
ATOM 2905 C CA . ASP A 1 368 ? 13.292 6.641 -24.680 1.00 95.62 368 ASP A CA 1
ATOM 2906 C C . ASP A 1 368 ? 13.730 5.265 -25.198 1.00 95.62 368 ASP A C 1
ATOM 2908 O O . ASP A 1 368 ? 13.012 4.274 -25.057 1.00 95.62 368 ASP A O 1
ATOM 2912 N N . LYS A 1 369 ? 14.921 5.209 -25.802 1.00 94.12 369 LYS A N 1
ATOM 2913 C CA . LYS A 1 369 ? 15.443 4.007 -26.473 1.00 94.12 369 LYS A CA 1
ATOM 2914 C C . LYS A 1 369 ? 16.014 2.970 -25.509 1.00 94.12 369 LYS A C 1
ATOM 2916 O O . LYS A 1 369 ? 16.200 1.826 -25.913 1.00 94.12 369 LYS A O 1
ATOM 2921 N N . ARG A 1 370 ? 16.344 3.372 -24.280 1.00 93.88 370 ARG A N 1
ATOM 2922 C CA . ARG A 1 370 ? 16.845 2.473 -23.231 1.00 93.88 370 ARG A CA 1
ATOM 2923 C C . ARG A 1 370 ? 15.734 1.513 -22.832 1.00 93.88 370 ARG A C 1
ATOM 2925 O O . ARG A 1 370 ? 14.615 1.959 -22.606 1.00 93.88 370 ARG A O 1
ATOM 2932 N N . VAL A 1 371 ? 15.994 0.214 -22.767 1.00 86.75 371 VAL A N 1
ATOM 2933 C CA . VAL A 1 371 ? 14.923 -0.792 -22.636 1.00 86.75 371 VAL A CA 1
ATOM 2934 C C . VAL A 1 371 ? 14.833 -1.305 -21.209 1.00 86.75 371 VAL A C 1
ATOM 2936 O O . VAL A 1 371 ? 13.730 -1.406 -20.668 1.00 86.75 371 VAL A O 1
ATOM 2939 N N . THR A 1 372 ? 15.984 -1.588 -20.607 1.00 86.19 372 THR A N 1
ATOM 2940 C CA . THR A 1 372 ? 16.119 -2.221 -19.293 1.00 86.19 372 THR A CA 1
ATOM 2941 C C . THR A 1 372 ? 16.537 -1.209 -18.236 1.00 86.19 372 THR A C 1
ATOM 2943 O O . THR A 1 372 ? 17.097 -0.168 -18.568 1.00 86.19 372 THR A O 1
ATOM 2946 N N . LEU A 1 373 ? 16.309 -1.508 -16.953 1.00 86.12 373 LEU A N 1
ATOM 2947 C CA . LEU A 1 373 ? 16.756 -0.640 -15.856 1.00 86.12 373 LEU A CA 1
ATOM 2948 C C . LEU A 1 373 ? 18.276 -0.408 -15.860 1.00 86.12 373 LEU A C 1
ATOM 2950 O O . LEU A 1 373 ? 18.719 0.700 -15.566 1.00 86.12 373 LEU A O 1
ATOM 2954 N N . ALA A 1 374 ? 19.069 -1.414 -16.244 1.00 86.12 374 ALA A N 1
ATOM 2955 C CA . ALA A 1 374 ? 20.527 -1.314 -16.323 1.00 86.12 374 ALA A CA 1
ATOM 2956 C C . ALA A 1 374 ? 20.996 -0.207 -17.285 1.00 86.12 374 ALA A C 1
ATOM 2958 O O . ALA A 1 374 ? 21.988 0.472 -17.020 1.00 86.12 374 ALA A O 1
ATOM 2959 N N . ASP A 1 375 ? 20.241 0.042 -18.359 1.00 90.25 375 ASP A N 1
ATOM 2960 C CA . ASP A 1 375 ? 20.558 1.069 -19.358 1.00 90.25 375 ASP A CA 1
ATOM 2961 C C . ASP A 1 375 ? 20.494 2.503 -18.791 1.00 90.25 375 ASP A C 1
ATOM 2963 O O . ASP A 1 375 ? 20.953 3.456 -19.426 1.00 90.25 375 ASP A O 1
ATOM 2967 N N . TYR A 1 376 ? 19.903 2.681 -17.606 1.00 90.88 376 TYR A N 1
ATOM 2968 C CA . TYR A 1 376 ? 19.741 3.972 -16.937 1.00 90.88 376 TYR A CA 1
ATOM 2969 C C . TYR A 1 376 ? 20.849 4.278 -15.926 1.00 90.88 376 TYR A C 1
ATOM 2971 O O . TYR A 1 376 ? 20.746 5.270 -15.205 1.00 90.88 376 TYR A O 1
ATOM 2979 N N . GLN A 1 377 ? 21.911 3.470 -15.873 1.00 88.56 377 GLN A N 1
ATOM 2980 C CA . GLN A 1 377 ? 23.032 3.685 -14.961 1.00 88.56 377 GLN A CA 1
ATOM 2981 C C . GLN A 1 377 ? 23.595 5.116 -15.060 1.00 88.56 377 GLN A C 1
ATOM 2983 O O . GLN A 1 377 ? 23.914 5.610 -16.142 1.00 88.56 377 GLN A O 1
ATOM 2988 N N . GLY A 1 378 ? 23.730 5.782 -13.908 1.00 86.94 378 GLY A N 1
ATOM 2989 C CA . GLY A 1 378 ? 24.207 7.168 -13.818 1.00 86.94 378 GLY A CA 1
ATOM 2990 C C . GLY A 1 378 ? 23.172 8.228 -14.215 1.00 86.94 378 GLY A C 1
ATOM 2991 O O . GLY A 1 378 ? 23.519 9.403 -14.332 1.00 86.94 378 GLY A O 1
ATOM 2992 N N . GLY A 1 379 ? 21.919 7.831 -14.439 1.00 91.69 379 GLY A N 1
ATOM 2993 C CA . GLY A 1 379 ? 20.814 8.737 -14.724 1.00 91.69 379 GLY A CA 1
ATOM 2994 C C . GLY A 1 379 ? 20.265 9.463 -13.493 1.00 91.69 379 GLY A C 1
ATOM 2995 O O . GLY A 1 379 ? 20.697 9.279 -12.349 1.00 91.69 379 GLY A O 1
ATOM 2996 N N . LYS A 1 380 ? 19.254 10.290 -13.753 1.00 96.31 380 LYS A N 1
ATOM 2997 C CA . LYS A 1 380 ? 18.519 11.068 -12.753 1.00 96.31 380 LYS A CA 1
ATOM 2998 C C . LYS A 1 380 ? 17.154 10.447 -12.485 1.00 96.31 380 LYS A C 1
ATOM 3000 O O . LYS A 1 380 ? 16.373 10.212 -13.408 1.00 96.31 380 LYS A O 1
ATOM 3005 N N . ILE A 1 381 ? 16.828 10.271 -11.216 1.00 96.81 381 ILE A N 1
ATOM 3006 C CA . ILE A 1 381 ? 15.505 9.865 -10.751 1.00 96.81 381 ILE A CA 1
ATOM 3007 C C . ILE A 1 381 ? 14.785 11.098 -10.232 1.00 96.81 381 ILE A C 1
ATOM 3009 O O . ILE A 1 381 ? 15.349 11.884 -9.475 1.00 96.81 381 ILE A O 1
ATOM 3013 N N . VAL A 1 382 ? 13.522 11.260 -10.601 1.00 97.62 382 VAL A N 1
ATOM 3014 C CA . VAL A 1 382 ? 12.650 12.279 -10.024 1.00 97.62 382 VAL A CA 1
ATOM 3015 C C . VAL A 1 382 ? 11.511 11.628 -9.252 1.00 97.62 382 VAL A C 1
ATOM 3017 O O . VAL A 1 382 ? 10.929 10.636 -9.679 1.00 97.62 382 VAL A O 1
ATOM 3020 N N . THR A 1 383 ? 11.173 12.202 -8.105 1.00 96.38 383 THR A N 1
ATOM 3021 C CA . THR A 1 383 ? 9.986 11.831 -7.328 1.00 96.38 383 THR A CA 1
ATOM 3022 C C . THR A 1 383 ? 9.379 13.073 -6.670 1.00 96.38 383 THR A C 1
ATOM 3024 O O . THR A 1 383 ? 9.918 14.186 -6.770 1.00 96.38 383 THR A O 1
ATOM 3027 N N . ALA A 1 384 ? 8.209 12.934 -6.049 1.00 92.69 384 ALA A N 1
ATOM 3028 C CA . ALA A 1 384 ? 7.555 14.043 -5.366 1.00 92.69 384 ALA A CA 1
ATOM 3029 C C . ALA A 1 384 ? 8.366 14.489 -4.142 1.00 92.69 384 ALA A C 1
ATOM 3031 O O . ALA A 1 384 ? 8.777 15.647 -4.077 1.00 92.69 384 ALA A O 1
ATOM 3032 N N . ALA A 1 385 ? 8.639 13.580 -3.208 1.00 90.69 385 ALA A N 1
ATOM 3033 C CA . ALA A 1 385 ? 9.280 13.905 -1.940 1.00 90.69 385 ALA A CA 1
ATOM 3034 C C . ALA A 1 385 ? 10.092 12.722 -1.392 1.00 90.69 385 ALA A C 1
ATOM 3036 O O . ALA A 1 385 ? 9.868 11.578 -1.781 1.00 90.69 385 ALA A O 1
ATOM 3037 N N . GLN A 1 386 ? 11.045 13.014 -0.506 1.00 90.75 386 GLN A N 1
ATOM 3038 C CA . GLN A 1 386 ? 11.932 12.018 0.113 1.00 90.75 386 GLN A CA 1
ATOM 3039 C C . GLN A 1 386 ? 11.332 11.358 1.364 1.00 90.75 386 GLN A C 1
ATOM 3041 O O . GLN A 1 386 ? 11.790 10.310 1.800 1.00 90.75 386 GLN A O 1
ATOM 3046 N N . ASP A 1 387 ? 10.311 11.978 1.947 1.00 88.62 387 ASP A N 1
ATOM 3047 C CA . ASP A 1 387 ? 9.558 11.547 3.127 1.00 88.62 387 ASP A CA 1
ATOM 3048 C C . ASP A 1 387 ? 8.289 10.768 2.745 1.00 88.62 387 ASP A C 1
ATOM 3050 O O . ASP A 1 387 ? 7.223 10.932 3.330 1.00 88.62 387 ASP A O 1
ATOM 3054 N N . ASN A 1 388 ? 8.384 9.935 1.709 1.00 88.19 388 ASN A N 1
ATOM 3055 C CA . ASN A 1 388 ? 7.283 9.108 1.230 1.00 88.19 388 ASN A CA 1
ATOM 3056 C C . ASN A 1 388 ? 7.784 7.688 0.947 1.00 88.19 388 ASN A C 1
ATOM 3058 O O . ASN A 1 388 ? 8.880 7.488 0.425 1.00 88.19 388 ASN A O 1
ATOM 3062 N N . PHE A 1 389 ? 6.954 6.694 1.242 1.00 90.19 389 PHE A N 1
ATOM 3063 C CA . PHE A 1 389 ? 7.233 5.294 0.965 1.00 90.19 389 PHE A CA 1
ATOM 3064 C C . PHE A 1 389 ? 7.377 4.977 -0.533 1.00 90.19 389 PHE A C 1
ATOM 3066 O O . PHE A 1 389 ? 8.133 4.076 -0.878 1.00 90.19 389 PHE A O 1
ATOM 3073 N N . VAL A 1 390 ? 6.784 5.778 -1.431 1.00 92.56 390 VAL A N 1
ATOM 3074 C CA . VAL A 1 390 ? 7.045 5.716 -2.888 1.00 92.56 390 VAL A CA 1
ATOM 3075 C C . VAL A 1 390 ? 8.540 5.865 -3.205 1.00 92.56 390 VAL A C 1
ATOM 3077 O O . VAL A 1 390 ? 9.069 5.165 -4.067 1.00 92.56 390 VAL A O 1
ATOM 3080 N N . TYR A 1 391 ? 9.244 6.753 -2.496 1.00 94.06 391 TYR A N 1
ATOM 3081 C CA . TYR A 1 391 ? 10.685 6.939 -2.668 1.00 94.06 391 TYR A CA 1
ATOM 3082 C C . TYR A 1 391 ? 11.469 5.727 -2.144 1.00 94.06 391 TYR A C 1
ATOM 3084 O O . TYR A 1 391 ? 12.337 5.217 -2.850 1.00 94.06 391 TYR A O 1
ATOM 3092 N N . LEU A 1 392 ? 11.128 5.225 -0.954 1.00 92.81 392 LEU A N 1
ATOM 3093 C CA . LEU A 1 392 ? 11.780 4.062 -0.332 1.00 92.81 392 LEU A CA 1
ATOM 3094 C C . LEU A 1 392 ? 11.607 2.799 -1.187 1.00 92.81 392 LEU A C 1
ATOM 3096 O O . LEU A 1 392 ? 12.594 2.137 -1.500 1.00 92.81 392 LEU A O 1
ATOM 3100 N N . LEU A 1 393 ? 10.375 2.504 -1.616 1.00 90.44 393 LEU A N 1
ATOM 3101 C CA . LEU A 1 393 ? 10.069 1.366 -2.485 1.00 90.44 393 LEU A CA 1
ATOM 3102 C C . LEU A 1 393 ? 10.763 1.484 -3.838 1.00 90.44 393 LEU A C 1
ATOM 3104 O O . LEU A 1 393 ? 11.292 0.496 -4.333 1.00 90.44 393 LEU A O 1
ATOM 3108 N N . GLY A 1 394 ? 10.806 2.679 -4.432 1.00 91.44 394 GLY A N 1
ATOM 3109 C CA . GLY A 1 394 ? 11.472 2.857 -5.720 1.00 91.44 394 GLY A CA 1
ATOM 3110 C C . GLY A 1 394 ? 12.977 2.606 -5.622 1.00 91.44 394 GLY A C 1
ATOM 3111 O O . GLY A 1 394 ? 13.552 1.948 -6.486 1.00 91.44 394 GLY A O 1
ATOM 3112 N N . ARG A 1 395 ? 13.620 3.060 -4.536 1.00 90.62 395 ARG A N 1
ATOM 3113 C CA . ARG A 1 395 ? 15.042 2.778 -4.271 1.00 90.62 395 ARG A CA 1
ATOM 3114 C C . ARG A 1 395 ? 15.306 1.297 -4.069 1.00 90.62 395 ARG A C 1
ATOM 3116 O O . ARG A 1 395 ? 16.239 0.757 -4.654 1.00 90.62 395 ARG A O 1
ATOM 3123 N N . PHE A 1 396 ? 14.467 0.660 -3.265 1.00 85.44 396 PHE A N 1
ATOM 3124 C CA . PHE A 1 396 ? 14.518 -0.773 -3.040 1.00 85.44 396 PHE A CA 1
ATOM 3125 C C . PHE A 1 396 ? 14.389 -1.562 -4.343 1.00 85.44 396 PHE A C 1
ATOM 3127 O O . PHE A 1 396 ? 15.220 -2.419 -4.634 1.00 85.44 396 PHE A O 1
ATOM 3134 N N . LEU A 1 397 ? 13.399 -1.215 -5.167 1.00 84.31 397 LEU A N 1
ATOM 3135 C CA . LEU A 1 397 ? 13.175 -1.857 -6.453 1.00 84.31 397 LEU A CA 1
ATOM 3136 C C . LEU A 1 397 ? 14.362 -1.648 -7.401 1.00 84.31 397 LEU A C 1
ATOM 3138 O O . LEU A 1 397 ? 14.717 -2.569 -8.121 1.00 84.31 397 LEU A O 1
ATOM 3142 N N . LEU A 1 398 ? 15.040 -0.499 -7.386 1.00 84.69 398 LEU A N 1
ATOM 3143 C CA . LEU A 1 398 ? 16.257 -0.323 -8.187 1.00 84.69 398 LEU A CA 1
ATOM 3144 C C . LEU A 1 398 ? 17.436 -1.159 -7.682 1.00 84.69 398 LEU A C 1
ATOM 3146 O O . LEU A 1 398 ? 18.091 -1.825 -8.483 1.00 84.69 398 LEU A O 1
ATOM 3150 N N . GLU A 1 399 ? 17.710 -1.138 -6.378 1.00 80.19 399 GLU A N 1
ATOM 3151 C CA . GLU A 1 399 ? 18.851 -1.862 -5.804 1.00 80.19 399 GLU A CA 1
ATOM 3152 C C . GLU A 1 399 ? 18.711 -3.380 -5.940 1.00 80.19 399 GLU A C 1
ATOM 3154 O O . GLU A 1 399 ? 19.694 -4.058 -6.237 1.00 80.19 399 GLU A O 1
ATOM 3159 N N . GLU A 1 400 ? 17.498 -3.914 -5.776 1.00 71.00 400 GLU A N 1
ATOM 3160 C CA . GLU A 1 400 ? 17.229 -5.340 -5.984 1.00 71.00 400 GLU A CA 1
ATOM 3161 C C . GLU A 1 400 ? 17.217 -5.726 -7.473 1.00 71.00 400 GLU A C 1
ATOM 3163 O O . GLU A 1 400 ? 17.172 -6.915 -7.787 1.00 71.00 400 GLU A O 1
ATOM 3168 N N . SER A 1 401 ? 17.152 -4.757 -8.397 1.00 70.56 401 SER A N 1
ATOM 3169 C CA . SER A 1 401 ? 17.223 -5.023 -9.843 1.00 70.56 401 SER A CA 1
ATOM 3170 C C . SER A 1 401 ? 18.673 -5.145 -10.247 1.00 70.56 401 SER A C 1
ATOM 3172 O O . SER A 1 401 ? 19.072 -6.133 -10.851 1.00 70.56 401 SER A O 1
ATOM 3174 N N . GLU A 1 402 ? 19.449 -4.119 -9.908 1.00 68.44 402 GLU A N 1
ATOM 3175 C CA . GLU A 1 402 ? 20.836 -3.995 -10.305 1.00 68.44 402 GLU A CA 1
ATOM 3176 C C . GLU A 1 402 ? 21.598 -3.176 -9.270 1.00 68.44 402 GLU A C 1
ATOM 3178 O O . GLU A 1 402 ? 21.378 -1.976 -9.095 1.00 68.44 402 GLU A O 1
ATOM 3183 N N . SER A 1 403 ? 22.574 -3.809 -8.623 1.00 67.25 403 SER A N 1
ATOM 3184 C CA . SER A 1 403 ? 23.421 -3.154 -7.616 1.00 67.25 403 SER A CA 1
ATOM 3185 C C . SER A 1 403 ? 24.143 -1.898 -8.140 1.00 67.25 403 SER A C 1
ATOM 3187 O O . SER A 1 403 ? 24.439 -0.980 -7.370 1.00 67.25 403 SER A O 1
ATOM 3189 N N . SER A 1 404 ? 24.380 -1.811 -9.456 1.00 66.44 404 SER A N 1
ATOM 3190 C CA . SER A 1 404 ? 24.987 -0.657 -10.133 1.00 66.44 404 SER A CA 1
ATOM 3191 C C . SER A 1 404 ? 24.104 0.600 -10.136 1.00 66.44 404 SER A C 1
ATOM 3193 O O . SER A 1 404 ? 24.621 1.700 -10.347 1.00 66.44 404 SER A O 1
ATOM 3195 N N . LEU A 1 405 ? 22.802 0.466 -9.853 1.00 70.06 405 LEU A N 1
ATOM 3196 C CA . LEU A 1 405 ? 21.828 1.565 -9.784 1.00 70.06 405 LEU A CA 1
ATOM 3197 C C . LEU A 1 405 ? 21.726 2.199 -8.386 1.00 70.06 405 LEU A C 1
ATOM 3199 O O . LEU A 1 405 ? 20.927 3.109 -8.167 1.00 70.06 405 LEU A O 1
ATOM 3203 N N . SER A 1 406 ? 22.566 1.772 -7.443 1.00 70.00 406 SER A N 1
ATOM 3204 C CA . SER A 1 406 ? 22.646 2.346 -6.091 1.00 70.00 406 SER A CA 1
ATOM 3205 C C . SER A 1 406 ? 23.087 3.821 -6.069 1.00 70.00 406 SER A C 1
ATOM 3207 O O . SER A 1 406 ? 22.707 4.561 -5.164 1.00 70.00 406 SER A O 1
ATOM 3209 N N . ASN A 1 407 ? 23.824 4.279 -7.091 1.00 75.75 407 ASN A N 1
ATOM 3210 C CA . ASN A 1 407 ? 24.446 5.612 -7.155 1.00 75.75 407 ASN A CA 1
ATOM 3211 C C . ASN A 1 407 ? 23.747 6.590 -8.122 1.00 75.75 407 ASN A C 1
ATOM 3213 O O . ASN A 1 407 ? 24.404 7.355 -8.828 1.00 75.75 407 ASN A O 1
ATOM 3217 N N . MET A 1 408 ? 22.419 6.553 -8.192 1.00 88.56 408 MET A N 1
ATOM 3218 C CA . MET A 1 408 ? 21.634 7.467 -9.034 1.00 88.56 408 MET A CA 1
ATOM 3219 C C . MET A 1 408 ? 21.463 8.844 -8.372 1.00 88.56 408 MET A C 1
ATOM 3221 O O . MET A 1 408 ? 21.431 8.959 -7.146 1.00 88.56 408 MET A O 1
ATOM 3225 N N . GLU A 1 409 ? 21.311 9.900 -9.175 1.00 93.31 409 GLU A N 1
ATOM 3226 C CA . GLU A 1 409 ? 20.978 11.235 -8.659 1.00 93.31 409 GLU A CA 1
ATOM 3227 C C . GLU A 1 409 ? 19.468 11.337 -8.413 1.00 93.31 409 GLU A C 1
ATOM 3229 O O . GLU A 1 409 ? 18.680 11.119 -9.331 1.00 93.31 409 GLU A O 1
ATOM 3234 N N . TYR A 1 410 ? 19.052 11.709 -7.200 1.00 94.62 410 TYR A N 1
ATOM 3235 C CA . TYR A 1 410 ? 17.638 11.863 -6.845 1.00 94.62 410 TYR A CA 1
ATOM 3236 C C . TYR A 1 410 ? 17.221 13.333 -6.804 1.00 94.62 410 TYR A C 1
ATOM 3238 O O . TYR A 1 410 ? 17.846 14.160 -6.140 1.00 94.62 410 TYR A O 1
ATOM 3246 N N . ILE A 1 411 ? 16.118 13.645 -7.482 1.00 96.19 411 ILE A N 1
ATOM 3247 C CA . ILE A 1 411 ? 15.543 14.983 -7.579 1.00 96.19 411 ILE A CA 1
ATOM 3248 C C . ILE A 1 411 ? 14.142 14.981 -6.966 1.00 96.19 411 ILE A C 1
ATOM 3250 O O . ILE A 1 411 ? 13.248 14.251 -7.398 1.00 96.19 411 ILE A O 1
ATOM 3254 N N . PHE A 1 412 ? 13.924 15.860 -5.990 1.00 95.25 412 PHE A N 1
ATOM 3255 C CA . PHE A 1 412 ? 12.638 16.009 -5.310 1.00 95.25 412 PHE A CA 1
ATOM 3256 C C . PHE A 1 412 ? 11.903 17.232 -5.844 1.00 95.25 412 PHE A C 1
ATOM 3258 O O . PHE A 1 412 ? 12.327 18.377 -5.681 1.00 95.25 412 PHE A O 1
ATOM 3265 N N . SER A 1 413 ? 10.795 16.989 -6.534 1.00 93.81 413 SER A N 1
ATOM 3266 C CA . SER A 1 413 ? 10.046 18.046 -7.219 1.00 93.81 413 SER A CA 1
ATOM 3267 C C . SER A 1 413 ? 9.085 18.810 -6.298 1.00 93.81 413 SER A C 1
ATOM 3269 O O . SER A 1 413 ? 8.720 19.950 -6.613 1.00 93.81 413 SER A O 1
ATOM 3271 N N . GLY A 1 414 ? 8.689 18.191 -5.183 1.00 88.69 414 GLY A N 1
ATOM 3272 C CA . GLY A 1 414 ? 7.656 18.612 -4.237 1.00 88.69 414 GLY A CA 1
ATOM 3273 C C . GLY A 1 414 ? 6.271 18.017 -4.524 1.00 88.69 414 GLY A C 1
ATOM 3274 O O . GLY A 1 414 ? 5.495 17.822 -3.594 1.00 88.69 414 GLY A O 1
ATOM 3275 N N . HIS A 1 415 ? 5.947 17.710 -5.789 1.00 88.00 415 HIS A N 1
ATOM 3276 C CA . HIS A 1 415 ? 4.611 17.262 -6.209 1.00 88.00 415 HIS A CA 1
ATOM 3277 C C . HIS A 1 415 ? 4.664 16.344 -7.437 1.00 88.00 415 HIS A C 1
ATOM 3279 O O . HIS A 1 415 ? 5.396 16.630 -8.387 1.00 88.00 415 HIS A O 1
ATOM 3285 N N . ASP A 1 416 ? 3.803 15.323 -7.484 1.00 91.12 416 ASP A N 1
ATOM 3286 C CA . ASP A 1 416 ? 3.782 14.300 -8.545 1.00 91.12 416 ASP A CA 1
ATOM 3287 C C . ASP A 1 416 ? 3.656 14.878 -9.961 1.00 91.12 416 ASP A C 1
ATOM 3289 O O . ASP A 1 416 ? 4.369 14.473 -10.877 1.00 91.12 416 ASP A O 1
ATOM 3293 N N . ILE A 1 417 ? 2.805 15.892 -10.152 1.00 93.12 417 ILE A N 1
ATOM 3294 C CA . ILE A 1 417 ? 2.617 16.528 -11.467 1.00 93.12 417 ILE A CA 1
ATOM 3295 C C . ILE A 1 417 ? 3.885 17.253 -11.929 1.00 93.12 417 ILE A C 1
ATOM 3297 O O . ILE A 1 417 ? 4.212 17.240 -13.117 1.00 93.12 417 ILE A O 1
ATOM 3301 N N . LYS A 1 418 ? 4.634 17.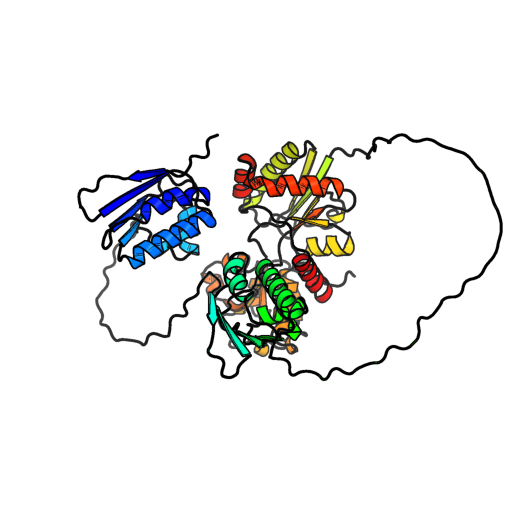866 -11.007 1.00 95.50 418 LYS A N 1
ATOM 3302 C CA . LYS A 1 418 ? 5.903 18.516 -11.343 1.00 95.50 418 LYS A CA 1
ATOM 3303 C C . LYS A 1 418 ? 6.980 17.472 -11.643 1.00 95.50 418 LYS A C 1
ATOM 3305 O O . LYS A 1 418 ? 7.711 17.652 -12.614 1.00 95.50 418 LYS A O 1
ATOM 3310 N N . ALA A 1 419 ? 7.032 16.372 -10.887 1.00 97.00 419 ALA A N 1
ATOM 3311 C CA . ALA A 1 419 ? 7.910 15.236 -11.180 1.00 97.00 419 ALA A CA 1
ATOM 3312 C C . ALA A 1 419 ? 7.659 14.685 -12.595 1.00 97.00 419 ALA A C 1
ATOM 3314 O O . ALA A 1 419 ? 8.586 14.553 -13.394 1.00 97.00 419 ALA A O 1
ATOM 3315 N N . LEU A 1 420 ? 6.388 14.474 -12.943 1.00 97.81 420 LEU A N 1
ATOM 3316 C CA . LEU A 1 420 ? 5.963 14.044 -14.272 1.00 97.81 420 LEU A CA 1
ATOM 3317 C C . LEU A 1 420 ? 6.396 15.019 -15.373 1.00 97.81 420 LEU A C 1
ATOM 3319 O O . LEU A 1 420 ? 6.952 14.608 -16.390 1.00 97.81 420 LEU A O 1
ATOM 3323 N N . GLN A 1 421 ? 6.190 16.322 -15.174 1.00 97.56 421 GLN A N 1
ATOM 3324 C CA . GLN A 1 421 ? 6.640 17.333 -16.133 1.00 97.56 421 GLN A CA 1
ATOM 3325 C C . GLN A 1 421 ? 8.163 17.322 -16.317 1.00 97.56 421 GLN A C 1
ATOM 3327 O O . GLN A 1 421 ? 8.635 17.517 -17.436 1.00 97.56 421 GLN A O 1
ATOM 3332 N N . MET A 1 422 ? 8.932 17.105 -15.248 1.00 98.25 422 MET A N 1
ATOM 3333 C CA . MET A 1 422 ? 10.393 17.010 -15.316 1.00 98.25 422 MET A CA 1
ATOM 3334 C C . MET A 1 422 ? 10.844 15.791 -16.126 1.00 98.25 422 MET A C 1
ATOM 3336 O O . MET A 1 422 ? 11.737 15.931 -16.964 1.00 98.25 422 MET A O 1
ATOM 3340 N N . LEU A 1 423 ? 10.189 14.638 -15.950 1.00 98.38 423 LEU A N 1
ATOM 3341 C CA . LEU A 1 423 ? 10.441 13.449 -16.769 1.00 98.38 423 LEU A CA 1
ATOM 3342 C C . LEU A 1 423 ? 10.160 13.727 -18.253 1.00 98.38 423 LEU A C 1
ATOM 3344 O O . LEU A 1 423 ? 11.022 13.491 -19.102 1.00 98.38 423 LEU A O 1
ATOM 3348 N N . LEU A 1 424 ? 8.972 14.255 -18.571 1.00 97.62 424 LEU A N 1
ATOM 3349 C CA . LEU A 1 424 ? 8.550 14.506 -19.955 1.00 97.62 424 LEU A CA 1
ATOM 3350 C C . LEU A 1 424 ? 9.424 15.555 -20.662 1.00 97.62 424 LEU A C 1
ATOM 3352 O O . LEU A 1 424 ? 9.610 15.478 -21.873 1.00 97.62 424 LEU A O 1
ATOM 3356 N N . LYS A 1 425 ? 9.999 16.505 -19.915 1.00 97.06 425 LYS A N 1
ATOM 3357 C CA . LYS A 1 425 ? 10.945 17.513 -20.429 1.00 97.06 425 LYS A CA 1
ATOM 3358 C C . LYS A 1 425 ? 12.385 17.011 -20.565 1.00 97.06 425 LYS A C 1
ATOM 3360 O O . LYS A 1 425 ? 13.235 17.770 -21.021 1.00 97.06 425 LYS A O 1
ATOM 3365 N N . GLY A 1 426 ? 12.687 15.782 -20.145 1.00 96.25 426 GLY A N 1
ATOM 3366 C CA . GLY A 1 426 ? 14.055 15.257 -20.174 1.00 96.25 426 GLY A CA 1
ATOM 3367 C C . GLY A 1 426 ? 14.956 15.766 -19.047 1.00 96.25 426 GLY A C 1
ATOM 3368 O O . GLY A 1 426 ? 16.163 15.579 -19.110 1.00 96.25 426 GLY A O 1
ATOM 3369 N N . SER A 1 427 ? 14.400 16.410 -18.015 1.00 96.94 427 SER A N 1
ATOM 3370 C CA . SER A 1 427 ? 15.171 16.866 -16.845 1.00 96.94 427 SER A CA 1
ATOM 3371 C C . SER A 1 427 ? 15.488 15.737 -15.857 1.00 96.94 427 SER A C 1
ATOM 3373 O O . SER A 1 427 ? 16.311 15.919 -14.964 1.00 96.94 427 SER A O 1
ATOM 3375 N N . ALA A 1 428 ? 14.823 14.594 -16.011 1.00 97.50 428 ALA A N 1
ATOM 3376 C CA . ALA A 1 428 ? 15.091 13.348 -15.311 1.00 97.50 428 ALA A CA 1
ATOM 3377 C C . ALA A 1 428 ? 14.880 12.166 -16.267 1.00 97.50 428 ALA A C 1
ATOM 3379 O O . ALA A 1 428 ? 14.251 12.314 -17.321 1.00 97.50 428 ALA A O 1
ATOM 3380 N N . ASP A 1 429 ? 15.398 11.001 -15.904 1.00 96.94 429 ASP A N 1
ATOM 3381 C CA . ASP A 1 429 ? 15.367 9.793 -16.725 1.00 96.94 429 ASP A CA 1
ATOM 3382 C C . ASP A 1 429 ? 14.296 8.800 -16.278 1.00 96.94 429 ASP A C 1
ATOM 3384 O O . ASP A 1 429 ? 13.615 8.225 -17.126 1.00 96.94 429 ASP A O 1
ATOM 3388 N N . ILE A 1 430 ? 14.132 8.643 -14.962 1.00 97.50 430 ILE A N 1
ATOM 3389 C CA . ILE A 1 430 ? 13.140 7.762 -14.339 1.00 97.50 430 ILE A CA 1
ATOM 3390 C C . ILE A 1 430 ? 12.293 8.583 -13.366 1.00 97.50 430 ILE A C 1
ATOM 3392 O O . ILE A 1 430 ? 12.805 9.427 -12.633 1.00 97.50 430 ILE A O 1
ATOM 3396 N N . LEU A 1 431 ? 10.992 8.327 -13.349 1.00 98.25 431 LEU A N 1
ATOM 3397 C CA . LEU A 1 431 ? 10.044 8.864 -12.382 1.00 98.25 431 LEU A CA 1
ATOM 3398 C C . LEU A 1 431 ? 9.577 7.753 -11.449 1.00 98.25 431 LEU A C 1
ATOM 3400 O O . LEU A 1 431 ? 9.096 6.727 -11.921 1.00 98.25 431 LEU A O 1
ATOM 3404 N N . PHE A 1 432 ? 9.648 7.994 -10.143 1.00 97.62 432 PHE A N 1
ATOM 3405 C CA . PHE A 1 432 ? 8.920 7.195 -9.159 1.00 97.62 432 PHE A CA 1
ATOM 3406 C C . PHE A 1 432 ? 7.585 7.865 -8.861 1.00 97.62 432 PHE A C 1
ATOM 3408 O O . PHE A 1 432 ? 7.556 9.026 -8.435 1.00 97.62 432 PHE A O 1
ATOM 3415 N N . MET A 1 433 ? 6.497 7.130 -9.060 1.00 96.06 433 MET A N 1
ATOM 3416 C CA . MET A 1 433 ? 5.137 7.608 -8.827 1.00 96.06 433 MET A CA 1
ATOM 3417 C C . MET A 1 433 ? 4.315 6.527 -8.130 1.00 96.06 433 MET A C 1
ATOM 3419 O O . MET A 1 433 ? 4.520 5.344 -8.377 1.00 96.06 433 MET A O 1
ATOM 3423 N N . LEU A 1 434 ? 3.372 6.931 -7.277 1.00 94.31 434 LEU A N 1
ATOM 3424 C CA . LEU A 1 434 ? 2.375 6.009 -6.734 1.00 94.31 434 LEU A CA 1
ATOM 3425 C C . LEU A 1 434 ? 1.591 5.362 -7.887 1.00 94.31 434 LEU A C 1
ATOM 3427 O O . LEU A 1 434 ? 1.114 6.070 -8.779 1.00 94.31 434 LEU A O 1
ATOM 3431 N N . SER A 1 435 ? 1.429 4.044 -7.845 1.00 93.25 435 SER A N 1
ATOM 3432 C CA . SER A 1 435 ? 0.764 3.267 -8.896 1.00 93.25 435 SER A CA 1
ATOM 3433 C C . SER A 1 435 ? -0.647 3.788 -9.166 1.00 93.25 435 SER A C 1
ATOM 3435 O O . SER A 1 435 ? -0.997 4.060 -10.313 1.00 93.25 435 SER A O 1
ATOM 3437 N N . ASP A 1 436 ? -1.418 4.065 -8.116 1.00 89.75 436 ASP A N 1
ATOM 3438 C CA . ASP A 1 436 ? -2.762 4.641 -8.237 1.00 89.75 436 ASP A CA 1
ATOM 3439 C C . ASP A 1 436 ? -2.756 6.021 -8.905 1.00 89.75 436 ASP A C 1
ATOM 3441 O O . ASP A 1 436 ? -3.605 6.314 -9.752 1.00 89.75 436 ASP A O 1
ATOM 3445 N N . THR A 1 437 ? -1.765 6.864 -8.594 1.00 91.94 437 THR A N 1
ATOM 3446 C CA . THR A 1 437 ? -1.602 8.172 -9.245 1.00 91.94 437 THR A CA 1
ATOM 3447 C C . THR A 1 437 ? -1.313 8.007 -10.736 1.00 91.94 437 THR A C 1
ATOM 3449 O O . THR A 1 437 ? -1.906 8.719 -11.549 1.00 91.94 437 THR A O 1
ATOM 3452 N N . TYR A 1 438 ? -0.453 7.056 -11.113 1.00 95.38 438 TYR A N 1
ATOM 3453 C CA . TYR A 1 438 ? -0.165 6.741 -12.514 1.00 95.38 438 TYR A CA 1
ATOM 3454 C C . TYR A 1 438 ? -1.411 6.229 -13.255 1.00 95.38 438 TYR A C 1
ATOM 3456 O O . TYR A 1 438 ? -1.745 6.726 -14.340 1.00 95.38 438 TYR A O 1
ATOM 3464 N N . GLN A 1 439 ? -2.157 5.303 -12.648 1.00 91.38 439 GLN A N 1
ATOM 3465 C CA . GLN A 1 439 ? -3.409 4.792 -13.211 1.00 91.38 439 GLN A CA 1
ATOM 3466 C C . GLN A 1 439 ? -4.475 5.888 -13.337 1.00 91.38 439 GLN A C 1
ATOM 3468 O O . GLN A 1 439 ? -5.244 5.894 -14.301 1.00 91.38 439 GLN A O 1
ATOM 3473 N N . GLY A 1 440 ? -4.470 6.874 -12.438 1.00 89.69 440 GLY A N 1
ATOM 3474 C CA . GLY A 1 440 ? -5.343 8.047 -12.483 1.00 89.69 440 GLY A CA 1
ATOM 3475 C C . GLY A 1 440 ? -4.999 9.088 -13.558 1.00 89.69 440 GLY A C 1
ATOM 3476 O O . GLY A 1 440 ? -5.802 9.992 -13.799 1.00 89.69 440 GLY A O 1
ATOM 3477 N N . LEU A 1 441 ? -3.843 8.993 -14.232 1.00 91.62 441 LEU A N 1
ATOM 3478 C CA . LEU A 1 441 ? -3.460 9.952 -15.278 1.00 91.62 441 LEU A CA 1
ATOM 3479 C C . LEU A 1 441 ? -4.409 9.911 -16.490 1.00 91.62 441 LEU A C 1
ATOM 3481 O O . LEU A 1 441 ? -5.160 8.964 -16.721 1.00 91.62 441 LEU A O 1
ATOM 3485 N N . SER A 1 442 ? -4.365 10.946 -17.331 1.00 95.19 442 SER A N 1
ATOM 3486 C CA . SER A 1 442 ? -5.108 10.916 -18.595 1.00 95.19 442 SER A CA 1
ATOM 3487 C C . SER A 1 442 ? -4.522 9.866 -19.550 1.00 95.19 442 SER A C 1
ATOM 3489 O O . SER A 1 442 ? -3.313 9.626 -19.560 1.00 95.19 442 SER A O 1
ATOM 3491 N N . GLY A 1 443 ? -5.355 9.273 -20.413 1.00 93.69 443 GLY A N 1
ATOM 3492 C CA . GLY A 1 443 ? -4.877 8.309 -21.412 1.00 93.69 443 GLY A CA 1
ATOM 3493 C C . GLY A 1 443 ? -3.837 8.895 -22.376 1.00 93.69 443 GLY A C 1
ATOM 3494 O O . GLY A 1 443 ? -2.928 8.186 -22.795 1.00 93.69 443 GLY A O 1
ATOM 3495 N N . LEU A 1 444 ? -3.927 10.195 -22.685 1.00 94.31 444 LEU A N 1
ATOM 3496 C CA . LEU A 1 444 ? -2.922 10.903 -23.483 1.00 94.31 444 LEU A CA 1
ATOM 3497 C C . LEU A 1 444 ? -1.579 10.967 -22.749 1.00 94.31 444 LEU A C 1
ATOM 3499 O O . LEU A 1 444 ? -0.549 10.647 -23.330 1.00 94.31 444 LEU A O 1
ATOM 3503 N N . THR A 1 445 ? -1.600 11.333 -21.467 1.00 94.69 445 THR A N 1
ATOM 3504 C CA . THR A 1 445 ? -0.401 11.389 -20.625 1.00 94.69 445 THR A CA 1
ATOM 3505 C C . THR A 1 445 ? 0.243 10.014 -20.485 1.00 94.69 445 THR A C 1
ATOM 3507 O O . THR A 1 445 ? 1.450 9.902 -20.668 1.00 94.69 445 THR A O 1
ATOM 3510 N N . ARG A 1 446 ? -0.546 8.958 -20.232 1.00 96.56 446 ARG A N 1
ATOM 3511 C CA . ARG A 1 446 ? -0.021 7.587 -20.132 1.00 96.56 446 ARG A CA 1
ATOM 3512 C C . ARG A 1 446 ? 0.657 7.119 -21.420 1.00 96.56 446 ARG A C 1
ATOM 3514 O O . ARG A 1 446 ? 1.675 6.457 -21.336 1.00 96.56 446 ARG A O 1
ATOM 3521 N N . LYS A 1 447 ? 0.164 7.508 -22.603 1.00 97.00 447 LYS A N 1
ATOM 3522 C CA . LYS A 1 447 ? 0.809 7.170 -23.891 1.00 97.00 447 LYS A CA 1
ATOM 3523 C C . LYS A 1 447 ? 2.199 7.787 -24.075 1.00 97.00 447 LYS A C 1
ATOM 3525 O O . LYS A 1 447 ? 2.970 7.274 -24.873 1.00 97.00 447 LYS A O 1
ATOM 3530 N N . MET A 1 448 ? 2.505 8.878 -23.372 1.00 97.56 448 MET A N 1
ATOM 3531 C CA . MET A 1 448 ? 3.831 9.512 -23.390 1.00 97.56 448 MET A CA 1
ATOM 3532 C C . MET A 1 448 ? 4.818 8.841 -22.424 1.00 97.56 448 MET A C 1
ATOM 3534 O O . MET A 1 448 ? 5.980 9.247 -22.332 1.00 97.56 448 MET A O 1
ATOM 3538 N N . LEU A 1 449 ? 4.346 7.855 -21.665 1.00 98.06 449 LEU A N 1
ATOM 3539 C CA . LEU A 1 449 ? 5.087 7.157 -20.635 1.00 98.06 449 LEU A CA 1
ATOM 3540 C C . LEU A 1 449 ? 5.195 5.682 -21.000 1.00 98.06 449 LEU A C 1
ATOM 3542 O O . LEU A 1 449 ? 4.349 5.121 -21.695 1.00 98.06 449 LEU A O 1
ATOM 3546 N N . ARG A 1 450 ? 6.243 5.052 -20.494 1.00 96.56 450 ARG A N 1
ATOM 3547 C CA . ARG A 1 450 ? 6.387 3.605 -20.477 1.00 96.56 450 ARG A CA 1
ATOM 3548 C C . ARG A 1 450 ? 6.749 3.188 -19.064 1.00 96.56 450 ARG A C 1
ATOM 3550 O O . ARG A 1 450 ? 7.606 3.801 -18.434 1.00 96.56 450 ARG A O 1
ATOM 3557 N N . GLU A 1 451 ? 6.082 2.156 -18.584 1.00 94.88 451 GLU A N 1
ATOM 3558 C CA . GLU A 1 451 ? 6.445 1.483 -17.348 1.00 94.88 451 GLU A CA 1
ATOM 3559 C C . GLU A 1 451 ? 7.689 0.627 -17.586 1.00 94.88 451 GLU A C 1
ATOM 3561 O O . GLU A 1 451 ? 7.754 -0.114 -18.572 1.00 94.88 451 GLU A O 1
ATOM 3566 N N . ILE A 1 452 ? 8.698 0.793 -16.732 1.00 92.06 452 ILE A N 1
ATOM 3567 C CA . ILE A 1 452 ? 9.932 0.001 -16.792 1.00 92.06 452 ILE A CA 1
ATOM 3568 C C . ILE A 1 452 ? 10.027 -1.014 -15.651 1.00 92.06 452 ILE A C 1
ATOM 3570 O O . ILE A 1 452 ? 10.684 -2.036 -15.822 1.00 92.06 452 ILE A O 1
ATOM 3574 N N . ASP A 1 453 ? 9.377 -0.739 -14.519 1.00 89.12 453 ASP A N 1
ATOM 3575 C CA . ASP A 1 453 ? 9.232 -1.663 -13.393 1.00 89.12 453 ASP A CA 1
ATOM 3576 C C . ASP A 1 453 ? 8.072 -1.199 -12.487 1.00 89.12 453 ASP A C 1
ATOM 3578 O O . ASP A 1 453 ? 7.681 -0.023 -12.523 1.00 89.12 453 ASP A O 1
ATOM 3582 N N . GLN A 1 454 ? 7.549 -2.094 -11.654 1.00 86.94 454 GLN A N 1
ATOM 3583 C CA . GLN A 1 454 ? 6.496 -1.800 -10.678 1.00 86.94 454 GLN A CA 1
ATOM 3584 C C . GLN A 1 454 ? 6.666 -2.680 -9.433 1.00 86.94 454 GLN A C 1
ATOM 3586 O O . GLN A 1 454 ? 7.064 -3.840 -9.529 1.00 86.94 454 GLN A O 1
ATOM 3591 N N . SER A 1 455 ? 6.367 -2.139 -8.252 1.00 81.38 455 SER A N 1
ATOM 3592 C CA . SER A 1 455 ? 6.331 -2.932 -7.024 1.00 81.38 455 SER A CA 1
ATOM 3593 C C . SER A 1 455 ? 4.983 -3.640 -6.830 1.00 81.38 455 SER A C 1
ATOM 3595 O O . SER A 1 455 ? 3.927 -3.097 -7.145 1.00 81.38 455 SER A O 1
ATOM 3597 N N . GLU A 1 456 ? 5.030 -4.848 -6.266 1.00 76.56 456 GLU A N 1
ATOM 3598 C CA . GLU A 1 456 ? 3.859 -5.630 -5.839 1.00 76.56 456 GLU A CA 1
ATOM 3599 C C . GLU A 1 456 ? 4.134 -6.256 -4.465 1.00 76.56 456 GLU A C 1
ATOM 3601 O O . GLU A 1 456 ? 4.259 -7.472 -4.301 1.00 76.56 456 GLU A O 1
ATOM 3606 N N . THR A 1 457 ? 4.336 -5.402 -3.466 1.00 69.94 457 THR A N 1
ATOM 3607 C CA . THR A 1 457 ? 4.836 -5.810 -2.146 1.00 69.94 457 THR A CA 1
ATOM 3608 C C . THR A 1 457 ? 3.732 -6.064 -1.123 1.00 69.94 457 THR A C 1
ATOM 3610 O O . THR A 1 457 ? 3.910 -6.862 -0.201 1.00 69.94 457 THR A O 1
ATOM 3613 N N . ALA A 1 458 ? 2.589 -5.398 -1.280 1.00 73.94 458 ALA A N 1
ATOM 3614 C CA . ALA A 1 458 ? 1.403 -5.494 -0.441 1.00 73.94 458 ALA A CA 1
ATOM 3615 C C . ALA A 1 458 ? 1.629 -5.233 1.067 1.00 73.94 458 ALA A C 1
ATOM 3617 O O . ALA A 1 458 ? 0.827 -5.681 1.890 1.00 73.94 458 ALA A O 1
ATOM 3618 N N . PHE A 1 459 ? 2.684 -4.502 1.454 1.00 77.94 459 PHE A N 1
ATOM 3619 C CA . PHE A 1 459 ? 2.952 -4.177 2.867 1.00 77.94 459 PHE A CA 1
ATOM 3620 C C . PHE A 1 459 ? 3.108 -2.682 3.171 1.00 77.94 459 PHE A C 1
ATOM 3622 O O . PHE A 1 459 ? 3.130 -2.296 4.337 1.00 77.94 459 PHE A O 1
ATOM 3629 N N . ALA A 1 460 ? 3.186 -1.814 2.163 1.00 89.44 460 ALA A N 1
ATOM 3630 C CA . ALA A 1 460 ? 3.219 -0.373 2.379 1.00 89.44 460 ALA A CA 1
ATOM 3631 C C . ALA A 1 460 ? 1.797 0.172 2.581 1.00 89.44 460 ALA A C 1
ATOM 3633 O O . ALA A 1 460 ? 1.222 0.787 1.697 1.00 89.44 460 ALA A O 1
ATOM 3634 N N . PHE A 1 461 ? 1.189 -0.072 3.738 1.00 90.88 461 PHE A N 1
ATOM 3635 C CA . PHE A 1 461 ? -0.184 0.357 4.038 1.00 90.88 461 PHE A CA 1
ATOM 3636 C C . PHE A 1 461 ? -0.237 1.517 5.038 1.00 90.88 461 PHE A C 1
ATOM 3638 O O . PHE A 1 461 ? 0.664 1.722 5.853 1.00 90.88 461 PHE A O 1
ATOM 3645 N N . HIS A 1 462 ? -1.340 2.263 5.006 1.00 94.75 462 HIS A N 1
ATOM 3646 C CA . HIS A 1 462 ? -1.655 3.211 6.068 1.00 94.75 462 HIS A CA 1
ATOM 3647 C C . HIS A 1 462 ? -1.941 2.478 7.383 1.00 94.75 462 HIS A C 1
ATOM 3649 O O . HIS A 1 462 ? -2.547 1.404 7.383 1.00 94.75 462 HIS A O 1
ATOM 3655 N N . VAL A 1 463 ? -1.553 3.075 8.509 1.00 95.56 463 VAL A N 1
ATOM 3656 C CA . VAL A 1 463 ? -1.655 2.429 9.825 1.00 95.56 463 VAL A CA 1
ATOM 3657 C C . VAL A 1 463 ? -2.376 3.334 10.807 1.00 95.56 463 VAL A C 1
ATOM 3659 O O . VAL A 1 463 ? -2.023 4.502 10.964 1.00 95.56 463 VAL A O 1
ATOM 3662 N N . PHE A 1 464 ? -3.366 2.773 11.497 1.00 96.56 464 PHE A N 1
ATOM 3663 C CA . PHE A 1 464 ? -3.835 3.287 12.772 1.00 96.56 464 PHE A CA 1
ATOM 3664 C C . PHE A 1 464 ? -2.825 2.937 13.850 1.00 96.56 464 PHE A C 1
ATOM 3666 O O . PHE A 1 464 ? -2.624 1.756 14.128 1.00 96.56 464 PHE A O 1
ATOM 3673 N N . SER A 1 465 ? -2.260 3.945 14.498 1.00 96.75 465 SER A N 1
ATOM 3674 C CA . SER A 1 465 ? -1.339 3.769 15.611 1.00 96.75 465 SER A CA 1
ATOM 3675 C C . SER A 1 465 ? -1.774 4.594 16.813 1.00 96.75 465 SER A C 1
ATOM 3677 O O . SER A 1 465 ? -2.406 5.643 16.676 1.00 96.75 465 SER A O 1
ATOM 3679 N N . VAL A 1 466 ? -1.426 4.124 18.006 1.00 96.62 466 VAL A N 1
ATOM 3680 C CA . VAL A 1 466 ? -1.724 4.806 19.269 1.00 96.62 466 VAL A CA 1
ATOM 3681 C C . VAL A 1 466 ? -0.440 5.205 19.977 1.00 96.62 466 VAL A C 1
ATOM 3683 O O . VAL A 1 466 ? 0.541 4.458 19.981 1.00 96.62 466 VAL A O 1
ATOM 3686 N N . SER A 1 467 ? -0.447 6.389 20.580 1.00 95.88 467 SER A N 1
ATOM 3687 C CA . SER A 1 467 ? 0.674 6.859 21.389 1.00 95.88 467 SER A CA 1
ATOM 3688 C C . SER A 1 467 ? 0.862 5.985 22.646 1.00 95.88 467 SER A C 1
ATOM 3690 O O . SER A 1 467 ? -0.117 5.433 23.164 1.00 95.88 467 SER A O 1
ATOM 3692 N N . PRO A 1 468 ? 2.083 5.892 23.211 1.00 93.00 468 PRO A N 1
ATOM 3693 C CA . PRO A 1 468 ? 2.353 5.073 24.401 1.00 93.00 468 PRO A CA 1
ATOM 3694 C C . PRO A 1 468 ? 1.441 5.374 25.602 1.00 93.00 468 PRO A C 1
ATOM 3696 O O . PRO A 1 468 ? 1.039 4.473 26.333 1.00 93.00 468 PRO A O 1
ATOM 3699 N N . ARG A 1 469 ? 1.060 6.643 25.789 1.00 91.00 469 ARG A N 1
ATOM 3700 C CA . ARG A 1 469 ? 0.164 7.098 26.872 1.00 91.00 469 ARG A CA 1
ATOM 3701 C C . ARG A 1 469 ? -1.287 6.629 26.722 1.00 91.00 469 ARG A C 1
ATOM 3703 O O . ARG A 1 469 ? -2.024 6.633 27.704 1.00 91.00 469 ARG A O 1
ATOM 3710 N N . CYS A 1 470 ? -1.699 6.238 25.518 1.00 90.44 470 CYS A N 1
ATOM 3711 C CA . CYS A 1 470 ? -3.069 5.843 25.201 1.00 90.44 470 CYS A CA 1
ATOM 3712 C C . CYS A 1 470 ? -3.196 4.346 24.896 1.00 90.44 470 CYS A C 1
ATOM 3714 O O . CYS A 1 470 ? -4.222 3.919 24.376 1.00 90.44 470 CYS A O 1
ATOM 3716 N N . GLU A 1 471 ? -2.203 3.529 25.255 1.00 86.00 471 GLU A N 1
ATOM 3717 C CA . GLU A 1 471 ? -2.204 2.089 24.973 1.00 86.00 471 GLU A CA 1
ATOM 3718 C C . GLU A 1 471 ? -3.486 1.379 25.439 1.00 86.00 471 GLU A C 1
ATOM 3720 O O . GLU A 1 471 ? -4.073 0.613 24.678 1.00 86.00 471 GLU A O 1
ATOM 3725 N N . ALA A 1 472 ? -3.978 1.690 26.643 1.00 85.62 472 ALA A N 1
ATOM 3726 C CA . ALA A 1 472 ? -5.218 1.111 27.164 1.00 85.62 472 ALA A CA 1
ATOM 3727 C C . ALA A 1 472 ? -6.448 1.448 26.295 1.00 85.62 472 ALA A C 1
ATOM 3729 O O . ALA A 1 472 ? -7.341 0.620 26.132 1.00 85.62 472 ALA A O 1
ATOM 3730 N N . VAL A 1 473 ? -6.480 2.649 25.707 1.00 87.62 473 VAL A N 1
ATOM 3731 C CA . VAL A 1 473 ? -7.527 3.072 24.761 1.00 87.62 473 VAL A CA 1
ATOM 3732 C C . VAL A 1 473 ? -7.366 2.353 23.421 1.00 87.62 473 VAL A C 1
ATOM 3734 O O . VAL A 1 473 ? -8.362 2.052 22.769 1.00 87.62 473 VAL A O 1
ATOM 3737 N N . GLY A 1 474 ? -6.131 2.036 23.026 1.00 88.62 474 GLY A N 1
ATOM 3738 C CA . GLY A 1 474 ? -5.820 1.338 21.781 1.00 88.62 474 GLY A CA 1
ATOM 3739 C C . GLY A 1 474 ? -6.504 -0.023 21.651 1.00 88.62 474 GLY A C 1
ATOM 3740 O O . GLY A 1 474 ? -6.991 -0.347 20.571 1.00 88.62 474 GLY A O 1
ATOM 3741 N N . THR A 1 475 ? -6.616 -0.789 22.741 1.00 88.38 475 THR A N 1
ATOM 3742 C CA . THR A 1 475 ? -7.333 -2.077 22.731 1.00 88.38 475 THR A CA 1
ATOM 3743 C C . THR A 1 475 ? -8.819 -1.890 22.425 1.00 88.38 475 THR A C 1
ATOM 3745 O O . THR A 1 475 ? -9.328 -2.511 21.495 1.00 88.38 475 THR A O 1
ATOM 3748 N N . ALA A 1 476 ? -9.491 -0.980 23.138 1.00 90.50 476 ALA A N 1
ATOM 3749 C CA . ALA A 1 476 ? -10.908 -0.687 22.917 1.00 90.50 476 ALA A CA 1
ATOM 3750 C C . ALA A 1 476 ? -11.164 -0.117 21.512 1.00 90.50 476 ALA A C 1
ATOM 3752 O O . ALA A 1 476 ? -12.124 -0.494 20.845 1.00 90.50 476 ALA A O 1
ATOM 3753 N N . LEU A 1 477 ? -10.274 0.757 21.028 1.00 92.94 477 LEU A N 1
ATOM 3754 C CA . LEU A 1 477 ? -10.312 1.267 19.659 1.00 92.94 477 LEU A CA 1
ATOM 3755 C C . LEU A 1 477 ? -10.225 0.124 18.642 1.00 92.94 477 LEU A C 1
ATOM 3757 O O . LEU A 1 477 ? -11.022 0.071 17.708 1.00 92.94 477 LEU A O 1
ATOM 3761 N N . ALA A 1 478 ? -9.264 -0.786 18.814 1.00 94.44 478 ALA A N 1
ATOM 3762 C CA . ALA A 1 478 ? -9.063 -1.886 17.885 1.00 94.44 478 ALA A CA 1
ATOM 3763 C C . ALA A 1 478 ? -10.290 -2.808 17.818 1.00 94.44 478 ALA A C 1
ATOM 3765 O O . ALA A 1 478 ? -10.687 -3.195 16.723 1.00 94.44 478 ALA A O 1
ATOM 3766 N N . GLU A 1 479 ? -10.908 -3.119 18.959 1.00 92.81 479 GLU A N 1
ATOM 3767 C CA . GLU A 1 479 ? -12.139 -3.920 19.027 1.00 92.81 479 GLU A CA 1
ATOM 3768 C C . GLU A 1 479 ? -13.297 -3.242 18.278 1.00 92.81 479 GLU A C 1
ATOM 3770 O O . GLU A 1 479 ? -13.856 -3.827 17.351 1.00 92.81 479 GLU A O 1
ATOM 3775 N N . VAL A 1 480 ? -13.579 -1.970 18.588 1.00 93.69 480 VAL A N 1
ATOM 3776 C CA . VAL A 1 480 ? -14.649 -1.188 17.934 1.00 93.69 480 VAL A CA 1
ATOM 3777 C C . VAL A 1 480 ? -14.487 -1.147 16.414 1.00 93.69 480 VAL A C 1
ATOM 3779 O O . VAL A 1 480 ? -15.471 -1.215 15.671 1.00 93.69 480 VAL A O 1
ATOM 3782 N N . LEU A 1 481 ? -13.251 -0.995 15.939 1.00 95.31 481 LEU A N 1
ATOM 3783 C CA . LEU A 1 481 ? -12.963 -0.881 14.515 1.00 95.31 481 LEU A CA 1
ATOM 3784 C C . LEU A 1 481 ? -12.976 -2.241 13.803 1.00 95.31 481 LEU A C 1
ATOM 3786 O O . LEU A 1 481 ? -13.455 -2.316 12.673 1.00 95.31 481 LEU A O 1
ATOM 3790 N N . LEU A 1 482 ? -12.520 -3.322 14.438 1.00 95.56 482 LEU A N 1
ATOM 3791 C CA . LEU A 1 482 ? -12.595 -4.667 13.852 1.00 95.56 482 LEU A CA 1
ATOM 3792 C C . LEU A 1 482 ? -14.046 -5.127 13.655 1.00 95.56 482 LEU A C 1
ATOM 3794 O O . LEU A 1 482 ? -14.363 -5.704 12.613 1.00 95.56 482 LEU A O 1
ATOM 3798 N N . ASP A 1 483 ? -14.935 -4.787 14.589 1.00 93.75 483 ASP A N 1
ATOM 3799 C CA . ASP A 1 483 ? -16.357 -5.157 14.534 1.00 93.75 483 ASP A CA 1
ATOM 3800 C C . ASP A 1 483 ? -17.209 -4.200 13.683 1.00 93.75 483 ASP A C 1
ATOM 3802 O O . ASP A 1 483 ? -18.408 -4.408 13.477 1.00 93.75 483 ASP A O 1
ATOM 3806 N N . MET A 1 484 ? -16.598 -3.157 13.123 1.00 93.75 484 MET A N 1
ATOM 3807 C CA . MET A 1 484 ? -17.284 -2.123 12.347 1.00 93.75 484 MET A CA 1
ATOM 3808 C C . MET A 1 484 ? -18.007 -2.676 11.109 1.00 93.75 484 MET A C 1
ATOM 3810 O O . MET A 1 484 ? -19.017 -2.121 10.679 1.00 93.75 484 MET A O 1
ATOM 3814 N N . ASN A 1 485 ? -17.536 -3.791 10.541 1.00 90.38 485 ASN A N 1
ATOM 3815 C CA . ASN A 1 485 ? -18.215 -4.461 9.428 1.00 90.38 485 ASN A CA 1
ATOM 3816 C C . ASN A 1 485 ? -19.467 -5.255 9.865 1.00 90.38 485 ASN A C 1
ATOM 3818 O O . ASN A 1 485 ? -20.330 -5.540 9.026 1.00 90.38 485 ASN A O 1
ATOM 3822 N N . GLN A 1 486 ? -19.604 -5.568 11.156 1.00 90.50 486 GLN A N 1
ATOM 3823 C CA . GLN A 1 486 ? -20.766 -6.247 11.732 1.00 90.50 486 GLN A CA 1
ATOM 3824 C C . GLN A 1 486 ? -21.871 -5.258 12.111 1.00 90.50 486 GLN A C 1
ATOM 3826 O O . GLN A 1 486 ? -23.056 -5.598 12.019 1.00 90.50 486 GLN A O 1
ATOM 3831 N N . ASP A 1 487 ? -21.526 -4.005 12.414 1.00 91.31 487 ASP A N 1
ATOM 3832 C CA . ASP A 1 487 ? -22.511 -2.949 12.646 1.00 91.31 487 ASP A CA 1
ATOM 3833 C C . ASP A 1 487 ? -23.040 -2.311 11.346 1.00 91.31 487 ASP A C 1
ATOM 3835 O O . ASP A 1 487 ? -22.318 -2.050 10.386 1.00 91.31 487 ASP A O 1
ATOM 3839 N N . SER A 1 488 ? -24.340 -2.016 11.321 1.00 91.44 488 SER A N 1
ATOM 3840 C CA . SER A 1 488 ? -25.004 -1.374 10.183 1.00 91.44 488 SER A CA 1
ATOM 3841 C C . SER A 1 488 ? -24.529 0.057 9.918 1.00 91.44 488 SER A C 1
ATOM 3843 O O . SER A 1 488 ? -24.349 0.410 8.752 1.00 91.44 488 SER A O 1
ATOM 3845 N N . GLN A 1 489 ? -24.296 0.864 10.963 1.00 92.75 489 GLN A N 1
ATOM 3846 C CA . GLN A 1 489 ? -23.747 2.213 10.789 1.00 92.75 489 GLN A CA 1
ATOM 3847 C C . GLN A 1 489 ? -22.269 2.124 10.413 1.00 92.75 489 GLN A C 1
ATOM 3849 O O . GLN A 1 489 ? -21.837 2.806 9.486 1.00 92.75 489 GLN A O 1
ATOM 3854 N N . GLY A 1 490 ? -21.526 1.227 11.066 1.00 94.38 490 GLY A N 1
ATOM 3855 C CA . GLY A 1 490 ? -20.130 0.944 10.740 1.00 94.38 490 GLY A CA 1
ATOM 3856 C C . GLY A 1 490 ? -19.924 0.583 9.265 1.00 94.38 490 GLY A C 1
ATOM 3857 O O . GLY A 1 490 ? -19.092 1.195 8.599 1.00 94.38 490 GLY A O 1
ATOM 3858 N N . ARG A 1 491 ? -20.745 -0.310 8.696 1.00 95.31 491 ARG A N 1
ATOM 3859 C CA . ARG A 1 491 ? -20.694 -0.652 7.260 1.00 95.31 491 ARG A CA 1
ATOM 3860 C C . ARG A 1 491 ? -20.909 0.539 6.332 1.00 95.31 491 ARG A C 1
ATOM 3862 O O . ARG A 1 491 ? -20.244 0.605 5.301 1.00 95.31 491 ARG A O 1
ATOM 3869 N N . GLN A 1 492 ? -21.820 1.452 6.669 1.00 92.50 492 GLN A N 1
ATOM 3870 C CA . GLN A 1 492 ? -22.038 2.652 5.859 1.00 92.50 492 GLN A CA 1
ATOM 3871 C C . GLN A 1 492 ? -20.805 3.557 5.893 1.00 92.50 492 GLN A C 1
ATOM 3873 O O . GLN A 1 492 ? -20.344 4.000 4.848 1.00 92.50 492 GLN A O 1
ATOM 3878 N N . VAL A 1 493 ? -20.223 3.762 7.075 1.00 94.62 493 VAL A N 1
ATOM 3879 C CA . VAL A 1 493 ? -18.999 4.558 7.218 1.00 94.62 493 VAL A CA 1
ATOM 3880 C C . VAL A 1 493 ? -17.829 3.924 6.458 1.00 94.62 493 VAL A C 1
ATOM 3882 O O . VAL A 1 493 ? -17.094 4.632 5.777 1.00 94.62 493 VAL A O 1
ATOM 3885 N N . LEU A 1 494 ? -17.662 2.598 6.529 1.00 94.06 494 LEU A N 1
ATOM 3886 C CA . LEU A 1 494 ? -16.650 1.874 5.749 1.00 94.06 494 LEU A CA 1
ATOM 3887 C C . LEU A 1 494 ? -16.846 2.091 4.238 1.00 94.06 494 LEU A C 1
ATOM 3889 O O . LEU A 1 494 ? -15.876 2.340 3.522 1.00 94.06 494 LEU A O 1
ATOM 3893 N N . ALA A 1 495 ? -18.095 2.068 3.761 1.00 91.00 495 ALA A N 1
ATOM 3894 C CA . ALA A 1 495 ? -18.420 2.344 2.364 1.00 91.00 495 ALA A CA 1
ATOM 3895 C C . ALA A 1 495 ? -18.100 3.795 1.962 1.00 91.00 495 ALA A C 1
ATOM 3897 O O . ALA A 1 495 ? -17.514 4.008 0.902 1.00 91.00 495 ALA A O 1
ATOM 3898 N N . ASP A 1 496 ? -18.413 4.775 2.815 1.00 88.88 496 ASP A N 1
ATOM 3899 C CA . ASP A 1 496 ? -18.107 6.195 2.580 1.00 88.88 496 ASP A CA 1
ATOM 3900 C C . ASP A 1 496 ? -16.592 6.470 2.573 1.00 88.88 496 ASP A C 1
ATOM 3902 O O . ASP A 1 496 ? -16.111 7.372 1.884 1.00 88.88 496 ASP A O 1
ATOM 3906 N N . LEU A 1 497 ? -15.828 5.679 3.328 1.00 90.81 497 LEU A N 1
ATOM 3907 C CA . LEU A 1 497 ? -14.367 5.680 3.317 1.00 90.81 497 LEU A CA 1
ATOM 3908 C C . LEU A 1 497 ? -13.772 4.862 2.155 1.00 90.81 497 LEU A C 1
ATOM 3910 O O . LEU A 1 497 ? -12.564 4.927 1.923 1.00 90.81 497 LEU A O 1
ATOM 3914 N N . GLY A 1 498 ? -14.579 4.093 1.421 1.00 90.25 498 GLY A N 1
ATOM 3915 C CA . GLY A 1 498 ? -14.105 3.225 0.342 1.00 90.25 498 GLY A CA 1
ATOM 3916 C C . GLY A 1 498 ? -13.195 2.086 0.817 1.00 90.25 498 GLY A C 1
ATOM 3917 O O . GLY A 1 498 ? -12.326 1.652 0.063 1.00 90.25 498 GLY A O 1
ATOM 3918 N N . ILE A 1 499 ? -13.368 1.619 2.057 1.00 89.50 499 ILE A N 1
ATOM 3919 C CA . ILE A 1 499 ? -12.587 0.528 2.659 1.00 89.50 499 ILE A CA 1
ATOM 3920 C C . ILE A 1 499 ? -13.483 -0.676 2.980 1.00 89.50 499 ILE A C 1
ATOM 3922 O O . ILE A 1 499 ? -14.619 -0.497 3.420 1.00 89.50 499 ILE A O 1
ATOM 3926 N N . PRO A 1 500 ? -12.999 -1.922 2.823 1.00 85.69 500 PRO A N 1
ATOM 3927 C CA . PRO A 1 500 ? -13.799 -3.111 3.135 1.00 85.69 500 PRO A CA 1
ATOM 3928 C C . PRO A 1 500 ? -14.002 -3.310 4.642 1.00 85.69 500 PRO A C 1
ATOM 3930 O O . PRO A 1 500 ? -14.985 -3.917 5.074 1.00 85.69 500 PRO A O 1
ATOM 3933 N N . GLY A 1 501 ? -13.034 -2.842 5.427 1.00 92.56 501 GLY A N 1
ATOM 3934 C CA . GLY A 1 501 ? -12.899 -3.094 6.850 1.00 92.56 501 GLY A CA 1
ATOM 3935 C C . GLY A 1 501 ? -11.455 -2.899 7.297 1.00 92.56 501 GLY A C 1
ATOM 3936 O O . GLY A 1 501 ? -10.598 -2.464 6.522 1.00 92.56 501 GLY A O 1
ATOM 3937 N N . TRP A 1 502 ? -11.205 -3.258 8.549 1.00 95.12 502 TRP A N 1
ATOM 3938 C CA . TRP A 1 502 ? -9.910 -3.135 9.203 1.00 95.12 502 TRP A CA 1
ATOM 3939 C C . TRP A 1 502 ? -9.350 -4.514 9.542 1.00 95.12 502 TRP A C 1
ATOM 3941 O O . TRP A 1 502 ? -10.101 -5.456 9.792 1.00 95.12 502 TRP A O 1
ATOM 3951 N N . VAL A 1 503 ? -8.027 -4.627 9.582 1.00 93.88 503 VAL A N 1
ATOM 3952 C CA . VAL A 1 503 ? -7.325 -5.829 10.042 1.00 93.88 503 VAL A CA 1
ATOM 3953 C C . VAL A 1 503 ? -6.107 -5.427 10.864 1.00 93.88 503 VAL A C 1
ATOM 3955 O O . VAL A 1 503 ? -5.529 -4.363 10.644 1.00 93.88 503 VAL A O 1
ATOM 3958 N N . LYS A 1 504 ? -5.715 -6.258 11.833 1.00 93.12 504 LYS A N 1
ATOM 3959 C CA . LYS A 1 504 ? -4.470 -6.040 12.576 1.00 93.12 504 LYS A CA 1
ATOM 3960 C C . LYS A 1 504 ? -3.276 -6.255 11.638 1.00 93.12 504 LYS A C 1
ATOM 3962 O O . LYS A 1 504 ? -3.246 -7.298 10.979 1.00 93.12 504 LYS A O 1
ATOM 3967 N N . PRO A 1 505 ? -2.308 -5.324 11.572 1.00 88.69 505 PRO A N 1
ATOM 3968 C CA . PRO A 1 505 ? -1.062 -5.593 10.878 1.00 88.69 505 PRO A CA 1
ATOM 3969 C C . PRO A 1 505 ? -0.322 -6.723 11.597 1.00 88.69 505 PRO A C 1
ATOM 3971 O O . PRO A 1 505 ? -0.360 -6.838 12.826 1.00 88.69 505 PRO A O 1
ATOM 3974 N N . THR A 1 506 ? 0.323 -7.587 10.826 1.00 82.69 506 THR A N 1
ATOM 3975 C CA . THR A 1 506 ? 1.174 -8.645 11.385 1.00 82.69 506 THR A CA 1
ATOM 3976 C C . THR A 1 506 ? 2.522 -8.067 11.839 1.00 82.69 506 THR A C 1
ATOM 3978 O O . THR A 1 506 ? 2.950 -7.048 11.292 1.00 82.69 506 THR A O 1
ATOM 3981 N N . PRO A 1 507 ? 3.224 -8.701 12.800 1.00 78.75 507 PRO A N 1
ATOM 3982 C CA . PRO A 1 507 ? 4.578 -8.286 13.176 1.00 78.75 507 PRO A CA 1
ATOM 3983 C C . PRO A 1 507 ? 5.523 -8.201 11.971 1.00 78.75 507 PRO A C 1
ATOM 3985 O O . PRO A 1 507 ? 6.172 -7.179 11.789 1.00 78.75 507 PRO A O 1
ATOM 3988 N N . ASP A 1 508 ? 5.491 -9.203 11.088 1.00 72.38 508 ASP A N 1
ATOM 3989 C CA . ASP A 1 508 ? 6.322 -9.241 9.880 1.00 72.38 508 ASP A CA 1
ATOM 3990 C C . ASP A 1 508 ? 6.045 -8.048 8.949 1.00 72.38 508 ASP A C 1
ATOM 3992 O O . ASP A 1 508 ? 6.969 -7.452 8.404 1.00 72.38 508 ASP A O 1
ATOM 3996 N N . GLU A 1 509 ? 4.779 -7.653 8.777 1.00 80.38 509 GLU A N 1
ATOM 3997 C CA . GLU A 1 509 ? 4.423 -6.463 7.992 1.00 80.38 509 GLU A CA 1
ATOM 3998 C C . GLU A 1 509 ? 5.005 -5.175 8.594 1.00 80.38 509 GLU A C 1
ATOM 4000 O O . GLU A 1 509 ? 5.532 -4.329 7.868 1.00 80.38 509 GLU A O 1
ATOM 4005 N N . CYS A 1 510 ? 4.948 -5.035 9.919 1.00 84.62 510 CYS A N 1
ATOM 4006 C CA . CYS A 1 510 ? 5.556 -3.912 10.630 1.00 84.62 510 CYS A CA 1
ATOM 4007 C C . CYS A 1 510 ? 7.089 -3.918 10.525 1.00 84.62 510 CYS A C 1
ATOM 4009 O O . CYS A 1 510 ? 7.692 -2.859 10.334 1.00 84.62 510 CYS A O 1
ATOM 4011 N N . ASP A 1 511 ? 7.715 -5.091 10.593 1.00 79.81 511 ASP A N 1
ATOM 4012 C CA . ASP A 1 511 ? 9.162 -5.248 10.446 1.00 79.81 511 ASP A CA 1
ATOM 4013 C C . ASP A 1 511 ? 9.622 -4.913 9.019 1.00 79.81 511 ASP A C 1
ATOM 4015 O O . ASP A 1 511 ? 10.660 -4.272 8.839 1.00 79.81 511 ASP A O 1
ATOM 4019 N N . MET A 1 512 ? 8.833 -5.262 7.995 1.00 77.38 512 MET A N 1
ATOM 4020 C CA . MET A 1 512 ? 9.114 -4.890 6.602 1.00 77.38 512 MET A CA 1
ATOM 4021 C C . MET A 1 512 ? 9.078 -3.373 6.391 1.00 77.38 512 MET A C 1
ATOM 4023 O O . MET A 1 512 ? 9.976 -2.818 5.746 1.00 77.38 512 MET A O 1
ATOM 4027 N N . LEU A 1 513 ? 8.081 -2.694 6.972 1.00 87.44 513 LEU A N 1
ATOM 4028 C CA . LEU A 1 513 ? 8.013 -1.232 6.979 1.00 87.44 513 LEU A CA 1
ATOM 4029 C C . LEU A 1 513 ? 9.268 -0.621 7.622 1.00 87.44 513 LEU A C 1
ATOM 4031 O O . LEU A 1 513 ? 9.944 0.211 7.008 1.00 87.44 513 LEU A O 1
ATOM 4035 N N . ALA A 1 514 ? 9.615 -1.084 8.827 1.00 87.75 514 ALA A N 1
ATOM 4036 C CA . ALA A 1 514 ? 10.777 -0.619 9.580 1.00 87.75 514 ALA A CA 1
ATOM 4037 C C . ALA A 1 514 ? 12.104 -0.877 8.852 1.00 87.75 514 ALA A C 1
ATOM 4039 O O . ALA A 1 514 ? 12.984 -0.017 8.860 1.00 87.75 514 ALA A O 1
ATOM 4040 N N . MET A 1 515 ? 12.255 -2.029 8.196 1.00 85.56 515 MET A N 1
ATOM 4041 C CA . MET A 1 515 ? 13.462 -2.383 7.448 1.00 85.56 515 MET A CA 1
ATOM 4042 C C . MET A 1 515 ? 13.715 -1.401 6.300 1.00 85.56 515 MET A C 1
ATOM 4044 O O . MET A 1 515 ? 14.804 -0.827 6.219 1.00 85.56 515 MET A O 1
ATOM 4048 N N . LEU A 1 516 ? 12.711 -1.157 5.447 1.00 86.69 516 LEU A N 1
ATOM 4049 C CA . LEU A 1 516 ? 12.848 -0.209 4.337 1.00 86.69 516 LEU A CA 1
ATOM 4050 C C . LEU A 1 516 ? 13.102 1.212 4.830 1.00 86.69 516 LEU A C 1
ATOM 4052 O O . LEU A 1 516 ? 13.935 1.919 4.261 1.00 86.69 516 LEU A O 1
ATOM 4056 N N . PHE A 1 517 ? 12.408 1.620 5.892 1.00 92.06 517 PHE A N 1
ATOM 4057 C CA . PHE A 1 517 ? 12.615 2.926 6.497 1.00 92.06 517 PHE A CA 1
ATOM 4058 C C . PHE A 1 517 ? 14.057 3.076 6.994 1.00 92.06 517 PHE A C 1
ATOM 4060 O O . PHE A 1 517 ? 14.755 3.984 6.559 1.00 92.06 517 PHE A O 1
ATOM 4067 N N . ASN A 1 518 ? 14.556 2.142 7.806 1.00 89.69 518 ASN A N 1
ATOM 4068 C CA . ASN A 1 518 ? 15.925 2.189 8.328 1.00 89.69 518 ASN A CA 1
ATOM 4069 C C . ASN A 1 518 ? 16.994 2.158 7.226 1.00 89.69 518 ASN A C 1
ATOM 4071 O O . ASN A 1 518 ? 18.072 2.725 7.399 1.00 89.69 518 ASN A O 1
ATOM 4075 N N . ARG A 1 519 ? 16.715 1.497 6.096 1.00 88.00 519 ARG A N 1
ATOM 4076 C CA . ARG A 1 519 ? 17.661 1.386 4.980 1.00 88.00 519 ARG A CA 1
ATOM 4077 C C . ARG A 1 519 ? 17.676 2.619 4.074 1.00 88.00 519 ARG A C 1
ATOM 4079 O O . ARG A 1 519 ? 18.743 2.991 3.585 1.00 88.00 519 ARG A O 1
ATOM 4086 N N . TYR A 1 520 ? 16.518 3.230 3.818 1.00 89.88 520 TYR A N 1
ATOM 4087 C CA . TYR A 1 520 ? 16.365 4.220 2.743 1.00 89.88 520 TYR A CA 1
ATOM 4088 C C . TYR A 1 520 ? 15.851 5.588 3.175 1.00 89.88 520 TYR A C 1
ATOM 4090 O O . TYR A 1 520 ? 15.981 6.535 2.386 1.00 89.88 520 TYR A O 1
ATOM 4098 N N . ALA A 1 521 ? 15.267 5.713 4.369 1.00 89.12 521 ALA A N 1
ATOM 4099 C CA . ALA A 1 521 ? 14.794 6.999 4.855 1.00 89.12 521 ALA A CA 1
ATOM 4100 C C . ALA A 1 521 ? 15.970 7.984 4.990 1.00 89.12 521 ALA A C 1
ATOM 4102 O O . ALA A 1 521 ? 17.092 7.583 5.318 1.00 89.12 521 ALA A O 1
ATOM 4103 N N . PRO A 1 522 ? 15.745 9.281 4.724 1.00 82.69 522 PRO A N 1
ATOM 4104 C CA . PRO A 1 522 ? 16.760 10.295 4.966 1.00 82.69 522 PRO A CA 1
ATOM 4105 C C . PRO A 1 522 ? 17.142 10.306 6.448 1.00 82.69 522 PRO A C 1
ATOM 4107 O O . PRO A 1 522 ? 16.266 10.292 7.310 1.00 82.69 522 PRO A O 1
ATOM 4110 N N . VAL A 1 523 ? 18.439 10.382 6.747 1.00 73.31 523 VAL A N 1
ATOM 4111 C CA . VAL A 1 523 ? 18.903 10.583 8.125 1.00 73.31 523 VAL A CA 1
ATOM 4112 C C . VAL A 1 523 ? 18.394 11.944 8.606 1.00 73.31 523 VAL A C 1
ATOM 4114 O O . VAL A 1 523 ? 18.571 12.947 7.910 1.00 73.31 523 VAL A O 1
ATOM 4117 N N . ALA A 1 524 ? 17.742 11.979 9.771 1.00 58.22 524 ALA A N 1
ATOM 4118 C CA . ALA A 1 524 ? 17.356 13.231 10.410 1.00 58.22 524 ALA A CA 1
ATOM 4119 C C . ALA A 1 524 ? 18.620 14.069 10.674 1.00 58.22 524 ALA A C 1
ATOM 4121 O O . ALA A 1 524 ? 19.564 13.582 11.297 1.00 58.22 524 ALA A O 1
ATOM 4122 N N . ALA A 1 525 ? 18.653 15.283 10.120 1.00 35.34 525 ALA A N 1
ATOM 4123 C CA . ALA A 1 525 ? 19.786 16.204 10.216 1.00 35.34 525 ALA A CA 1
ATOM 4124 C C . ALA A 1 525 ? 19.956 16.793 11.620 1.00 35.34 525 ALA A C 1
ATOM 4126 O O . ALA A 1 525 ? 18.917 17.065 12.269 1.00 35.34 525 ALA A O 1
#

Sequence (525 aa):
MNTSKLKILPQPSADKLSQQFFLVGTVDIEAVDILETLYILPPDCTVELNFSQVDRVNSMGLAQLLKLFELWQHRNNQIRVTNVNRMIGVLFKMTGLTRFLAEDLGMEIAKATPAVATSEPAAVPPTILTSEKLQIQPQPSRTNPEQRFKLYGMVDVNAVDALQTLYIVPLNASVTLDFSEVARVNSMGLAQLLKLFQHWQERDISIRVVNANRMIGVLFKMTGLTRFLADEAPSKATIVPPGSAVPQARATESSVAAPVQRRISDAPAIIQANTSDKLNLWVSAQSSQQMNGWYFFNTYLQRHLGREVHLELSHGAMTERRKKIEEMDIVFTKPFEATRLMLEHQYKPLLRPIDQTDEVTLLVRSEDKRVTLADYQGGKIVTAAQDNFVYLLGRFLLEESESSLSNMEYIFSGHDIKALQMLLKGSADILFMLSDTYQGLSGLTRKMLREIDQSETAFAFHVFSVSPRCEAVGTALAEVLLDMNQDSQGRQVLADLGIPGWVKPTPDECDMLAMLFNRYAPVAA

Foldseek 3Di:
DDQPQWDWDWDDDPDPQETEIETAGEQAQSCQVVLVVLLPDAANGEYEYECQRHPYYDPRSVVSVVVSVVSRVVSNYQAAYENDDPVVCVVCVVVVVVVRYDDDDPDDDDDDDDDDDDDDDDDDDDDDDADQEWAWDWDDDPDPPETEIEIAHEQAPRCLVRLVVLLPRDALGEYEYECQHHPYYAPRSVVSVVVSVVSCVVRNYHAAYENRPLLRCVVCVLVVNVVRYPPDDDDDPDDDDDDDDDDDDDDDDDDDDDDDDDDDDDDDDDPPDDDPQEFEEEEAAPDPLLPVLVVLVLVLLCVLLVGHYHYDYDYDDVGPPPPCPLVGFKYWDFLLVVLCCCVPQVWAFQKFFPPDAWKKWKKAFPPDPQQALVSQQQWEEEEADLSHVLQLRVLVVSCSRPVSNNPYHYHHQNDHVSSLVCRLVVVGGIYIDTPVVLVPDDPVSVNRMDTRDMDDHNLRTTTITGGPSCVVVSVSSSVSQQCLLVDPSSVVSCVSSVTNGMDGDDPSSSSVSNVSCVVRRDDDD